Protein 4EAG (pdb70)

Sequence (445 aa):
AKWHLGIRSQSKPNDIMLEVYRAMKALSYEWKIINPYHVRVRRQNVKTGKFSKMSLQLYQVDAKSYLLDFKSLTLQPTGHHTMEFFEMCAALIIQLARMYHQEPAPPILPLQVILGISHVMLNHLYALSIKDGVMVLSATHRYKKKYVTTLLYKPISVYTTFMKSHRCYDLIPTSSKLVVFDTSLQVKKAFFALVTNGVRAAPLWDSKKQSFVGMLTITDFINILHRYYKSALVQIYELEEHKIETWREVYLQDSFKPLVCISPNASLFDAVSSLIRNKIHRLPVIDPESGNTLYILTHKRILKFLKLFITEFPKPEFMSKSLEELQIGTYANIAMVRTTTPVYVALGIFVQHRVSALPVVDEKGRVVDIYSKFDVINLAANLDVSVTKALQHRGVLKCYLHETLEAIINRLVEAEVHRLVVVDEHDVVKGIVSLSDILQALVLT

InterPro domains:
  IPR000719 Protein kinase domain [PF00069] (31-280)
  IPR000719 Protein kinase domain [PS50011] (28-280)
  IPR000719 Protein kinase domain [SM00220] (28-280)
  IPR008271 Serine/threonine-protein kinase, active site [PS00108] (147-159)
  IPR011009 Protein kinase-like domain superfamily [SSF56112] (25-392)
  IPR017441 Protein kinase, ATP binding site [PS00107] (34-57)
  IPR028375 KA1 domain/Ssp2, C-terminal [SSF103243] (336-581)
  IPR032270 AMPK, C-terminal adenylate sensor domain [PF16579] (459-537)
  IPR049020 PRKAA1/2, autoinhibitory domain [PF21147] (300-344)

Nearest PDB structures (foldseek):
  4eag-assembly1_B  TM=1.018E+00  e=5.748E-10  Rattus norvegicus
  2y8l-assembly1_B  TM=8.111E-01  e=2.179E-06  Homo sapiens
  5ezv-assembly1_B  TM=8.359E-01  e=7.007E-06  Homo sapiens
  2y8q-assembly1_B  TM=8.119E-01  e=1.257E-05  Homo sapiens
  2ya3-assembly1_B  TM=7.959E-01  e=9.084E-06  Homo sapiens

Solvent-accessible surface area: 21838 Å² total; per-residue (Å²): 92,123,42,48,4,6,41,125,36,141,52,145,15,109,70,6,23,61,68,5,16,142,4,0,126,59,44,78,4,59,2,59,63,94,60,93,42,41,7,85,0,46,63,91,6,137,116,28,32,112,98,12,58,0,13,6,38,0,49,31,30,87,83,181,12,24,3,9,9,0,78,14,57,148,207,45,17,76,5,1,69,10,3,10,4,0,19,2,0,2,36,0,28,70,68,46,84,256,2,151,46,69,109,106,113,8,61,119,17,129,74,62,79,35,156,73,73,82,136,32,36,43,32,31,1,9,10,45,34,80,140,112,43,19,3,12,0,8,1,4,27,141,26,94,172,30,63,18,43,8,10,0,29,22,35,136,86,70,2,20,85,26,0,131,76,52,92,0,21,47,18,7,58,86,66,18,115,10,8,0,0,4,2,34,2,42,6,53,52,0,43,104,6,11,86,112,28,50,40,135,12,0,3,0,0,5,40,163,107,19,21,13,11,5,26,6,36,16,45,23,4,0,43,9,0,39,112,20,68,141,59,76,76,23,133,75,25,87,123,19,109,97,83,2,29,47,22,16,122,66,75,122,37,33,98,182,88,74,38,31,24,19,31,0,75,23,18,0,43,65,0,0,18,10,1,38,162,43,134,34,117,65,0,2,0,6,7,64,138,16,0,23,6,8,19,16,0,19,15,67,82,0,1,90,47,0,28,110,40,1,56,148,101,104,79,29,130,46,0,71,81,15,0,110,107,38,147,20,26,66,76,74,153,36,29,74,7,118,41,106,18,38,0,76,54,0,1,30,27,2,44,130,98,155,52,28,11,0,2,1,5,31,149,150,17,101,17,78,24,17,2,26,18,78,22,0,7,58,40,21,87,149,2,110,36,36,0,58,128,7,24,121,98,168,91,48,57,76,0,57,42,123,28,47,2,54,42,0,1,41,57,3,26,126,37,110,24,91,47,0,2,0,0,41,140,134,42,41,14,97,0,26,0,28,12,39,25,0,0,80,24,2,0,55,115

Radius of gyration: 25.27 Å; Cα contacts (8 Å, |Δi|>4): 831; chains: 3; bounding box: 77×57×57 Å

B-factor: mean 44.46, std 25.62, range [0.86, 165.73]

Secondary structure (DSSP, 8-state):
--EEESB---S-HHHHHHHHHHHHHHTT-EEEEEETTEEEEEEE-TTT--EEEEEEEEEESSSS-EEEEEEE---PPS--HHHHHHHHHHHHHHHHH-/--B------B----EE--B--B-TTB-EEE--BTTEEEEEEEEEETTEEEEEEEEEE-/--HHHHHTT-BGGGGS-SEEEEEEEETTSBHHHHHHHHHHTT-S-EEEEETTTTEEEEEE-HHHHHHHHHHHHHTT-HHHHTT---BHHHHHHHTTHHHHS----B-TTSBHHHHHHHHHHTT-S-EEEEETTTTEEEEEE-HHHHHHHHHHHHHTS---SGGGSBHHHHT-SB-SS---EETT-BHHHHHHHHHHH--SEEEEE-TT-BEEEEEEHHHHHHH-----SBHHHHTS-----EE-TTSBHHHHHHHHHHH--SEEEEE-TT-BEEEEEEHHHHHHHHT--

Organism: Drosophila melanogaster (NCBI:txid7227)

GO terms:
  GO:0004679 AMP-activated protein kinase activity (F, IDA)
  GO:1904263 positive regulation of TORC1 signaling (P, IMP)
  GO:0008284 positive regulation of cell population proliferation (P, IMP)
  GO:1990794 basolateral part of cell (C, IDA)
  GO:0005634 nucleus (C, IDA)
  GO:0005768 endosome (C, IDA)
  GO:0031588 nucleotide-activated protein kinase complex (C, IC)
  GO:1902669 positive regulation of axon guidance (P, IGI)
  GO:0001558 regulation of cell growth (P, IMP)
  GO:0004679 AMP-activated protein kinase activity (F, IMP)
  GO:0042595 behavioral response to starvation (P, IMP)
  GO:0044058 regulation of digestive system process (P, IMP)
  GO:0045197 establishment or maintenance of epithelial cell apical/basal polarity (P, IMP)
  GO:0045792 negative regulation of cell size (P, IMP)
  GO:1904262 negative regulation of TORC1 signaling (P, IMP)
  GO:1904504 positive regulation of lipophagy (P, IMP)
  GO:0030730 triglyceride storage (P, IMP)
  GO:0048813 dendrite morphogenesis (P, IMP)
  GO:0006629 lipid metabolic process (P, IMP)
  GO:0000278 mitotic cell cycle (P, IMP)

Structure (mmCIF, N/CA/C/O backbone):
data_4EAG
#
_entry.id   4EAG
#
_cell.length_a   108.668
_cell.length_b   151.283
_cell.length_c   109.323
_cell.angle_alpha   90.000
_cell.angle_beta   90.000
_cell.angle_gamma   90.000
#
_symmetry.space_group_name_H-M   'C 2 2 21'
#
loop_
_entity.id
_entity.type
_entity.pdbx_description
1 polymer 'EG:132E8.2 protein'
2 polymer "5'-AMP-activated protein kinase subunit beta-1"
3 polymer "5'-AMP-activated protein kinase subunit gamma-1"
4 non-polymer "ADENOSINE-5'-TRIPHOSPHATE"
5 non-polymer TRIS(HYDROXYETHYL)AMINOMETHANE
6 water water
#
loop_
_atom_site.group_PDB
_atom_site.id
_atom_site.type_symbol
_atom_site.label_atom_id
_atom_site.label_alt_id
_atom_site.label_comp_id
_atom_site.label_asym_id
_atom_site.label_entity_id
_atom_site.label_seq_id
_atom_site.pdbx_PDB_ins_code
_atom_site.Cartn_x
_atom_site.Cartn_y
_atom_site.Cartn_z
_atom_site.occupancy
_atom_site.B_iso_or_equiv
_atom_site.auth_seq_id
_atom_site.auth_comp_id
_atom_site.auth_asym_id
_atom_site.auth_atom_id
_atom_site.pdbx_PDB_model_num
ATOM 1 N N . ALA A 1 6 ? -34.755 -10.795 10.565 1.00 68.72 458 ALA A N 1
ATOM 2 C CA . ALA A 1 6 ? -34.925 -9.811 11.627 1.00 79.70 458 ALA A CA 1
ATOM 3 C C . ALA A 1 6 ? -36.279 -9.084 11.577 1.00 90.85 458 ALA A C 1
ATOM 4 O O . ALA A 1 6 ? -36.881 -8.826 12.616 1.00 92.24 458 ALA A O 1
ATOM 6 N N . LYS A 1 7 ? -36.757 -8.773 10.373 1.00 101.03 459 LYS A N 1
ATOM 7 C CA . LYS A 1 7 ? -37.998 -8.007 10.194 1.00 101.35 459 LYS A CA 1
ATOM 8 C C . LYS A 1 7 ? -39.252 -8.905 10.201 1.00 95.05 459 LYS A C 1
ATOM 9 O O . LYS A 1 7 ? -39.843 -9.156 9.147 1.00 99.40 459 LYS A O 1
ATOM 15 N N . TRP A 1 8 ? -39.655 -9.376 11.388 1.00 73.83 460 TRP A N 1
ATOM 16 C CA . TRP A 1 8 ? -40.797 -10.301 11.537 1.00 59.60 460 TRP A CA 1
ATOM 17 C C . TRP A 1 8 ? -42.154 -9.606 11.737 1.00 73.29 460 TRP A C 1
ATOM 18 O O . TRP A 1 8 ? -42.477 -9.175 12.843 1.00 76.78 460 TRP A O 1
ATOM 29 N N . HIS A 1 9 ? -42.955 -9.526 10.678 1.00 84.84 461 HIS A N 1
ATOM 30 C CA . HIS A 1 9 ? -44.276 -8.899 10.752 1.00 82.57 461 HIS A CA 1
ATOM 31 C C . HIS A 1 9 ? -45.354 -9.867 11.238 1.00 79.05 461 HIS A C 1
ATOM 32 O O . HIS A 1 9 ? -45.405 -11.020 10.819 1.00 75.61 461 HIS A O 1
ATOM 39 N N . LEU A 1 10 ? -46.225 -9.381 12.113 1.00 76.50 462 LEU A N 1
ATOM 40 C CA . LEU A 1 10 ? -47.345 -10.170 12.607 1.00 61.21 462 LEU A CA 1
ATOM 41 C C . LEU A 1 10 ? -48.551 -10.032 11.689 1.00 59.28 462 LEU A C 1
ATOM 42 O O . LEU A 1 10 ? -48.816 -8.949 11.165 1.00 62.38 462 LEU A O 1
ATOM 47 N N . GLY A 1 11 ? -49.279 -11.133 11.502 1.00 55.26 463 GLY A N 1
ATOM 48 C CA . GLY A 1 11 ? -50.410 -11.169 10.591 1.00 55.63 463 GLY A CA 1
ATOM 49 C C . GLY A 1 11 ? -50.097 -10.532 9.243 1.00 56.81 463 GLY A C 1
ATOM 50 O O . GLY A 1 11 ? -48.978 -10.630 8.733 1.00 55.08 463 GLY A O 1
ATOM 51 N N . ILE A 1 12 ? -51.091 -9.876 8.657 1.00 43.96 464 ILE A N 1
ATOM 52 C CA . ILE A 1 12 ? -50.885 -9.151 7.413 1.00 50.07 464 ILE A CA 1
ATOM 53 C C . ILE A 1 12 ? -51.573 -7.797 7.472 1.00 68.32 464 ILE A C 1
ATOM 54 O O . ILE A 1 12 ? -52.593 -7.634 8.140 1.00 78.07 464 ILE A O 1
ATOM 59 N N . ARG A 1 13 ? -51.017 -6.828 6.759 1.00 68.95 465 ARG A N 1
ATOM 60 C CA . ARG A 1 13 ? -51.519 -5.471 6.839 1.00 66.81 465 ARG A CA 1
ATOM 61 C C . ARG A 1 13 ? -52.206 -5.046 5.551 1.00 70.10 465 ARG A C 1
ATOM 62 O O . ARG A 1 13 ? -51.589 -4.995 4.490 1.00 79.66 465 ARG A O 1
ATOM 70 N N . SER A 1 14 ? -53.495 -4.751 5.656 1.00 69.83 466 SER A N 1
ATOM 71 C CA . SER A 1 14 ? -54.269 -4.255 4.529 1.00 71.18 466 SER A CA 1
ATOM 72 C C . SER A 1 14 ? -54.740 -2.841 4.847 1.00 76.52 466 SER A C 1
ATOM 73 O O . SER A 1 14 ? -54.793 -2.443 6.012 1.00 70.19 466 SER A O 1
ATOM 76 N N . GLN A 1 15 ? -55.073 -2.074 3.815 1.00 89.98 467 GLN A N 1
ATOM 77 C CA . GLN A 1 15 ? -55.553 -0.713 4.032 1.00 89.53 467 GLN A CA 1
ATOM 78 C C . GLN A 1 15 ? -56.993 -0.502 3.577 1.00 85.21 467 GLN A C 1
ATOM 79 O O . GLN A 1 15 ? -57.582 0.545 3.849 1.00 83.54 467 GLN A O 1
ATOM 85 N N . SER A 1 16 ? -57.553 -1.496 2.891 1.00 72.96 468 SER A N 1
ATOM 86 C CA . SER A 1 16 ? -58.951 -1.449 2.471 1.00 77.06 468 SER A CA 1
ATOM 87 C C . SER A 1 16 ? -59.893 -1.347 3.672 1.00 83.13 468 SER A C 1
ATOM 88 O O . SER A 1 16 ? -59.482 -1.556 4.813 1.00 81.68 468 SER A O 1
ATOM 91 N N . LYS A 1 17 ? -61.156 -1.020 3.411 1.00 87.32 469 LYS A N 1
ATOM 92 C CA . LYS A 1 17 ? -62.133 -0.830 4.480 1.00 84.18 469 LYS A CA 1
ATOM 93 C C . LYS A 1 17 ? -62.562 -2.145 5.101 1.00 74.58 469 LYS A C 1
ATOM 94 O O . LYS A 1 17 ? -62.887 -3.083 4.385 1.00 70.52 469 LYS A O 1
ATOM 100 N N . PRO A 1 18 ? -62.581 -2.195 6.446 1.00 77.58 470 PRO A N 1
ATOM 101 C CA . PRO A 1 18 ? -62.825 -3.366 7.299 1.00 76.95 470 PRO A CA 1
ATOM 102 C C . PRO A 1 18 ? -63.948 -4.266 6.804 1.00 83.85 470 PRO A C 1
ATOM 103 O O . PRO A 1 18 ? -63.714 -5.465 6.644 1.00 85.13 470 PRO A O 1
ATOM 107 N N . ASN A 1 19 ? -65.138 -3.705 6.590 1.00 87.05 471 ASN A N 1
ATOM 108 C CA . ASN A 1 19 ? -66.261 -4.457 6.027 1.00 88.70 471 ASN A CA 1
ATOM 109 C C . ASN A 1 19 ? -65.879 -5.094 4.692 1.00 86.57 471 ASN A C 1
ATOM 110 O O . ASN A 1 19 ? -66.221 -6.243 4.411 1.00 88.04 471 ASN A O 1
ATOM 115 N N . ASP A 1 20 ? -65.158 -4.328 3.879 1.00 91.20 472 ASP A N 1
ATOM 116 C CA . ASP A 1 20 ? -64.623 -4.798 2.604 1.00 93.29 472 ASP A CA 1
ATOM 117 C C . ASP A 1 20 ? -63.667 -5.962 2.819 1.00 86.82 472 ASP A C 1
ATOM 118 O O . ASP A 1 20 ? -63.904 -7.085 2.362 1.00 83.50 472 ASP A O 1
ATOM 123 N N . ILE A 1 21 ? -62.568 -5.656 3.497 1.00 72.71 473 ILE A N 1
ATOM 124 C CA . ILE A 1 21 ? -61.657 -6.654 4.020 1.00 58.16 473 ILE A CA 1
ATOM 125 C C . ILE A 1 21 ? -62.410 -7.921 4.439 1.00 64.41 473 ILE A C 1
ATOM 126 O O . ILE A 1 21 ? -62.185 -8.997 3.879 1.00 67.99 473 ILE A O 1
ATOM 131 N N . MET A 1 22 ? -63.317 -7.785 5.404 1.00 54.43 474 MET A N 1
ATOM 132 C CA . MET A 1 22 ? -64.131 -8.910 5.858 1.00 55.67 474 MET A CA 1
ATOM 133 C C . MET A 1 22 ? -64.663 -9.738 4.712 1.00 57.47 474 MET A C 1
ATOM 134 O O . MET A 1 22 ? -64.465 -10.948 4.657 1.00 67.03 474 MET A O 1
ATOM 139 N N . LEU A 1 23 ? -65.347 -9.078 3.793 1.00 65.60 475 LEU A N 1
ATOM 140 C CA . LEU A 1 23 ? -65.967 -9.791 2.693 1.00 78.08 475 LEU A CA 1
ATOM 141 C C . LEU A 1 23 ? -64.885 -10.493 1.894 1.00 77.91 475 LEU A C 1
ATOM 142 O O . LEU A 1 23 ? -65.032 -11.655 1.493 1.00 71.73 475 LEU A O 1
ATOM 147 N N . GLU A 1 24 ? -63.786 -9.789 1.667 1.00 73.44 476 GLU A N 1
ATOM 148 C CA . GLU A 1 24 ? -62.719 -10.370 0.884 1.00 69.58 476 GLU A CA 1
ATOM 149 C C . GLU A 1 24 ? -62.325 -11.731 1.472 1.00 63.41 476 GLU A C 1
ATOM 150 O O . GLU A 1 24 ? -62.112 -12.702 0.738 1.00 56.45 476 GLU A O 1
ATOM 156 N N . VAL A 1 25 ? -62.285 -11.805 2.799 1.00 50.03 477 VAL A N 1
ATOM 157 C CA . VAL A 1 25 ? -61.892 -13.032 3.478 1.00 49.23 477 VAL A CA 1
ATOM 158 C C . VAL A 1 25 ? -62.964 -14.117 3.376 1.00 52.89 477 VAL A C 1
ATOM 159 O O . VAL A 1 25 ? -62.653 -15.274 3.083 1.00 56.37 477 VAL A O 1
ATOM 163 N N . TYR A 1 26 ? -64.219 -13.744 3.612 1.00 45.27 478 TYR A N 1
ATOM 164 C CA . TYR A 1 26 ? -65.330 -14.681 3.462 1.00 50.48 478 TYR A CA 1
ATOM 165 C C . TYR A 1 26 ? -65.284 -15.252 2.062 1.00 60.25 478 TYR A C 1
ATOM 166 O O . TYR A 1 26 ? -65.486 -16.442 1.845 1.00 65.24 478 TYR A O 1
ATOM 175 N N . ARG A 1 27 ? -65.013 -14.383 1.103 1.00 74.81 479 ARG A N 1
ATOM 176 C CA . ARG A 1 27 ? -64.934 -14.802 -0.281 1.00 74.86 479 ARG A CA 1
ATOM 177 C C . ARG A 1 27 ? -63.795 -15.782 -0.500 1.00 60.20 479 ARG A C 1
ATOM 178 O O . ARG A 1 27 ? -64.000 -16.870 -1.022 1.00 49.69 479 ARG A O 1
ATOM 186 N N . ALA A 1 28 ? -62.598 -15.382 -0.094 1.00 56.40 480 ALA A N 1
ATOM 187 C CA . ALA A 1 28 ? -61.443 -16.260 -0.140 1.00 50.14 480 ALA A CA 1
ATOM 188 C C . ALA A 1 28 ? -61.813 -17.600 0.457 1.00 59.26 480 ALA A C 1
ATOM 189 O O . ALA A 1 28 ? -61.639 -18.642 -0.180 1.00 63.28 480 ALA A O 1
ATOM 191 N N . MET A 1 29 ? -62.319 -17.567 1.688 1.00 48.94 481 MET A N 1
ATOM 192 C CA . MET A 1 29 ? -62.588 -18.794 2.431 1.00 50.33 481 MET A CA 1
ATOM 193 C C . MET A 1 29 ? -63.545 -19.713 1.693 1.00 52.46 481 MET A C 1
ATOM 194 O O . MET A 1 29 ? -63.331 -20.910 1.636 1.00 56.12 481 MET A O 1
ATOM 199 N N . LYS A 1 30 ? -64.604 -19.136 1.136 1.00 63.20 482 LYS A N 1
ATOM 200 C CA . LYS A 1 30 ? -65.575 -19.864 0.317 1.00 61.81 482 LYS A CA 1
ATOM 201 C C . LYS A 1 30 ? -64.912 -20.430 -0.941 1.00 51.96 482 LYS A C 1
ATOM 202 O O . LYS A 1 30 ? -65.293 -21.485 -1.443 1.00 57.46 482 LYS A O 1
ATOM 208 N N . ALA A 1 31 ? -63.914 -19.715 -1.447 1.00 33.15 483 ALA A N 1
ATOM 209 C CA . ALA A 1 31 ? -63.143 -20.175 -2.592 1.00 37.74 483 ALA A CA 1
ATOM 210 C C . ALA A 1 31 ? -62.228 -21.297 -2.136 1.00 57.54 483 ALA A C 1
ATOM 211 O O . ALA A 1 31 ? -62.179 -22.377 -2.741 1.00 60.73 483 ALA A O 1
ATOM 213 N N . LEU A 1 32 ? -61.492 -21.016 -1.065 1.00 57.30 484 LEU A N 1
ATOM 214 C CA . LEU A 1 32 ? -60.618 -21.995 -0.438 1.00 48.83 484 LEU A CA 1
ATOM 215 C C . LEU A 1 32 ? -61.449 -23.131 0.158 1.00 49.09 484 LEU A C 1
ATOM 216 O O . LEU A 1 32 ? -60.918 -24.149 0.604 1.00 44.01 484 LEU A O 1
ATOM 221 N N . SER A 1 33 ? -62.763 -22.928 0.160 1.00 49.24 485 SER A N 1
ATOM 222 C CA . SER A 1 33 ? -63.734 -23.917 0.613 1.00 43.60 485 SER A CA 1
ATOM 223 C C . SER A 1 33 ? -63.652 -24.199 2.118 1.00 40.21 485 SER A C 1
ATOM 224 O O . SER A 1 33 ? -63.742 -25.334 2.565 1.00 43.00 485 SER A O 1
ATOM 227 N N . TYR A 1 34 ? -63.500 -23.130 2.888 1.00 48.64 486 TYR A N 1
ATOM 228 C CA . TYR A 1 34 ? -63.579 -23.195 4.333 1.00 40.98 486 TYR A CA 1
ATOM 229 C C . TYR A 1 34 ? -64.979 -22.838 4.771 1.00 48.53 486 TYR A C 1
ATOM 230 O O . TYR A 1 34 ? -65.700 -22.125 4.074 1.00 67.13 486 TYR A O 1
ATOM 239 N N . GLU A 1 35 ? -65.347 -23.319 5.949 1.00 32.51 487 GLU A N 1
ATOM 240 C CA . GLU A 1 35 ? -66.589 -22.943 6.581 1.00 43.60 487 GLU A CA 1
ATOM 241 C C . GLU A 1 35 ? -66.224 -22.155 7.816 1.00 42.30 487 GLU A C 1
ATOM 242 O O . GLU A 1 35 ? -65.207 -22.423 8.449 1.00 40.71 487 GLU A O 1
ATOM 248 N N . TRP A 1 36 ? -67.036 -21.170 8.161 1.00 37.69 488 TRP A N 1
ATOM 249 C CA . TRP A 1 36 ? -66.739 -20.386 9.346 1.00 58.42 488 TRP A CA 1
ATOM 250 C C . TRP A 1 36 ? -67.958 -20.182 10.219 1.00 61.01 488 TRP A C 1
ATOM 251 O O . TRP A 1 36 ? -69.072 -20.561 9.859 1.00 71.49 488 TRP A O 1
ATOM 262 N N . LYS A 1 37 ? -67.714 -19.599 11.385 1.00 38.28 489 LYS A N 1
ATOM 263 C CA . LYS A 1 37 ? -68.758 -19.164 12.293 1.00 39.83 489 LYS A CA 1
ATOM 264 C C . LYS A 1 37 ? -68.365 -17.743 12.625 1.00 52.39 489 LYS A C 1
ATOM 265 O O . LYS A 1 37 ? -67.266 -17.511 13.121 1.00 57.44 489 LYS A O 1
ATOM 271 N N . ILE A 1 38 ? -69.228 -16.779 12.336 1.00 57.97 490 ILE A N 1
ATOM 272 C CA . ILE A 1 38 ? -68.910 -15.417 12.729 1.00 51.39 490 ILE A CA 1
ATOM 273 C C . ILE A 1 38 ? -69.127 -15.291 14.220 1.00 50.45 490 ILE A C 1
ATOM 274 O O . ILE A 1 38 ? -70.091 -15.821 14.770 1.00 46.97 490 ILE A O 1
ATOM 279 N N . ILE A 1 39 ? -68.204 -14.608 14.873 1.00 56.27 491 ILE A N 1
ATOM 280 C CA . ILE A 1 39 ? -68.301 -14.359 16.294 1.00 54.12 491 ILE A CA 1
ATOM 281 C C . ILE A 1 39 ? -68.616 -12.877 16.408 1.00 56.59 491 ILE A C 1
ATOM 282 O O . ILE A 1 39 ? -69.153 -12.408 17.412 1.00 43.73 491 ILE A O 1
ATOM 287 N N . ASN A 1 40 ? -68.280 -12.154 15.345 1.00 50.67 492 ASN A N 1
ATOM 288 C CA . ASN A 1 40 ? -68.564 -10.731 15.226 1.00 54.44 492 ASN A CA 1
ATOM 289 C C . ASN A 1 40 ? -67.799 -10.135 14.048 1.00 69.37 492 ASN A C 1
ATOM 290 O O . ASN A 1 40 ? -66.915 -10.783 13.495 1.00 69.40 492 ASN A O 1
ATOM 295 N N . PRO A 1 41 ? -68.158 -8.909 13.641 1.00 80.22 493 PRO A N 1
ATOM 296 C CA . PRO A 1 41 ? -67.570 -8.284 12.450 1.00 86.24 493 PRO A CA 1
ATOM 297 C C . PRO A 1 41 ? -66.078 -7.966 12.545 1.00 80.59 493 PRO A C 1
ATOM 298 O O . PRO A 1 41 ? -65.563 -7.238 11.699 1.00 85.98 493 PRO A O 1
ATOM 302 N N . TYR A 1 42 ? -65.392 -8.494 13.550 1.00 63.52 494 TYR A N 1
ATOM 303 C CA . TYR A 1 42 ? -63.946 -8.330 13.616 1.00 70.18 494 TYR A CA 1
ATOM 304 C C . TYR A 1 42 ? -63.285 -9.588 14.146 1.00 67.54 494 TYR A C 1
ATOM 305 O O . TYR A 1 42 ? -62.143 -9.554 14.594 1.00 65.03 494 TYR A O 1
ATOM 314 N N . HIS A 1 43 ? -64.074 -10.656 14.194 1.00 69.58 495 HIS A N 1
ATOM 315 C CA . HIS A 1 43 ? -63.613 -11.957 14.631 1.00 51.68 495 HIS A CA 1
ATOM 316 C C . HIS A 1 43 ? -64.402 -13.071 13.950 1.00 51.74 495 HIS A C 1
ATOM 317 O O . HIS A 1 43 ? -65.622 -13.097 14.042 1.00 56.01 495 HIS A O 1
ATOM 324 N N . VAL A 1 44 ? -63.722 -14.021 13.320 1.00 57.34 496 VAL A N 1
ATOM 325 C CA . VAL A 1 44 ? -64.385 -15.247 12.873 1.00 52.33 496 VAL A CA 1
ATOM 326 C C . VAL A 1 44 ? -63.555 -16.497 13.191 1.00 52.59 496 VAL A C 1
ATOM 327 O O . VAL A 1 44 ? -62.326 -16.464 13.206 1.00 52.03 496 VAL A O 1
ATOM 331 N N . ARG A 1 45 ? -64.262 -17.584 13.472 1.00 48.29 497 ARG A N 1
ATOM 332 C CA . ARG A 1 45 ? -63.690 -18.889 13.765 1.00 41.40 497 ARG A CA 1
ATOM 333 C C . ARG A 1 45 ? -63.815 -19.599 12.439 1.00 33.25 497 ARG A C 1
ATOM 334 O O . ARG A 1 45 ? -64.929 -19.834 11.971 1.00 49.69 497 ARG A O 1
ATOM 342 N N . VAL A 1 46 ? -62.690 -19.901 11.801 1.00 21.38 498 VAL A N 1
ATOM 343 C CA . VAL A 1 46 ? -62.717 -20.619 10.518 1.00 40.38 498 VAL A CA 1
ATOM 344 C C . VAL A 1 46 ? -62.187 -22.075 10.593 1.00 23.62 498 VAL A C 1
ATOM 345 O O . VAL A 1 46 ? -61.334 -22.397 11.408 1.00 18.03 498 VAL A O 1
ATOM 349 N N . ARG A 1 47 ? -62.708 -22.944 9.738 1.00 26.93 499 ARG A N 1
ATOM 350 C CA . ARG A 1 47 ? -62.403 -24.361 9.804 1.00 35.76 499 ARG A CA 1
ATOM 351 C C . ARG A 1 47 ? -62.220 -24.953 8.420 1.00 45.28 499 ARG A C 1
ATOM 352 O O . ARG A 1 47 ? -62.844 -24.507 7.464 1.00 74.55 499 ARG A O 1
ATOM 360 N N . ARG A 1 48 ? -61.374 -25.971 8.319 1.00 38.81 500 ARG A N 1
ATOM 361 C CA . ARG A 1 48 ? -61.077 -26.601 7.040 1.00 41.59 500 ARG A CA 1
ATOM 362 C C . ARG A 1 48 ? -61.012 -28.108 7.174 1.00 48.03 500 ARG A C 1
ATOM 363 O O . ARG A 1 48 ? -60.193 -28.634 7.926 1.00 43.93 500 ARG A O 1
ATOM 371 N N . GLN A 1 49 ? -61.879 -28.802 6.446 1.00 44.63 501 GLN A N 1
ATOM 372 C CA . GLN A 1 49 ? -61.809 -30.254 6.375 1.00 36.13 501 GLN A CA 1
ATOM 373 C C . GLN A 1 49 ? -60.505 -30.618 5.701 1.00 46.20 501 GLN A C 1
ATOM 374 O O . GLN A 1 49 ? -59.882 -29.788 5.037 1.00 61.98 501 GLN A O 1
ATOM 380 N N . ASN A 1 50 ? -59.989 -31.805 5.987 1.00 45.20 502 ASN A N 1
ATOM 381 C CA . ASN A 1 50 ? -58.721 -32.229 5.419 1.00 38.73 502 ASN A CA 1
ATOM 382 C C . ASN A 1 50 ? -59.090 -33.486 4.732 1.00 55.54 502 ASN A C 1
ATOM 383 O O . ASN A 1 50 ? -59.394 -34.473 5.375 1.00 67.07 502 ASN A O 1
ATOM 388 N N . VAL A 1 51 ? -59.069 -33.470 3.415 1.00 62.37 503 VAL A N 1
ATOM 389 C CA . VAL A 1 51 ? -59.485 -34.648 2.695 1.00 67.07 503 VAL A CA 1
ATOM 390 C C . VAL A 1 51 ? -58.661 -35.890 2.866 1.00 64.61 503 VAL A C 1
ATOM 391 O O . VAL A 1 51 ? -59.243 -36.961 2.980 1.00 70.87 503 VAL A O 1
ATOM 395 N N . LYS A 1 52 ? -57.332 -35.797 2.868 1.00 51.57 504 LYS A N 1
ATOM 396 C CA . LYS A 1 52 ? -56.590 -37.042 3.039 1.00 45.81 504 LYS A CA 1
ATOM 397 C C . LYS A 1 52 ? -56.867 -37.600 4.411 1.00 41.83 504 LYS A C 1
ATOM 398 O O . LYS A 1 52 ? -57.134 -38.774 4.578 1.00 40.76 504 LYS A O 1
ATOM 404 N N . THR A 1 53 ? -56.771 -36.714 5.389 1.00 41.14 505 THR A N 1
ATOM 405 C CA . THR A 1 53 ? -57.007 -37.005 6.789 1.00 29.61 505 THR A CA 1
ATOM 406 C C . THR A 1 53 ? -58.417 -37.216 7.327 1.00 42.18 505 THR A C 1
ATOM 407 O O . THR A 1 53 ? -58.644 -38.122 8.112 1.00 60.01 505 THR A O 1
ATOM 411 N N . GLY A 1 54 ? -59.359 -36.378 6.914 1.00 32.88 506 GLY A N 1
ATOM 412 C CA . GLY A 1 54 ? -60.701 -36.429 7.461 1.00 35.21 506 GLY A CA 1
ATOM 413 C C . GLY A 1 54 ? -60.836 -35.371 8.545 1.00 50.24 506 GLY A C 1
ATOM 414 O O . GLY A 1 54 ? -61.773 -34.578 8.563 1.00 62.56 506 GLY A O 1
ATOM 415 N N . LYS A 1 55 ? -59.868 -35.344 9.447 1.00 48.05 507 LYS A N 1
ATOM 416 C CA . LYS A 1 55 ? -59.873 -34.389 10.541 1.00 36.66 507 LYS A CA 1
ATOM 417 C C . LYS A 1 55 ? -59.970 -32.965 10.028 1.00 29.65 507 LYS A C 1
ATOM 418 O O . LYS A 1 55 ? -59.720 -32.703 8.854 1.00 36.05 507 LYS A O 1
ATOM 424 N N . PHE A 1 56 ? -60.319 -32.052 10.929 1.00 29.06 508 PHE A N 1
ATOM 425 C CA . PHE A 1 56 ? -60.424 -30.632 10.616 1.00 24.59 508 PHE A CA 1
ATOM 426 C C . PHE A 1 56 ? -59.258 -29.857 11.164 1.00 23.25 508 PHE A C 1
ATOM 427 O O . PHE A 1 56 ? -58.630 -30.276 12.120 1.00 38.60 508 PHE A O 1
ATOM 435 N N . SER A 1 57 ? -58.983 -28.708 10.558 1.00 30.74 509 SER A N 1
ATOM 436 C CA . SER A 1 57 ? -58.087 -27.714 11.147 1.00 32.91 509 SER A CA 1
ATOM 437 C C . SER A 1 57 ? -58.866 -26.424 11.389 1.00 27.28 509 SER A C 1
ATOM 438 O O . SER A 1 57 ? -59.714 -26.057 10.579 1.00 44.42 509 SER A O 1
ATOM 441 N N . LYS A 1 58 ? -58.554 -25.724 12.454 1.00 15.65 510 LYS A N 1
ATOM 442 C CA . LYS A 1 58 ? -59.294 -24.548 12.809 1.00 30.72 510 LYS A CA 1
ATOM 443 C C . LYS A 1 58 ? -58.423 -23.382 13.171 1.00 39.16 510 LYS A C 1
ATOM 444 O O . LYS A 1 58 ? -57.362 -23.556 13.630 1.00 47.59 510 LYS A O 1
ATOM 450 N N . MET A 1 59 ? -58.889 -22.172 12.997 1.00 36.81 511 MET A N 1
ATOM 451 C CA . MET A 1 59 ? -58.121 -21.009 13.428 1.00 39.20 511 MET A CA 1
ATOM 452 C C . MET A 1 59 ? -58.986 -19.766 13.613 1.00 43.87 511 MET A C 1
ATOM 453 O O . MET A 1 59 ? -60.143 -19.730 13.203 1.00 41.49 511 MET A O 1
ATOM 458 N N . SER A 1 60 ? -58.406 -18.735 14.211 1.00 49.85 512 SER A N 1
ATOM 459 C CA . SER A 1 60 ? -59.145 -17.510 14.496 1.00 57.21 512 SER A CA 1
ATOM 460 C C . SER A 1 60 ? -58.679 -16.317 13.680 1.00 46.78 512 SER A C 1
ATOM 461 O O . SER A 1 60 ? -57.495 -15.993 13.627 1.00 49.38 512 SER A O 1
ATOM 464 N N . LEU A 1 61 ? -59.639 -15.647 13.069 1.00 42.77 513 LEU A N 1
ATOM 465 C CA . LEU A 1 61 ? -59.381 -14.384 12.410 1.00 43.37 513 LEU A CA 1
ATOM 466 C C . LEU A 1 61 ? -59.830 -13.212 13.278 1.00 54.31 513 LEU A C 1
ATOM 467 O O . LEU A 1 61 ? -60.984 -13.149 13.702 1.00 56.92 513 LEU A O 1
ATOM 472 N N . GLN A 1 62 ? -58.907 -12.318 13.558 1.00 39.55 514 GLN A N 1
ATOM 473 C CA . GLN A 1 62 ? -59.279 -11.128 14.288 1.00 44.57 514 GLN A CA 1
ATOM 474 C C . GLN A 1 62 ? -58.782 -9.888 13.571 1.00 56.57 514 GLN A C 1
ATOM 475 O O . GLN A 1 62 ? -57.580 -9.707 13.400 1.00 50.27 514 GLN A O 1
ATOM 481 N N . LEU A 1 63 ? -59.710 -8.998 13.206 1.00 55.74 515 LEU A N 1
ATOM 482 C CA . LEU A 1 63 ? -59.317 -7.722 12.643 1.00 46.44 515 LEU A CA 1
ATOM 483 C C . LEU A 1 63 ? -58.984 -6.699 13.716 1.00 51.99 515 LEU A C 1
ATOM 484 O O . LEU A 1 63 ? -59.646 -6.610 14.749 1.00 60.60 515 LEU A O 1
ATOM 489 N N . TYR A 1 64 ? -57.933 -5.941 13.445 1.00 55.83 516 TYR A N 1
ATOM 490 C CA . TYR A 1 64 ? -57.454 -4.898 14.323 1.00 58.34 516 TYR A CA 1
ATOM 491 C C . TYR A 1 64 ? -57.366 -3.618 13.537 1.00 72.13 516 TYR A C 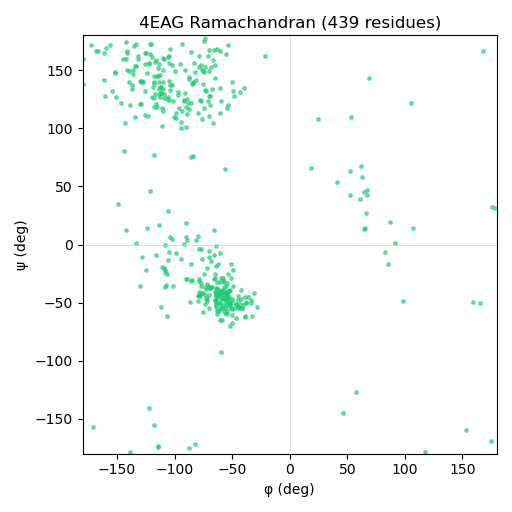1
ATOM 492 O O . TYR A 1 64 ? -57.382 -3.622 12.308 1.00 77.65 516 TYR A O 1
ATOM 501 N N . GLN A 1 65 ? -57.252 -2.515 14.255 1.00 80.61 517 GLN A N 1
ATOM 502 C CA . GLN A 1 65 ? -56.849 -1.275 13.639 1.00 81.47 517 GLN A CA 1
ATOM 503 C C . GLN A 1 65 ? -55.487 -0.963 14.229 1.00 71.93 517 GLN A C 1
ATOM 504 O O . GLN A 1 65 ? -55.292 -1.087 15.435 1.00 75.10 517 GLN A O 1
ATOM 510 N N . VAL A 1 66 ? -54.536 -0.595 13.381 1.00 53.67 518 VAL A N 1
ATOM 511 C CA . VAL A 1 66 ? -53.194 -0.273 13.847 1.00 60.42 518 VAL A CA 1
ATOM 512 C C . VAL A 1 66 ? -52.915 1.233 13.777 1.00 81.00 518 VAL A C 1
ATOM 513 O O . VAL A 1 66 ? -52.207 1.787 14.624 1.00 84.18 518 VAL A O 1
ATOM 517 N N . ASP A 1 67 ? -53.479 1.882 12.762 1.00 90.52 519 ASP A N 1
ATOM 518 C CA . ASP A 1 67 ? -53.439 3.333 12.639 1.00 87.27 519 ASP A CA 1
ATOM 519 C C . ASP A 1 67 ? -54.863 3.842 12.576 1.00 90.13 519 ASP A C 1
ATOM 520 O O . ASP A 1 67 ? -55.747 3.346 13.277 1.00 84.17 519 ASP A O 1
ATOM 525 N N . ALA A 1 68 ? -55.078 4.836 11.722 1.00 101.49 520 ALA A N 1
ATOM 526 C CA . ALA A 1 68 ? -56.426 5.259 11.384 1.00 105.90 520 ALA A CA 1
ATOM 527 C C . ALA A 1 68 ? -56.729 4.828 9.957 1.00 109.08 520 ALA A C 1
ATOM 528 O O . ALA A 1 68 ? -57.852 4.437 9.645 1.00 111.86 520 ALA A O 1
ATOM 530 N N . LYS A 1 69 ? -55.719 4.887 9.094 1.00 100.00 521 LYS A N 1
ATOM 531 C CA . LYS A 1 69 ? -55.892 4.469 7.707 1.00 109.42 521 LYS A CA 1
ATOM 532 C C . LYS A 1 69 ? -55.301 3.087 7.443 1.00 111.76 521 LYS A C 1
ATOM 533 O O . LYS A 1 69 ? -55.294 2.606 6.309 1.00 115.22 521 LYS A O 1
ATOM 539 N N . SER A 1 70 ? -54.820 2.441 8.497 1.00 110.92 522 SER A N 1
ATOM 540 C CA . SER A 1 70 ? -54.164 1.154 8.340 1.00 103.77 522 SER A CA 1
ATOM 541 C C . SER A 1 70 ? -54.736 0.086 9.274 1.00 97.54 522 SER A C 1
ATOM 542 O O . SER A 1 70 ? -55.054 0.362 10.434 1.00 90.99 522 SER A O 1
ATOM 545 N N . TYR A 1 71 ? -54.856 -1.136 8.760 1.00 102.73 523 TYR A N 1
ATOM 546 C CA . TYR A 1 71 ? -55.375 -2.251 9.550 1.00 101.26 523 TYR A CA 1
ATOM 547 C C . TYR A 1 71 ? -54.410 -3.418 9.668 1.00 98.64 523 TYR A C 1
ATOM 548 O O . TYR A 1 71 ? -53.364 -3.452 9.021 1.00 107.12 523 TYR A O 1
ATOM 557 N N . LEU A 1 72 ? -54.784 -4.383 10.496 1.00 77.65 524 LEU A N 1
ATOM 558 C CA . LEU A 1 72 ? -53.975 -5.574 10.679 1.00 71.14 524 LEU A CA 1
ATOM 559 C C . LEU A 1 72 ? -54.858 -6.781 10.931 1.00 66.65 524 LEU A C 1
ATOM 560 O O . LEU A 1 72 ? -55.632 -6.807 11.882 1.00 72.36 524 LEU A O 1
ATOM 565 N N . LEU A 1 73 ? -54.724 -7.788 10.081 1.00 59.13 525 LEU A N 1
ATOM 566 C CA . LEU A 1 73 ? -55.501 -9.005 10.220 1.00 49.28 525 LEU A CA 1
ATOM 567 C C . LEU A 1 73 ? -54.674 -10.048 10.933 1.00 52.31 525 LEU A C 1
ATOM 568 O O . LEU A 1 73 ? -53.532 -10.287 10.563 1.00 60.32 525 LEU A O 1
ATOM 573 N N . ASP A 1 74 ? -55.245 -10.685 11.947 1.00 52.92 526 ASP A N 1
ATOM 574 C CA . ASP A 1 74 ? -54.464 -11.631 12.729 1.00 51.32 526 ASP A CA 1
ATOM 575 C C . ASP A 1 74 ? -54.950 -13.067 12.697 1.00 54.30 526 ASP A C 1
ATOM 576 O O . ASP A 1 74 ? -56.146 -13.343 12.772 1.00 54.48 526 ASP A O 1
ATOM 581 N N . PHE A 1 75 ? -53.983 -13.975 12.620 1.00 51.08 527 PHE A N 1
ATOM 582 C CA . PHE A 1 75 ? -54.234 -15.405 12.558 1.00 40.10 527 PHE A CA 1
ATOM 583 C C . PHE A 1 75 ? -53.754 -16.058 13.840 1.00 44.94 527 PHE A C 1
ATOM 584 O O . PHE A 1 75 ? -52.655 -15.768 14.317 1.00 42.22 527 PHE A O 1
ATOM 592 N N . LYS A 1 76 ? -54.578 -16.947 14.387 1.00 37.95 528 LYS A N 1
ATOM 593 C CA . LYS A 1 76 ? -54.259 -17.638 15.627 1.00 28.01 528 LYS A CA 1
ATOM 594 C C . LYS A 1 76 ? -54.695 -19.094 15.496 1.00 36.27 528 LYS A C 1
ATOM 595 O O . LYS A 1 76 ? -55.748 -19.383 14.936 1.00 46.80 528 LYS A O 1
ATOM 601 N N . SER A 1 77 ? -53.878 -20.006 16.012 1.00 35.17 529 SER A N 1
ATOM 602 C CA . SER A 1 77 ? -54.144 -21.434 15.917 1.00 34.98 529 SER A CA 1
ATOM 603 C C . SER A 1 77 ? -55.110 -21.953 16.993 1.00 30.96 529 SER A C 1
ATOM 604 O O . SER A 1 77 ? -55.231 -21.365 18.064 1.00 24.25 529 SER A O 1
ATOM 607 N N . LEU A 1 78 ? -55.773 -23.075 16.702 1.00 40.40 530 LEU A N 1
ATOM 608 C CA . LEU A 1 78 ? -56.680 -23.728 17.651 1.00 38.59 530 LEU A CA 1
ATOM 609 C C . LEU A 1 78 ? -56.550 -25.254 17.651 1.00 58.11 530 LEU A C 1
ATOM 610 O O . LEU A 1 78 ? -55.744 -25.821 16.912 1.00 76.72 530 LEU A O 1
ATOM 615 N N . THR A 1 79 ? -57.373 -25.909 18.470 1.00 65.67 531 THR A N 1
ATOM 616 C CA . THR A 1 79 ? -57.367 -27.367 18.601 1.00 84.22 531 THR A CA 1
ATOM 617 C C . THR A 1 79 ? -58.793 -27.900 18.756 1.00 88.74 531 THR A C 1
ATOM 618 O O . THR A 1 79 ? -59.376 -28.452 17.821 1.00 88.64 531 THR A O 1
ATOM 622 N N . LEU A 1 107 ? -43.254 -44.079 14.182 1.00 43.47 559 LEU A N 1
ATOM 623 C CA . LEU A 1 107 ? -44.597 -44.004 13.604 1.00 58.25 559 LEU A CA 1
ATOM 624 C C . LEU A 1 107 ? -45.182 -42.582 13.599 1.00 64.04 559 LEU A C 1
ATOM 625 O O . LEU A 1 107 ? -45.580 -42.040 14.647 1.00 53.13 559 LEU A O 1
ATOM 630 N N . GLN A 1 108 ? -45.252 -41.993 12.406 1.00 60.74 560 GLN A N 1
ATOM 631 C CA . GLN A 1 108 ? -45.667 -40.595 12.263 1.00 59.14 560 GLN A CA 1
ATOM 632 C C . GLN A 1 108 ? -47.169 -40.440 12.419 1.00 60.46 560 GLN A C 1
ATOM 633 O O . GLN A 1 108 ? -47.920 -41.358 12.097 1.00 53.45 560 GLN A O 1
ATOM 639 N N . PRO A 1 109 ? -47.617 -39.272 12.909 1.00 59.36 561 PRO A N 1
ATOM 640 C CA . PRO A 1 109 ? -49.064 -39.054 12.954 1.00 58.12 561 PRO A CA 1
ATOM 641 C C . PRO A 1 109 ? -49.564 -38.578 11.596 1.00 62.30 561 PRO A C 1
ATOM 642 O O . PRO A 1 109 ? -48.830 -37.918 10.856 1.00 62.68 561 PRO A O 1
ATOM 646 N N . THR A 1 110 ? -50.794 -38.940 11.255 1.00 68.26 562 THR A N 1
ATOM 647 C CA . THR A 1 110 ? -51.460 -38.309 10.134 1.00 58.11 562 THR A CA 1
ATOM 648 C C . THR A 1 110 ? -52.133 -37.139 10.806 1.00 67.09 562 THR A C 1
ATOM 649 O O . THR A 1 110 ? -52.833 -37.313 11.803 1.00 82.29 562 THR A O 1
ATOM 653 N N . GLY A 1 111 ? -51.882 -35.936 10.315 1.00 48.45 563 GLY A N 1
ATOM 654 C CA . GLY A 1 111 ? -52.348 -34.768 11.032 1.00 33.16 563 GLY A CA 1
ATOM 655 C C . GLY A 1 111 ? -51.190 -34.093 11.720 1.00 32.36 563 GLY A C 1
ATOM 656 O O . GLY A 1 111 ? -50.509 -34.712 12.530 1.00 24.87 563 GLY A O 1
ATOM 657 N N . HIS A 1 112 ? -50.976 -32.824 11.386 1.00 39.32 564 HIS A N 1
ATOM 658 C CA . HIS A 1 112 ? -49.824 -32.083 11.837 1.00 25.26 564 HIS A CA 1
ATOM 659 C C . HIS A 1 112 ? -50.251 -30.671 12.079 1.00 15.49 564 HIS A C 1
ATOM 660 O O . HIS A 1 112 ? -50.017 -29.812 11.243 1.00 37.31 564 HIS A O 1
ATOM 667 N N . HIS A 1 113 ? -50.863 -30.434 13.229 1.00 10.27 565 HIS A N 1
ATOM 668 C CA . HIS A 1 113 ? -51.435 -29.128 13.560 1.00 29.20 565 HIS A CA 1
ATOM 669 C C . HIS A 1 113 ? -50.649 -27.900 13.126 1.00 22.55 565 HIS A C 1
ATOM 670 O O . HIS A 1 113 ? -51.126 -27.099 12.325 1.00 16.70 565 HIS A O 1
ATOM 677 N N . THR A 1 114 ? -49.441 -27.751 13.636 1.00 21.10 566 THR A N 1
ATOM 678 C CA . THR A 1 114 ? -48.640 -26.600 13.241 1.00 17.09 566 THR A CA 1
ATOM 679 C C . THR A 1 114 ? -48.474 -26.449 11.716 1.00 28.09 566 THR A C 1
ATOM 680 O O . THR A 1 114 ? -48.517 -25.339 11.198 1.00 29.83 566 THR A O 1
ATOM 684 N N . MET A 1 115 ? -48.283 -27.548 10.993 1.00 34.95 567 MET A N 1
ATOM 685 C CA . MET A 1 115 ? -48.132 -27.448 9.538 1.00 27.37 567 MET A CA 1
ATOM 686 C C . MET A 1 115 ? -49.460 -27.128 8.858 1.00 32.27 567 MET A C 1
ATOM 687 O O . MET A 1 115 ? -49.517 -26.370 7.890 1.00 34.05 567 MET A O 1
ATOM 692 N N . GLU A 1 116 ? -50.534 -27.710 9.371 1.00 34.20 568 GLU A N 1
ATOM 693 C CA . GLU A 1 116 ? -51.843 -27.509 8.781 1.00 28.65 568 GLU A CA 1
ATOM 694 C C . GLU A 1 116 ? -52.258 -26.064 9.030 1.00 33.22 568 GLU A C 1
ATOM 695 O O . GLU A 1 116 ? -52.842 -25.417 8.165 1.00 51.37 568 GLU A O 1
ATOM 701 N N . PHE A 1 117 ? -51.918 -25.547 10.204 1.00 24.95 569 PHE A N 1
ATOM 702 C CA . PHE A 1 117 ? -52.062 -24.113 10.475 1.00 17.64 569 PHE A CA 1
ATOM 703 C C . PHE A 1 117 ? -51.386 -23.321 9.363 1.00 23.44 569 PHE A C 1
ATOM 704 O O . PHE A 1 117 ? -52.053 -22.708 8.539 1.00 29.13 569 PHE A O 1
ATOM 712 N N . PHE A 1 118 ? -50.056 -23.370 9.333 1.00 20.38 570 PHE A N 1
ATOM 713 C CA . PHE A 1 118 ? -49.272 -22.632 8.360 1.00 28.64 570 PHE A CA 1
ATOM 714 C C . PHE A 1 118 ? -49.887 -22.708 6.982 1.00 30.65 570 PHE A C 1
ATOM 715 O O . PHE A 1 118 ? -49.999 -21.699 6.288 1.00 26.80 570 PHE A O 1
ATOM 723 N N . GLU A 1 119 ? -50.266 -23.907 6.568 1.00 18.75 571 GLU A N 1
ATOM 724 C CA . GLU A 1 119 ? -50.862 -24.088 5.256 1.00 28.45 571 GLU A CA 1
ATOM 725 C C . GLU A 1 119 ? -52.190 -23.360 5.109 1.00 20.50 571 GLU A C 1
ATOM 726 O O . GLU A 1 119 ? -52.459 -22.755 4.081 1.00 24.98 571 GLU A O 1
ATOM 732 N N . MET A 1 120 ? -53.026 -23.419 6.137 1.00 27.48 572 MET A N 1
ATOM 733 C CA . MET A 1 120 ? -54.304 -22.723 6.095 1.00 40.26 572 MET A CA 1
ATOM 734 C C . MET A 1 120 ? -54.118 -21.222 5.998 1.00 38.21 572 MET A C 1
ATOM 735 O O . MET A 1 120 ? -54.800 -20.556 5.233 1.00 39.12 572 MET A O 1
ATOM 740 N N . CYS A 1 121 ? -53.201 -20.691 6.793 1.00 34.36 573 CYS A N 1
ATOM 741 C CA . CYS A 1 121 ? -52.889 -19.275 6.744 1.00 31.65 573 CYS A CA 1
ATOM 742 C C . CYS A 1 121 ? -52.306 -18.888 5.399 1.00 36.33 573 CYS A C 1
ATOM 743 O O . CYS A 1 121 ? -52.681 -17.873 4.831 1.00 45.43 573 CYS A O 1
ATOM 746 N N . ALA A 1 122 ? -51.398 -19.708 4.884 1.00 33.60 574 ALA A N 1
ATOM 747 C CA . ALA A 1 122 ? -50.788 -19.428 3.584 1.00 27.53 574 ALA A CA 1
ATOM 748 C C . ALA A 1 122 ? -51.814 -19.346 2.460 1.00 41.76 574 ALA A C 1
ATOM 749 O O . ALA A 1 122 ? -51.856 -18.372 1.717 1.00 52.21 574 ALA A O 1
ATOM 751 N N . ALA A 1 123 ? -52.628 -20.383 2.327 1.00 36.65 575 ALA A N 1
ATOM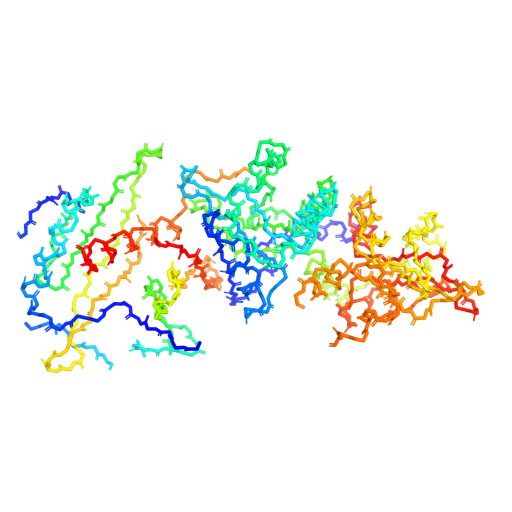 752 C CA . ALA A 1 123 ? -53.606 -20.450 1.248 1.00 30.47 575 ALA A CA 1
ATOM 753 C C . ALA A 1 123 ? -54.476 -19.207 1.207 1.00 36.56 575 ALA A C 1
ATOM 754 O O . ALA A 1 123 ? -54.745 -18.666 0.138 1.00 51.68 575 ALA A O 1
ATOM 756 N N . LEU A 1 124 ? -54.948 -18.779 2.374 1.00 35.27 576 LEU A N 1
ATOM 757 C CA . LEU A 1 124 ? -55.750 -17.558 2.478 1.00 36.58 576 LEU A CA 1
ATOM 758 C C . LEU A 1 124 ? -54.987 -16.351 1.955 1.00 36.48 576 LEU A C 1
ATOM 759 O O . LEU A 1 124 ? -55.384 -15.745 0.967 1.00 46.45 576 LEU A O 1
ATOM 764 N N . ILE A 1 125 ? -53.902 -16.005 2.640 1.00 28.76 577 ILE A N 1
ATOM 765 C CA . ILE A 1 125 ? -53.029 -14.910 2.228 1.00 34.97 577 ILE A CA 1
ATOM 766 C C . ILE A 1 125 ? -52.737 -14.868 0.728 1.00 48.78 577 ILE A C 1
ATOM 767 O O . ILE A 1 125 ? -52.627 -13.788 0.143 1.00 60.22 577 ILE A O 1
ATOM 772 N N . ILE A 1 126 ? -52.555 -16.038 0.121 1.00 39.05 578 ILE A N 1
ATOM 773 C CA . ILE A 1 126 ? -52.295 -16.109 -1.306 1.00 38.81 578 ILE A CA 1
ATOM 774 C C . ILE A 1 126 ? -53.584 -15.727 -2.025 1.00 47.57 578 ILE A C 1
ATOM 775 O O . ILE A 1 126 ? -53.609 -14.815 -2.851 1.00 58.08 578 ILE A O 1
ATOM 780 N N . GLN A 1 127 ? -54.659 -16.429 -1.697 1.00 40.88 579 GLN A N 1
ATOM 781 C CA . GLN A 1 127 ? -55.978 -16.092 -2.210 1.00 39.18 579 GLN A CA 1
ATOM 782 C C . GLN A 1 127 ? -56.260 -14.590 -2.088 1.00 43.25 579 GLN A C 1
ATOM 783 O O . GLN A 1 127 ? -56.654 -13.932 -3.048 1.00 48.69 579 GLN A O 1
ATOM 789 N N . LEU A 1 128 ? -56.054 -14.040 -0.905 1.00 42.23 580 LEU A N 1
ATOM 790 C CA . LEU A 1 128 ? -56.236 -12.612 -0.731 1.00 42.19 580 LEU A CA 1
ATOM 791 C C . LEU A 1 128 ? -55.259 -11.863 -1.607 1.00 52.79 580 LEU A C 1
ATOM 792 O O . LEU A 1 128 ? -55.654 -11.039 -2.425 1.00 61.14 580 LEU A O 1
ATOM 797 N N . ALA A 1 129 ? -53.978 -12.155 -1.424 1.00 75.57 581 ALA A N 1
ATOM 798 C CA . ALA A 1 129 ? -52.924 -11.449 -2.133 1.00 89.28 581 ALA A CA 1
ATOM 799 C C . ALA A 1 129 ? -53.403 -11.061 -3.527 1.00 98.56 581 ALA A C 1
ATOM 800 O O . ALA A 1 129 ? -53.264 -9.908 -3.941 1.00 104.01 581 ALA A O 1
ATOM 802 N N . ARG A 1 130 ? -53.995 -12.016 -4.231 1.00 82.42 582 ARG A N 1
ATOM 803 C CA . ARG A 1 130 ? -54.513 -11.766 -5.565 1.00 87.95 582 ARG A CA 1
ATOM 804 C C . ARG A 1 130 ? -55.535 -12.822 -5.953 1.00 92.12 582 ARG A C 1
ATOM 805 O O . ARG A 1 130 ? -56.337 -12.614 -6.860 1.00 89.99 582 ARG A O 1
ATOM 814 N N . MET B 2 1 ? -67.135 -23.515 13.688 1.00 42.47 186 MET B N 1
ATOM 815 C CA . MET B 2 1 ? -67.257 -23.119 12.295 1.00 52.01 186 MET B CA 1
ATOM 816 C C . MET B 2 1 ? -68.114 -24.117 11.545 1.00 71.91 186 MET B C 1
ATOM 817 O O . MET B 2 1 ? -67.678 -25.213 11.205 1.00 65.80 186 MET B O 1
ATOM 822 N N . TYR B 2 2 ? -69.352 -23.717 11.300 1.00 101.29 187 TYR B N 1
ATOM 823 C CA . TYR B 2 2 ? -70.328 -24.567 10.627 1.00 101.64 187 TYR B CA 1
ATOM 824 C C . TYR B 2 2 ? -71.027 -23.932 9.426 1.00 88.19 187 TYR B C 1
ATOM 825 O O . TYR B 2 2 ? -71.713 -24.633 8.683 1.00 86.26 187 TYR B O 1
ATOM 834 N N . HIS B 2 3 ? -70.873 -22.623 9.229 1.00 74.20 188 HIS B N 1
ATOM 835 C CA . HIS B 2 3 ? -71.564 -21.976 8.107 1.00 64.24 188 HIS B CA 1
ATOM 836 C C . HIS B 2 3 ? -70.657 -21.301 7.075 1.00 65.23 188 HIS B C 1
ATOM 837 O O . HIS B 2 3 ? -69.491 -21.013 7.344 1.00 71.73 188 HIS B O 1
ATOM 844 N N . GLN B 2 4 ? -71.202 -21.059 5.886 1.00 65.97 189 GLN B N 1
ATOM 845 C CA . GLN B 2 4 ? -70.414 -20.484 4.798 1.00 76.32 189 GLN B CA 1
ATOM 846 C C . GLN B 2 4 ? -70.993 -19.154 4.286 1.00 82.92 189 GLN B C 1
ATOM 847 O O . GLN B 2 4 ? -71.096 -18.929 3.079 1.00 79.64 189 GLN B O 1
ATOM 853 N N . GLU B 2 5 ? -71.352 -18.268 5.212 1.00 89.16 190 GLU B N 1
ATOM 854 C CA . GLU B 2 5 ? -72.045 -17.029 4.866 1.00 94.12 190 GLU B CA 1
ATOM 855 C C . GLU B 2 5 ? -71.438 -15.823 5.591 1.00 99.62 190 GLU B C 1
ATOM 856 O O . GLU B 2 5 ? -70.843 -15.978 6.658 1.00 110.95 190 GLU B O 1
ATOM 862 N N . PRO B 2 6 ? -71.576 -14.618 5.006 1.00 76.42 191 PRO B N 1
ATOM 863 C CA . PRO B 2 6 ? -70.924 -13.414 5.531 1.00 67.51 191 PRO B CA 1
ATOM 864 C C . PRO B 2 6 ? -71.817 -12.622 6.474 1.00 64.64 191 PRO B C 1
ATOM 865 O O . PRO B 2 6 ? -72.897 -13.115 6.806 1.00 61.50 191 PRO B O 1
ATOM 869 N N . ALA B 2 17 ? -65.672 -0.551 14.227 1.00 44.44 202 ALA B N 1
ATOM 870 C CA . ALA B 2 17 ? -64.703 -0.235 15.268 1.00 65.64 202 ALA B CA 1
ATOM 871 C C . ALA B 2 17 ? -63.715 -1.382 15.506 1.00 72.65 202 ALA B C 1
ATOM 872 O O . ALA B 2 17 ? -63.701 -1.980 16.581 1.00 65.97 202 ALA B O 1
ATOM 874 N N . PRO B 2 18 ? -62.878 -1.690 14.501 1.00 88.86 203 PRO B N 1
ATOM 875 C CA . PRO B 2 18 ? -61.922 -2.797 14.637 1.00 89.41 203 PRO B CA 1
ATOM 876 C C . PRO B 2 18 ? -61.063 -2.608 15.881 1.00 82.41 203 PRO B C 1
ATOM 877 O O . PRO B 2 18 ? -60.346 -1.609 15.983 1.00 90.04 203 PRO B O 1
ATOM 881 N N . PRO B 2 19 ? -61.162 -3.532 16.828 1.00 54.82 204 PRO B N 1
ATOM 882 C CA . PRO B 2 19 ? -60.412 -3.420 18.077 1.00 43.09 204 PRO B CA 1
ATOM 883 C C . PRO B 2 19 ? -58.986 -2.977 17.822 1.00 52.47 204 PRO B C 1
ATOM 884 O O . PRO B 2 19 ? -58.315 -3.515 16.953 1.00 60.16 204 PRO B O 1
ATOM 888 N N . ILE B 2 20 ? -58.541 -1.980 18.573 1.00 73.68 205 ILE B N 1
ATOM 889 C CA . ILE B 2 20 ? -57.206 -1.424 18.406 1.00 87.42 205 ILE B CA 1
ATOM 890 C C . ILE B 2 20 ? -56.113 -2.381 18.864 1.00 88.29 205 ILE B C 1
ATOM 891 O O . ILE B 2 20 ? -56.309 -3.176 19.777 1.00 84.54 205 ILE B O 1
ATOM 896 N N . LEU B 2 21 ? -54.958 -2.290 18.218 1.00 78.93 206 LEU B N 1
ATOM 897 C CA . LEU B 2 21 ? -53.828 -3.142 18.544 1.00 79.52 206 LEU B CA 1
ATOM 898 C C . LEU B 2 21 ? -52.703 -2.323 19.155 1.00 87.94 206 LEU B C 1
ATOM 899 O O . LEU B 2 21 ? -52.315 -1.288 18.621 1.00 85.40 206 LEU B O 1
ATOM 904 N N . PRO B 2 22 ? -52.186 -2.794 20.282 1.00 92.21 207 PRO B N 1
ATOM 905 C CA . PRO B 2 22 ? -51.085 -2.117 20.970 1.00 88.77 207 PRO B CA 1
ATOM 906 C C . PRO B 2 22 ? -49.845 -2.005 20.089 1.00 82.32 207 PRO B C 1
ATOM 907 O O . PRO B 2 22 ? -49.488 -0.899 19.686 1.00 93.03 207 PRO B O 1
ATOM 911 N N . LEU B 2 26 ? -45.262 -6.028 19.951 1.00 92.78 211 LEU B N 1
ATOM 912 C CA . LEU B 2 26 ? -46.125 -6.914 19.181 1.00 96.13 211 LEU B CA 1
ATOM 913 C C . LEU B 2 26 ? -46.686 -6.182 17.969 1.00 106.43 211 LEU B C 1
ATOM 914 O O . LEU B 2 26 ? -47.516 -5.284 18.097 1.00 115.34 211 LEU B O 1
ATOM 919 N N . GLN B 2 27 ? -46.211 -6.576 16.794 1.00 107.00 212 GLN B N 1
ATOM 920 C CA . GLN B 2 27 ? -46.577 -5.946 15.535 1.00 107.91 212 GLN B CA 1
ATOM 921 C C . GLN B 2 27 ? -45.459 -6.327 14.581 1.00 94.80 212 GLN B C 1
ATOM 922 O O . GLN B 2 27 ? -45.686 -6.800 13.470 1.00 87.69 212 GLN B O 1
ATOM 928 N N . VAL B 2 28 ? -44.242 -6.113 15.061 1.00 78.48 213 VAL B N 1
ATOM 929 C CA . VAL B 2 28 ? -43.010 -6.574 14.428 1.00 77.58 213 VAL B CA 1
ATOM 930 C C . VAL B 2 28 ? -42.048 -7.039 15.523 1.00 78.79 213 VAL B C 1
ATOM 931 O O . VAL B 2 28 ? -42.090 -6.534 16.654 1.00 73.65 213 VAL B O 1
ATOM 935 N N . ILE B 2 29 ? -41.197 -8.006 15.187 1.00 84.89 214 ILE B N 1
ATOM 936 C CA . ILE B 2 29 ? -40.258 -8.577 16.147 1.00 85.20 214 ILE B CA 1
ATOM 937 C C . ILE B 2 29 ? -38.866 -8.716 15.530 1.00 98.03 214 ILE B C 1
ATOM 938 O O . ILE B 2 29 ? -38.690 -8.515 14.325 1.00 99.58 214 ILE B O 1
ATOM 943 N N . LEU B 2 30 ? -37.882 -9.054 16.364 1.00 103.41 215 LEU B N 1
ATOM 944 C CA . LEU B 2 30 ? -36.502 -9.259 15.922 1.00 93.28 215 LEU B CA 1
ATOM 945 C C . LEU B 2 30 ? -35.941 -10.589 16.434 1.00 79.63 215 LEU B C 1
ATOM 946 O O . LEU B 2 30 ? -34.728 -10.759 16.562 1.00 70.61 215 LEU B O 1
ATOM 951 N N . GLY B 2 35 ? -38.808 -12.795 24.696 1.00 113.77 220 GLY B N 1
ATOM 952 C CA . GLY B 2 35 ? -39.676 -13.460 25.653 1.00 117.14 220 GLY B CA 1
ATOM 953 C C . GLY B 2 35 ? -41.025 -13.836 25.064 1.00 111.59 220 GLY B C 1
ATOM 954 O O . GLY B 2 35 ? -41.425 -13.306 24.024 1.00 109.40 220 GLY B O 1
ATOM 955 N N . ILE B 2 36 ? -41.730 -14.748 25.730 1.00 99.04 221 ILE B N 1
ATOM 956 C CA . ILE B 2 36 ? -43.020 -15.221 25.236 1.00 86.94 221 ILE B CA 1
ATOM 957 C C . ILE B 2 36 ? -44.164 -14.772 26.147 1.00 70.92 221 ILE B C 1
ATOM 958 O O . ILE B 2 36 ? -44.067 -14.853 27.373 1.00 78.13 221 ILE B O 1
ATOM 963 N N . SER B 2 37 ? -45.243 -14.294 25.534 1.00 41.44 222 SER B N 1
ATOM 964 C CA . SER B 2 37 ? -46.446 -13.919 26.260 1.00 52.13 222 SER B CA 1
ATOM 965 C C . SER B 2 37 ? -47.553 -14.949 26.041 1.00 56.82 222 SER B C 1
ATOM 966 O O . SER B 2 37 ? -48.352 -14.839 25.099 1.00 50.79 222 SER B O 1
ATOM 969 N N . HIS B 2 48 ? -42.019 -8.923 22.466 1.00 99.62 233 HIS B N 1
ATOM 970 C CA . HIS B 2 48 ? -42.559 -10.119 23.088 1.00 101.66 233 HIS B CA 1
ATOM 971 C C . HIS B 2 48 ? -43.397 -10.809 22.038 1.00 102.60 233 HIS B C 1
ATOM 972 O O . HIS B 2 48 ? -44.046 -10.147 21.236 1.00 98.96 233 HIS B O 1
ATOM 979 N N . VAL B 2 49 ? -43.384 -12.136 22.030 1.00 85.86 234 VAL B N 1
ATOM 980 C CA . VAL B 2 49 ? -44.169 -12.866 21.044 1.00 79.23 234 VAL B CA 1
ATOM 981 C C . VAL B 2 49 ? -45.469 -13.340 21.671 1.00 77.73 234 VAL B C 1
ATOM 982 O O . VAL B 2 49 ? -45.516 -13.608 22.871 1.00 90.18 234 VAL B O 1
ATOM 986 N N . MET B 2 50 ? -46.526 -13.439 20.871 1.00 52.69 235 MET B N 1
ATOM 987 C CA . MET B 2 50 ? -47.796 -13.950 21.374 1.00 51.80 235 MET B CA 1
ATOM 988 C C . MET B 2 50 ? -47.979 -15.400 20.982 1.00 42.85 235 MET B C 1
ATOM 989 O O . MET B 2 50 ? -48.193 -15.720 19.817 1.00 47.31 235 MET B O 1
ATOM 994 N N . LEU B 2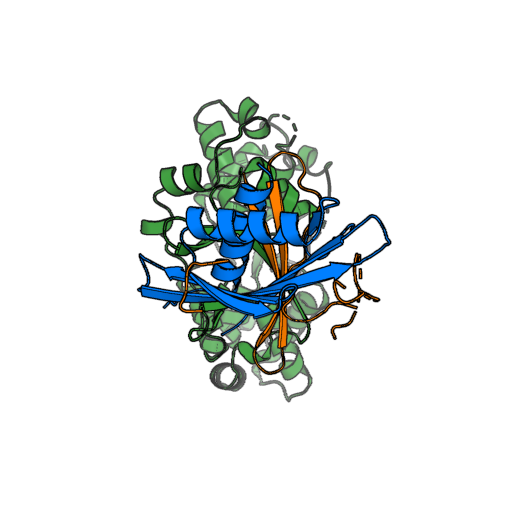 51 ? -47.892 -16.277 21.967 1.00 41.83 236 LEU B N 1
ATOM 995 C CA . LEU B 2 51 ? -47.991 -17.698 21.715 1.00 34.84 236 LEU B CA 1
ATOM 996 C C . LEU B 2 51 ? -49.201 -17.990 20.844 1.00 37.38 236 LEU B C 1
ATOM 997 O O . LEU B 2 51 ? -50.306 -17.545 21.138 1.00 39.05 236 LEU B O 1
ATOM 1002 N N . ASN B 2 52 ? -48.967 -18.720 19.759 1.00 34.35 237 ASN B N 1
ATOM 1003 C CA . ASN B 2 52 ? -50.025 -19.247 18.897 1.00 22.68 237 ASN B CA 1
ATOM 1004 C C . ASN B 2 52 ? -50.429 -18.350 17.731 1.00 32.78 237 ASN B C 1
ATOM 1005 O O . ASN B 2 52 ? -51.299 -18.715 16.940 1.00 24.22 237 ASN B O 1
ATOM 1010 N N . HIS B 2 53 ? -49.768 -17.200 17.610 1.00 46.56 238 HIS B N 1
ATOM 1011 C CA . HIS B 2 53 ? -50.100 -16.217 16.579 1.00 43.16 238 HIS B CA 1
ATOM 1012 C C . HIS B 2 53 ? -49.152 -16.229 15.394 1.00 34.93 238 HIS B C 1
ATOM 1013 O O . HIS B 2 53 ? -47.939 -16.291 15.570 1.00 48.64 238 HIS B O 1
ATOM 1020 N N . LEU B 2 54 ? -49.716 -16.135 14.190 1.00 31.45 239 LEU B N 1
ATOM 1021 C CA . LEU B 2 54 ? -48.931 -16.187 12.962 1.00 30.20 239 LEU B CA 1
ATOM 1022 C C . LEU B 2 54 ? -48.062 -14.971 12.767 1.00 36.78 239 LEU B C 1
ATOM 1023 O O . LEU B 2 54 ? -48.529 -13.840 12.816 1.00 46.66 239 LEU B O 1
ATOM 1028 N N . TYR B 2 55 ? -46.785 -15.232 12.530 1.00 39.34 240 TYR B N 1
ATOM 1029 C CA . TYR B 2 55 ? -45.834 -14.208 12.171 1.00 31.04 240 TYR B CA 1
ATOM 1030 C C . TYR B 2 55 ? -45.247 -14.597 10.825 1.00 33.11 240 TYR B C 1
ATOM 1031 O O . TYR B 2 55 ? -45.377 -15.735 10.390 1.00 38.50 240 TYR B O 1
ATOM 1040 N N . ALA B 2 56 ? -44.607 -13.649 10.158 1.00 33.65 241 ALA B N 1
ATOM 1041 C CA . ALA B 2 56 ? -44.116 -13.893 8.814 1.00 37.78 241 ALA B CA 1
ATOM 1042 C C . ALA B 2 56 ? -43.143 -12.819 8.381 1.00 46.60 241 ALA B C 1
ATOM 1043 O O . ALA B 2 56 ? -43.049 -11.769 9.003 1.00 47.26 241 ALA B O 1
ATOM 1045 N N . LEU B 2 57 ? -42.429 -13.097 7.296 1.00 53.74 242 LEU B N 1
ATOM 1046 C CA . LEU B 2 57 ? -41.450 -12.173 6.764 1.00 50.85 242 LEU B CA 1
ATOM 1047 C C . LEU B 2 57 ? -41.967 -11.597 5.476 1.00 57.11 242 LEU B C 1
ATOM 1048 O O . LEU B 2 57 ? -42.860 -12.175 4.858 1.00 40.94 242 LEU B O 1
ATOM 1053 N N . SER B 2 58 ? -41.403 -10.456 5.086 1.00 84.98 243 SER B N 1
ATOM 1054 C CA . SER B 2 58 ? -41.672 -9.863 3.787 1.00 80.21 243 SER B CA 1
ATOM 1055 C C . SER B 2 58 ? -41.383 -10.931 2.742 1.00 70.80 243 SER B C 1
ATOM 1056 O O . SER B 2 58 ? -40.265 -11.447 2.673 1.00 77.06 243 SER B O 1
ATOM 1059 N N . ILE B 2 59 ? -42.390 -11.287 1.947 1.00 37.35 244 ILE B N 1
ATOM 1060 C CA . ILE B 2 59 ? -42.214 -12.312 0.917 1.00 35.22 244 ILE B CA 1
ATOM 1061 C C . ILE B 2 59 ? -41.257 -11.846 -0.183 1.00 48.30 244 ILE B C 1
ATOM 1062 O O . ILE B 2 59 ? -41.611 -11.022 -1.024 1.00 51.50 244 ILE B O 1
ATOM 1067 N N . LYS B 2 60 ? -40.035 -12.366 -0.161 1.00 69.60 245 LYS B N 1
ATOM 1068 C CA . LYS B 2 60 ? -39.034 -11.976 -1.146 1.00 68.39 245 LYS B CA 1
ATOM 1069 C C . LYS B 2 60 ? -38.571 -13.166 -1.974 1.00 65.37 245 LYS B C 1
ATOM 1070 O O . LYS B 2 60 ? -38.331 -14.245 -1.447 1.00 62.47 245 LYS B O 1
ATOM 1076 N N . ASP B 2 61 ? -38.470 -12.960 -3.280 1.00 76.94 246 ASP B N 1
ATOM 1077 C CA . ASP B 2 61 ? -37.926 -13.968 -4.176 1.00 84.94 246 ASP B CA 1
ATOM 1078 C C . ASP B 2 61 ? -38.793 -15.219 -4.210 1.00 71.01 246 ASP B C 1
ATOM 1079 O O . ASP B 2 61 ? -38.289 -16.339 -4.150 1.00 79.88 246 ASP B O 1
ATOM 1084 N N . GLY B 2 62 ? -40.101 -15.023 -4.310 1.00 50.16 247 GLY B N 1
ATOM 1085 C CA . GLY B 2 62 ? -41.024 -16.129 -4.506 1.00 62.32 247 GLY B CA 1
ATOM 1086 C C . GLY B 2 62 ? -41.093 -17.125 -3.364 1.00 66.08 247 GLY B C 1
ATOM 1087 O O . GLY B 2 62 ? -41.650 -18.218 -3.507 1.00 59.99 247 GLY B O 1
ATOM 1088 N N . VAL B 2 63 ? -40.531 -16.754 -2.220 1.00 67.04 248 VAL B N 1
ATOM 1089 C CA . VAL B 2 63 ? -40.600 -17.622 -1.050 1.00 60.11 248 VAL B CA 1
ATOM 1090 C C . VAL B 2 63 ? -41.169 -16.919 0.180 1.00 55.10 248 VAL B C 1
ATOM 1091 O O . VAL B 2 63 ? -40.762 -15.807 0.557 1.00 35.59 248 VAL B O 1
ATOM 1095 N N . MET B 2 64 ? -42.106 -17.615 0.806 1.00 57.67 249 MET B N 1
ATOM 1096 C CA . MET B 2 64 ? -42.831 -17.117 1.953 1.00 48.24 249 MET B CA 1
ATOM 1097 C C . MET B 2 64 ? -42.298 -17.790 3.219 1.00 46.80 249 MET B C 1
ATOM 1098 O O . MET B 2 64 ? -42.094 -19.001 3.244 1.00 44.80 249 MET B O 1
ATOM 1103 N N . VAL B 2 65 ? -42.028 -17.009 4.258 1.00 38.00 250 VAL B N 1
ATOM 1104 C CA . VAL B 2 65 ? -41.607 -17.611 5.520 1.00 29.55 250 VAL B CA 1
ATOM 1105 C C . VAL B 2 65 ? -42.634 -17.361 6.609 1.00 37.24 250 VAL B C 1
ATOM 1106 O O . VAL B 2 65 ? -42.879 -16.222 6.986 1.00 37.48 250 VAL B O 1
ATOM 1110 N N . LEU B 2 66 ? -43.212 -18.430 7.137 1.00 40.10 251 LEU B N 1
ATOM 1111 C CA . LEU B 2 66 ? -44.109 -18.288 8.260 1.00 34.89 251 LEU B CA 1
ATOM 1112 C C . LEU B 2 66 ? -43.417 -18.688 9.541 1.00 37.00 251 LEU B C 1
ATOM 1113 O O . LEU B 2 66 ? -42.472 -19.479 9.529 1.00 52.68 251 LEU B O 1
ATOM 1118 N N . SER B 2 67 ? -43.889 -18.143 10.652 1.00 26.42 252 SER B N 1
ATOM 1119 C CA . SER B 2 67 ? -43.356 -18.521 11.951 1.00 28.28 252 SER B CA 1
ATOM 1120 C C . SER B 2 67 ? -44.471 -18.510 12.971 1.00 31.79 252 SER B C 1
ATOM 1121 O O . SER B 2 67 ? -45.497 -17.870 12.767 1.00 27.76 252 SER B O 1
ATOM 1124 N N . ALA B 2 68 ? -44.260 -19.211 14.078 1.00 37.98 253 ALA B N 1
ATOM 1125 C CA . ALA B 2 68 ? -45.286 -19.365 15.102 1.00 39.81 253 ALA B CA 1
ATOM 1126 C C . ALA B 2 68 ? -44.777 -20.196 16.269 1.00 49.32 253 ALA B C 1
ATOM 1127 O O . ALA B 2 68 ? -44.124 -21.230 16.078 1.00 43.23 253 ALA B O 1
ATOM 1129 N N . THR B 2 69 ? -45.105 -19.760 17.478 1.00 51.41 254 THR B N 1
ATOM 1130 C CA . THR B 2 69 ? -44.577 -20.423 18.648 1.00 40.49 254 THR B CA 1
ATOM 1131 C C . THR B 2 69 ? -45.695 -21.163 19.342 1.00 40.60 254 THR B C 1
ATOM 1132 O O . THR B 2 69 ? -46.782 -20.617 19.517 1.00 48.97 254 THR B O 1
ATOM 1136 N N . HIS B 2 70 ? -45.433 -22.408 19.726 1.00 44.49 255 HIS B N 1
ATOM 1137 C CA . HIS B 2 70 ? -46.436 -23.238 20.377 1.00 39.32 255 HIS B CA 1
ATOM 1138 C C . HIS B 2 70 ? -45.855 -23.896 21.632 1.00 33.34 255 HIS B C 1
ATOM 1139 O O . HIS B 2 70 ? -44.629 -23.968 21.786 1.00 38.93 255 HIS B O 1
ATOM 1146 N N . ARG B 2 71 ? -46.736 -24.376 22.515 1.00 3.83 256 ARG B N 1
ATOM 1147 C CA . ARG B 2 71 ? -46.328 -25.054 23.743 1.00 8.05 256 ARG B CA 1
ATOM 1148 C C . ARG B 2 71 ? -46.612 -26.562 23.703 1.00 36.81 256 ARG B C 1
ATOM 1149 O O . ARG B 2 71 ? -47.717 -26.998 23.371 1.00 45.98 256 ARG B O 1
ATOM 1157 N N . TYR B 2 72 ? -45.604 -27.362 24.028 1.00 38.48 257 TYR B N 1
ATOM 1158 C CA . TYR B 2 72 ? -45.836 -28.752 24.373 1.00 22.00 257 TYR B CA 1
ATOM 1159 C C . TYR B 2 72 ? -45.527 -28.872 25.857 1.00 23.11 257 TYR B C 1
ATOM 1160 O O . TYR B 2 72 ? -44.361 -28.801 26.259 1.00 15.75 257 TYR B O 1
ATOM 1169 N N . LYS B 2 73 ? -46.557 -28.917 26.692 1.00 17.91 258 LYS B N 1
ATOM 1170 C CA . LYS B 2 73 ? -46.345 -29.108 28.126 1.00 17.15 258 LYS B CA 1
ATOM 1171 C C . LYS B 2 73 ? -45.445 -27.946 28.523 1.00 25.58 258 LYS B C 1
ATOM 1172 O O . LYS B 2 73 ? -45.754 -26.796 28.227 1.00 35.64 258 LYS B O 1
ATOM 1178 N N . LYS B 2 74 ? -44.325 -28.232 29.176 1.00 26.72 259 LYS B N 1
ATOM 1179 C CA . LYS B 2 74 ? -43.487 -27.152 29.698 1.00 49.66 259 LYS B CA 1
ATOM 1180 C C . LYS B 2 74 ? -42.552 -26.492 28.671 1.00 46.74 259 LYS B C 1
ATOM 1181 O O . LYS B 2 74 ? -41.780 -25.597 29.006 1.00 58.82 259 LYS B O 1
ATOM 1187 N N . LYS B 2 75 ? -42.647 -26.899 27.412 1.00 38.65 260 LYS B N 1
ATOM 1188 C CA . LYS B 2 75 ? -41.678 -26.442 26.415 1.00 26.68 260 LYS B CA 1
ATOM 1189 C C . LYS B 2 75 ? -42.273 -25.552 25.332 1.00 18.57 260 LYS B C 1
ATOM 1190 O O . LYS B 2 75 ? -43.467 -25.623 25.019 1.00 24.89 260 LYS B O 1
ATOM 1196 N N . TYR B 2 76 ? -41.417 -24.726 24.744 1.00 6.80 261 TYR B N 1
ATOM 1197 C CA . TYR B 2 76 ? -41.846 -23.795 23.715 1.00 15.72 261 TYR B CA 1
ATOM 1198 C C . TYR B 2 76 ? -41.029 -23.935 22.440 1.00 34.85 261 TYR B C 1
ATOM 1199 O O . TYR B 2 76 ? -39.839 -23.604 22.430 1.00 61.25 261 TYR B O 1
ATOM 1208 N N . VAL B 2 77 ? -41.652 -24.421 21.364 1.00 19.97 262 VAL B N 1
ATOM 1209 C CA . VAL B 2 77 ? -40.959 -24.420 20.072 1.00 22.95 262 VAL B CA 1
ATOM 1210 C C . VAL B 2 77 ? -41.502 -23.361 19.122 1.00 34.49 262 VAL B C 1
ATOM 1211 O O . VAL B 2 77 ? -42.704 -23.301 18.843 1.00 48.28 262 VAL B O 1
ATOM 1215 N N . THR B 2 78 ? -40.596 -22.517 18.640 1.00 29.40 263 THR B N 1
ATOM 1216 C CA . THR B 2 78 ? -40.904 -21.528 17.618 1.00 32.33 263 THR B CA 1
ATOM 1217 C C . THR B 2 78 ? -40.576 -22.051 16.223 1.00 27.51 263 THR B C 1
ATOM 1218 O O . THR B 2 78 ? -39.418 -22.030 15.821 1.00 34.50 263 THR B O 1
ATOM 1222 N N . THR B 2 79 ? -41.603 -22.500 15.495 1.00 26.75 264 THR B N 1
ATOM 1223 C CA . THR B 2 79 ? -41.424 -23.170 14.209 1.00 32.43 264 THR B CA 1
ATOM 1224 C C . THR B 2 79 ? -41.447 -22.197 13.025 1.00 27.79 264 THR B C 1
ATOM 1225 O O . THR B 2 79 ? -42.356 -21.376 12.897 1.00 24.89 264 THR B O 1
ATOM 1229 N N . LEU B 2 80 ? -40.442 -22.308 12.157 1.00 21.60 265 LEU B N 1
ATOM 1230 C CA . LEU B 2 80 ? -40.467 -21.641 10.855 1.00 22.96 265 LEU B CA 1
ATOM 1231 C C . LEU B 2 80 ? -40.767 -22.621 9.736 1.00 19.08 265 LEU B C 1
ATOM 1232 O O . LEU B 2 80 ? -40.220 -23.722 9.707 1.00 28.57 265 LEU B O 1
ATOM 1237 N N . LEU B 2 81 ? -41.624 -22.208 8.809 1.00 16.32 266 LEU B N 1
ATOM 1238 C CA . LEU B 2 81 ? -41.845 -22.968 7.591 1.00 21.76 266 LEU B CA 1
ATOM 1239 C C . LEU B 2 81 ? -41.393 -22.145 6.413 1.00 29.48 266 LEU B C 1
ATOM 1240 O O . LEU B 2 81 ? -41.902 -21.041 6.206 1.00 35.34 266 LEU B O 1
ATOM 1245 N N . TYR B 2 82 ? -40.436 -22.679 5.654 1.00 26.73 267 TYR B N 1
ATOM 1246 C CA . TYR B 2 82 ? -40.040 -22.089 4.381 1.00 25.39 267 TYR B CA 1
ATOM 1247 C C . TYR B 2 82 ? -40.880 -22.633 3.223 1.00 24.61 267 TYR B C 1
ATOM 1248 O O . TYR B 2 82 ? -40.797 -23.809 2.862 1.00 26.21 267 TYR B O 1
ATOM 1257 N N . LYS B 2 83 ? -41.699 -21.761 2.649 1.00 34.46 268 LYS B N 1
ATOM 1258 C CA . LYS B 2 83 ? -42.618 -22.152 1.590 1.00 36.47 268 LYS B CA 1
ATOM 1259 C C . LYS B 2 83 ? -42.490 -21.279 0.343 1.00 44.96 268 LYS B C 1
ATOM 1260 O O . LYS B 2 83 ? -42.323 -20.064 0.440 1.00 52.87 268 LYS B O 1
ATOM 1266 N N . PRO B 2 84 ? -42.568 -21.908 -0.841 1.00 35.70 269 PRO B N 1
ATOM 1267 C CA . PRO B 2 84 ? -42.580 -21.272 -2.167 1.00 40.00 269 PRO B CA 1
ATOM 1268 C C . PRO B 2 84 ? -43.986 -20.846 -2.597 1.00 49.60 269 PRO B C 1
ATOM 1269 O O . PRO B 2 84 ? -44.960 -21.279 -1.987 1.00 34.57 269 PRO B O 1
ATOM 1273 N N . ILE B 2 85 ? -44.074 -20.020 -3.626 1.00 83.24 270 ILE B N 1
ATOM 1274 C CA . ILE B 2 85 ? -45.371 -19.616 -4.159 1.00 87.49 270 ILE B CA 1
ATOM 1275 C C . ILE B 2 85 ? -45.444 -19.918 -5.649 1.00 105.50 270 ILE B C 1
ATOM 1276 O O . ILE B 2 85 ? -44.814 -19.235 -6.460 1.00 111.16 270 ILE B O 1
ATOM 1282 N N . SER C 3 26 ? -25.559 -51.652 32.999 1.00 27.38 26 SER C N 1
ATOM 1283 C CA . SER C 3 26 ? -24.905 -50.744 33.942 1.00 36.96 26 SER C CA 1
ATOM 1284 C C . SER C 3 26 ? -25.811 -49.626 34.456 1.00 48.38 26 SER C C 1
ATOM 1285 O O . SER C 3 26 ? -27.018 -49.801 34.639 1.00 55.49 26 SER C O 1
ATOM 1288 N N . VAL C 3 27 ? -25.194 -48.471 34.678 1.00 40.56 27 VAL C N 1
ATOM 1289 C CA . VAL C 3 27 ? -25.823 -47.327 35.326 1.00 32.63 27 VAL C CA 1
ATOM 1290 C C . VAL C 3 27 ? -26.235 -46.304 34.287 1.00 35.79 27 VAL C C 1
ATOM 1291 O O . VAL C 3 27 ? -27.255 -45.630 34.419 1.00 43.24 27 VAL C O 1
ATOM 1295 N N . TYR C 3 28 ? -25.418 -46.180 33.252 1.00 48.69 28 TYR C N 1
ATOM 1296 C CA . TYR C 3 28 ? -25.663 -45.205 32.204 1.00 41.86 28 TYR C CA 1
ATOM 1297 C C . TYR C 3 28 ? -26.764 -45.708 31.296 1.00 38.83 28 TYR C C 1
ATOM 1298 O O . TYR C 3 28 ? -27.661 -44.957 30.909 1.00 36.17 28 TYR C O 1
ATOM 1307 N N . THR C 3 29 ? -26.694 -46.998 30.990 1.00 25.97 29 THR C N 1
ATOM 1308 C CA . THR C 3 29 ? -27.749 -47.681 30.271 1.00 19.80 29 THR C CA 1
ATOM 1309 C C . THR C 3 29 ? -29.069 -47.502 30.997 1.00 24.02 29 THR C C 1
ATOM 1310 O O . THR C 3 29 ? -30.094 -47.202 30.390 1.00 30.75 29 THR C O 1
ATOM 1314 N N . THR C 3 30 ? -29.054 -47.688 32.307 1.00 33.93 30 THR C N 1
ATOM 1315 C CA . THR C 3 30 ? -30.296 -47.630 33.055 1.00 29.20 30 THR C CA 1
ATOM 1316 C C . THR C 3 30 ? -30.865 -46.226 33.118 1.00 25.39 30 THR C C 1
ATOM 1317 O O . THR C 3 30 ? -32.075 -46.054 33.044 1.00 26.51 30 THR C O 1
ATOM 1321 N N . PHE C 3 31 ? -29.986 -45.236 33.248 1.00 10.40 31 PHE C N 1
ATOM 1322 C CA . PHE C 3 31 ? -30.352 -43.821 33.160 1.00 7.39 31 PHE C CA 1
ATOM 1323 C C . PHE C 3 31 ? -31.138 -43.524 31.878 1.00 24.08 31 PHE C C 1
ATOM 1324 O O . PHE C 3 31 ? -32.230 -42.944 31.900 1.00 18.00 31 PHE C O 1
ATOM 1332 N N . MET C 3 32 ? -30.560 -43.936 30.757 1.00 9.95 32 MET C N 1
ATOM 1333 C CA . MET C 3 32 ? -31.141 -43.743 29.429 1.00 14.85 32 MET C CA 1
ATOM 1334 C C . MET C 3 32 ? -32.455 -44.497 29.182 1.00 25.94 32 MET C C 1
ATOM 1335 O O . MET C 3 32 ? -33.284 -44.067 28.381 1.00 36.96 32 MET C O 1
ATOM 1340 N N . LYS C 3 33 ? -32.648 -45.627 29.847 1.00 31.55 33 LYS C N 1
ATOM 1341 C CA . LYS C 3 33 ? -33.910 -46.334 29.703 1.00 31.44 33 LYS C CA 1
ATOM 1342 C C . LYS C 3 33 ? -34.985 -45.673 30.559 1.00 29.67 33 LYS C C 1
ATOM 1343 O O . LYS C 3 33 ? -36.142 -46.076 30.537 1.00 51.72 33 LYS C O 1
ATOM 1349 N N . SER C 3 34 ? -34.597 -44.662 31.322 1.00 26.23 34 SER C N 1
ATOM 1350 C CA . SER C 3 34 ? -35.493 -44.092 32.316 1.00 26.81 34 SER C CA 1
ATOM 1351 C C . SER C 3 34 ? -35.682 -42.602 32.113 1.00 28.48 34 SER C C 1
ATOM 1352 O O . SER C 3 34 ? -36.171 -41.913 32.997 1.00 27.01 34 SER C O 1
ATOM 1355 N N . HIS C 3 35 ? -35.279 -42.093 30.960 1.00 28.17 35 HIS C N 1
ATOM 1356 C CA . HIS C 3 35 ? -35.489 -40.685 30.672 1.00 18.81 35 HIS C CA 1
ATOM 1357 C C . HIS C 3 35 ? -36.119 -40.522 29.323 1.00 24.25 35 HIS C C 1
ATOM 1358 O O . HIS C 3 35 ? -35.800 -41.244 28.382 1.00 29.43 35 HIS C O 1
ATOM 1365 N N . ARG C 3 36 ? -37.039 -39.573 29.244 1.00 38.22 36 ARG C N 1
ATOM 1366 C CA . ARG C 3 36 ? -37.793 -39.347 28.029 1.00 31.56 36 ARG C CA 1
ATOM 1367 C C . ARG C 3 36 ? -37.069 -38.328 27.162 1.00 18.46 36 ARG C C 1
ATOM 1368 O O . ARG C 3 36 ? -36.340 -37.474 27.661 1.00 12.42 36 ARG C O 1
ATOM 1376 N N . CYS C 3 37 ? -37.238 -38.448 25.856 1.00 12.59 37 CYS C N 1
ATOM 1377 C CA . CYS C 3 37 ? -36.620 -37.500 24.953 1.00 27.31 37 CYS C CA 1
ATOM 1378 C C . CYS C 3 37 ? -37.072 -36.092 25.308 1.00 25.38 37 CYS C C 1
ATOM 1379 O O . CYS C 3 37 ? -36.292 -35.132 25.234 1.00 17.04 37 CYS C O 1
ATOM 1382 N N . TYR C 3 38 ? -38.334 -35.987 25.707 1.00 19.17 38 TYR C N 1
ATOM 1383 C CA . TYR C 3 38 ? -38.873 -34.746 26.224 1.00 14.13 38 TYR C CA 1
ATOM 1384 C C . TYR C 3 38 ? -37.818 -34.063 27.085 1.00 25.20 38 TYR C C 1
ATOM 1385 O O . TYR C 3 38 ? -37.573 -32.859 26.957 1.00 37.51 38 TYR C O 1
ATOM 1394 N N . ASP C 3 39 ? -37.176 -34.864 27.933 1.00 14.91 39 ASP C N 1
ATOM 1395 C CA . ASP C 3 39 ? -36.309 -34.372 29.005 1.00 28.52 39 ASP C CA 1
ATOM 1396 C C . ASP C 3 39 ? -35.166 -33.474 28.537 1.00 27.79 39 ASP C C 1
ATOM 1397 O O . ASP C 3 39 ? -34.733 -32.581 29.261 1.00 29.22 39 ASP C O 1
ATOM 1402 N N . LEU C 3 40 ? -34.650 -33.705 27.345 1.00 13.99 40 LEU C N 1
ATOM 1403 C CA . LEU C 3 40 ? -33.562 -32.843 26.909 1.00 18.26 40 LEU C CA 1
ATOM 1404 C C . LEU C 3 40 ? -33.992 -31.811 25.885 1.00 22.22 40 LEU C C 1
ATOM 1405 O O . LEU C 3 40 ? -33.170 -31.094 25.336 1.00 28.69 40 LEU C O 1
ATOM 1410 N N . ILE C 3 41 ? -35.284 -31.739 25.620 1.00 25.04 41 ILE C N 1
ATOM 1411 C CA . ILE C 3 41 ? -35.774 -30.627 24.848 1.00 24.55 41 ILE C 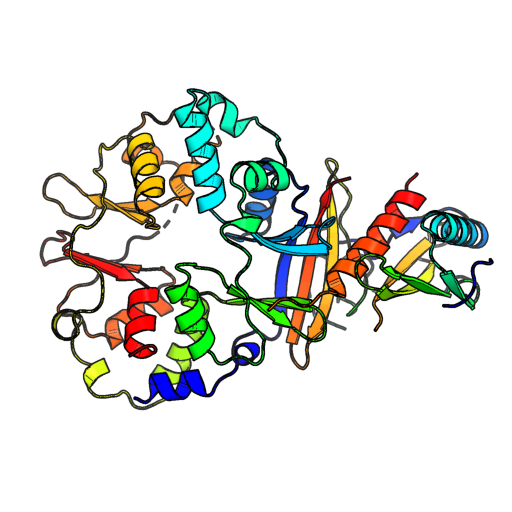CA 1
ATOM 1412 C C . ILE C 3 41 ? -35.571 -29.452 25.773 1.00 37.63 41 ILE C C 1
ATOM 1413 O O . ILE C 3 41 ? -35.895 -29.548 26.948 1.00 42.48 41 ILE C O 1
ATOM 1418 N N . PRO C 3 42 ? -35.014 -28.349 25.264 1.00 33.68 42 PRO C N 1
ATOM 1419 C CA . PRO C 3 42 ? -34.853 -27.159 26.091 1.00 29.00 42 PRO C CA 1
ATOM 1420 C C . PRO C 3 42 ? -36.205 -26.480 26.266 1.00 35.73 42 PRO C C 1
ATOM 1421 O O . PRO C 3 42 ? -37.182 -26.901 25.643 1.00 35.05 42 PRO C O 1
ATOM 1425 N N . THR C 3 43 ? -36.253 -25.429 27.083 1.00 42.40 43 THR C N 1
ATOM 1426 C CA . THR C 3 43 ? -37.514 -24.736 27.357 1.00 37.79 43 THR C CA 1
ATOM 1427 C C . THR C 3 43 ? -37.940 -23.862 26.183 1.00 23.04 43 THR C C 1
ATOM 1428 O O . THR C 3 43 ? -39.116 -23.811 25.820 1.00 31.40 43 THR C O 1
ATOM 1432 N N . SER C 3 44 ? -36.982 -23.164 25.598 1.00 16.68 44 SER C N 1
ATOM 1433 C CA . SER C 3 44 ? -37.237 -22.559 24.310 1.00 35.31 44 SER C CA 1
ATOM 1434 C C . SER C 3 44 ? -36.361 -23.185 23.242 1.00 43.71 44 SER C C 1
ATOM 1435 O O . SER C 3 44 ? -35.269 -23.694 23.521 1.00 39.11 44 SER C O 1
ATOM 1438 N N . SER C 3 45 ? -36.877 -23.160 22.021 1.00 38.68 45 SER C N 1
ATOM 1439 C CA . SER C 3 45 ? -36.270 -23.857 20.900 1.00 17.23 45 SER C CA 1
ATOM 1440 C C . SER C 3 45 ? -36.799 -23.278 19.579 1.00 31.82 45 SER C C 1
ATOM 1441 O O . SER C 3 45 ? -37.974 -22.892 19.471 1.00 35.39 45 SER C O 1
ATOM 1444 N N . LYS C 3 46 ? -35.912 -23.172 18.593 1.00 32.35 46 LYS C N 1
ATOM 1445 C CA . LYS C 3 46 ? -36.305 -22.875 17.209 1.00 24.97 46 LYS C CA 1
ATOM 1446 C C . LYS C 3 46 ? -36.216 -24.146 16.312 1.00 26.56 46 LYS C C 1
ATOM 1447 O O . LYS C 3 46 ? -35.303 -24.974 16.454 1.00 14.63 46 LYS C O 1
ATOM 1453 N N . LEU C 3 47 ? -37.184 -24.312 15.417 1.00 11.30 47 LEU C N 1
ATOM 1454 C CA . LEU C 3 47 ? -37.183 -25.414 14.463 1.00 8.16 47 LEU C CA 1
ATOM 1455 C C . LEU C 3 47 ? -37.534 -24.849 13.093 1.00 19.39 47 LEU C C 1
ATOM 1456 O O . LEU C 3 47 ? -38.673 -24.426 12.857 1.00 29.07 47 LEU C O 1
ATOM 1461 N N . VAL C 3 48 ? -36.548 -24.829 12.203 1.00 21.75 48 VAL C N 1
ATOM 1462 C CA . VAL C 3 48 ? -36.757 -24.452 10.806 1.00 30.94 48 VAL C CA 1
ATOM 1463 C C . VAL C 3 48 ? -37.155 -25.651 9.917 1.00 17.30 48 VAL C C 1
ATOM 1464 O O . VAL C 3 48 ? -36.409 -26.632 9.795 1.00 15.74 48 VAL C O 1
ATOM 1468 N N . VAL C 3 49 ? -38.315 -25.541 9.280 1.00 8.26 49 VAL C N 1
ATOM 1469 C CA . VAL C 3 49 ? -38.821 -26.562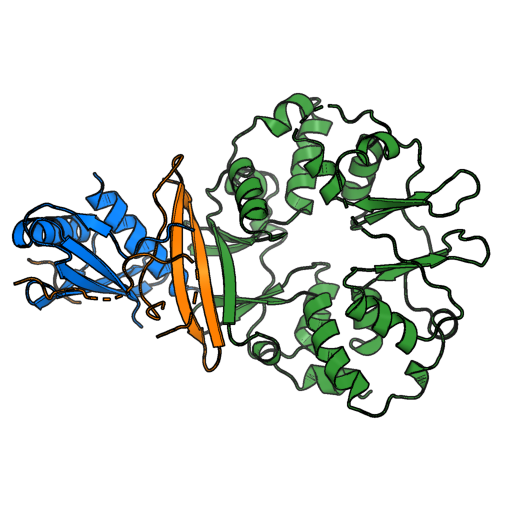 8.368 1.00 21.63 49 VAL C CA 1
ATOM 1470 C C . VAL C 3 49 ? -38.879 -26.049 6.931 1.00 26.84 49 VAL C C 1
ATOM 1471 O O . VAL C 3 49 ? -39.268 -24.903 6.698 1.00 33.07 49 VAL C O 1
ATOM 1475 N N . PHE C 3 50 ? -38.516 -26.892 5.966 1.00 25.30 50 PHE C N 1
ATOM 1476 C CA . PHE C 3 50 ? -38.660 -26.526 4.558 1.00 19.09 50 PHE C CA 1
ATOM 1477 C C . PHE C 3 50 ? -39.761 -27.346 3.936 1.00 16.06 50 PHE C C 1
ATOM 1478 O O . PHE C 3 50 ? -39.873 -28.545 4.212 1.00 20.28 50 PHE C O 1
ATOM 1486 N N . ASP C 3 51 ? -40.564 -26.709 3.088 1.00 9.27 51 ASP C N 1
ATOM 1487 C CA . ASP C 3 51 ? -41.465 -27.429 2.204 1.00 12.56 51 ASP C CA 1
ATOM 1488 C C . ASP C 3 51 ? -40.595 -28.068 1.128 1.00 23.63 51 ASP C C 1
ATOM 1489 O O . ASP C 3 51 ? -39.734 -27.391 0.544 1.00 30.30 51 ASP C O 1
ATOM 1494 N N . THR C 3 52 ? -40.808 -29.356 0.859 1.00 16.32 52 THR C N 1
ATOM 1495 C CA . THR C 3 52 ? -40.002 -30.062 -0.144 1.00 22.39 52 THR C CA 1
ATOM 1496 C C . THR C 3 52 ? -40.179 -29.530 -1.552 1.00 19.43 52 THR C C 1
ATOM 1497 O O . THR C 3 52 ? -39.562 -30.025 -2.492 1.00 17.72 52 THR C O 1
ATOM 1501 N N . SER C 3 53 ? -41.035 -28.535 -1.699 1.00 23.37 53 SER C N 1
ATOM 1502 C CA . SER C 3 53 ? -41.190 -27.883 -2.986 1.00 36.71 53 SER C CA 1
ATOM 1503 C C . SER C 3 53 ? -40.207 -26.727 -3.070 1.00 22.21 53 SER C C 1
ATOM 1504 O O . SER C 3 53 ? -40.237 -25.950 -4.017 1.00 30.59 53 SER C O 1
ATOM 1507 N N . LEU C 3 54 ? -39.341 -26.612 -2.066 1.00 7.95 54 LEU C N 1
ATOM 1508 C CA . LEU C 3 54 ? -38.328 -25.568 -2.063 1.00 17.85 54 LEU C CA 1
ATOM 1509 C C . LEU C 3 54 ? -37.150 -25.897 -3.012 1.00 24.11 54 LEU C C 1
ATOM 1510 O O . LEU C 3 54 ? -36.871 -27.054 -3.314 1.00 26.81 54 LEU C O 1
ATOM 1515 N N . GLN C 3 55 ? -36.473 -24.861 -3.491 1.00 30.11 55 GLN C N 1
ATOM 1516 C CA . GLN C 3 55 ? -35.325 -25.030 -4.364 1.00 27.75 55 GLN C CA 1
ATOM 1517 C C . GLN C 3 55 ? -34.113 -25.372 -3.541 1.00 28.86 55 GLN C C 1
ATOM 1518 O O . GLN C 3 55 ? -33.629 -24.553 -2.766 1.00 33.74 55 GLN C O 1
ATOM 1524 N N . VAL C 3 56 ? -33.624 -26.587 -3.719 1.00 30.56 56 VAL C N 1
ATOM 1525 C CA . VAL C 3 56 ? -32.378 -27.003 -3.115 1.00 16.97 56 VAL C CA 1
ATOM 1526 C C . VAL C 3 56 ? -31.453 -25.806 -2.911 1.00 18.68 56 VAL C C 1
ATOM 1527 O O . VAL C 3 56 ? -30.981 -25.552 -1.805 1.00 23.40 56 VAL C O 1
ATOM 1531 N N . LYS C 3 57 ? -31.200 -25.062 -3.977 1.00 29.23 57 LYS C N 1
ATOM 1532 C CA . LYS C 3 57 ? -30.282 -23.943 -3.896 1.00 29.63 57 LYS C CA 1
ATOM 1533 C C . LYS C 3 57 ? -30.764 -23.018 -2.802 1.00 29.82 57 LYS C C 1
ATOM 1534 O O . LYS C 3 57 ? -30.060 -22.778 -1.833 1.00 37.07 57 LYS C O 1
ATOM 1540 N N . LYS C 3 58 ? -31.988 -22.529 -2.948 1.00 24.08 58 LYS C N 1
ATOM 1541 C CA . LYS C 3 58 ? -32.571 -21.609 -1.982 1.00 25.23 58 LYS C CA 1
ATOM 1542 C C . LYS C 3 58 ? -32.553 -22.171 -0.566 1.00 38.96 58 LYS C C 1
ATOM 1543 O O . LYS C 3 58 ? -32.392 -21.430 0.411 1.00 47.68 58 LYS C O 1
ATOM 1549 N N . ALA C 3 59 ? -32.740 -23.478 -0.449 1.00 28.79 59 ALA C N 1
ATOM 1550 C CA . ALA C 3 59 ? -32.737 -24.103 0.862 1.00 25.43 59 ALA C CA 1
ATOM 1551 C C . ALA C 3 59 ? -31.352 -23.945 1.478 1.00 31.77 59 ALA C C 1
ATOM 1552 O O . ALA C 3 59 ? -31.196 -23.482 2.614 1.00 25.79 59 ALA C O 1
ATOM 1554 N N . PHE C 3 60 ? -30.339 -24.307 0.704 1.00 29.76 60 PHE C N 1
ATOM 1555 C CA . PHE C 3 60 ? -28.966 -24.184 1.160 1.00 21.19 60 PHE C CA 1
ATOM 1556 C C . PHE C 3 60 ? -28.675 -22.845 1.849 1.00 29.64 60 PHE C C 1
ATOM 1557 O O . PHE C 3 60 ? -28.081 -22.806 2.926 1.00 40.70 60 PHE C O 1
ATOM 1565 N N . PHE C 3 61 ? -29.091 -21.750 1.225 1.00 35.20 61 PHE C N 1
ATOM 1566 C CA . PHE C 3 61 ? -28.951 -20.433 1.827 1.00 48.94 61 PHE C CA 1
ATOM 1567 C C . PHE C 3 61 ? -29.703 -20.337 3.161 1.00 50.76 61 PHE C C 1
ATOM 1568 O O . PHE C 3 61 ? -29.166 -19.840 4.151 1.00 55.33 61 PHE C O 1
ATOM 1576 N N . ALA C 3 62 ? -30.948 -20.806 3.181 1.00 42.15 62 ALA C N 1
ATOM 1577 C CA . ALA C 3 62 ? -31.760 -20.790 4.402 1.00 30.13 62 ALA C CA 1
ATOM 1578 C C . ALA C 3 62 ? -31.105 -21.574 5.531 1.00 28.49 62 ALA C C 1
ATOM 1579 O O . ALA C 3 62 ? -31.152 -21.167 6.681 1.00 27.57 62 ALA C O 1
ATOM 1581 N N . LEU C 3 63 ? -30.492 -22.705 5.209 1.00 34.56 63 LEU C N 1
ATOM 1582 C CA . LEU C 3 63 ? -29.730 -23.415 6.219 1.00 27.87 63 LEU C CA 1
ATOM 1583 C C . LEU C 3 63 ? -28.711 -22.446 6.771 1.00 32.17 63 LEU C C 1
ATOM 1584 O O . LEU C 3 63 ? -28.663 -22.208 7.971 1.00 43.71 63 LEU C O 1
ATOM 1589 N N . VAL C 3 64 ? -27.925 -21.860 5.874 1.00 16.78 64 VAL C N 1
ATOM 1590 C CA . VAL C 3 64 ? -26.862 -20.941 6.253 1.00 25.04 64 VAL C CA 1
ATOM 1591 C C . VAL C 3 64 ? -27.339 -19.702 7.012 1.00 36.19 64 VAL C C 1
ATOM 1592 O O . VAL C 3 64 ? -26.842 -19.414 8.099 1.00 38.72 64 VAL C O 1
ATOM 1596 N N . THR C 3 65 ? -28.278 -18.953 6.442 1.00 35.24 65 THR C N 1
ATOM 1597 C CA . THR C 3 65 ? -28.724 -17.722 7.089 1.00 32.91 65 THR C CA 1
ATOM 1598 C C . THR C 3 65 ? -29.208 -18.010 8.498 1.00 34.27 65 THR C C 1
ATOM 1599 O O . THR C 3 65 ? -28.897 -17.276 9.427 1.00 32.83 65 THR C O 1
ATOM 1603 N N . ASN C 3 66 ? -29.947 -19.103 8.647 1.00 41.92 66 ASN C N 1
ATOM 1604 C CA . ASN C 3 66 ? -30.459 -19.541 9.944 1.00 30.61 66 ASN C CA 1
ATOM 1605 C C . ASN C 3 66 ? -29.416 -20.216 10.832 1.00 40.95 66 ASN C C 1
ATOM 1606 O O . ASN C 3 66 ? -29.700 -20.569 11.980 1.00 37.43 66 ASN C O 1
ATOM 1611 N N . GLY C 3 67 ? -28.213 -20.395 10.293 1.00 43.21 67 GLY C N 1
ATOM 1612 C CA . GLY C 3 67 ? -27.106 -20.969 11.040 1.00 28.23 67 GLY C CA 1
ATOM 1613 C C . GLY C 3 67 ? -27.372 -22.379 11.528 1.00 33.13 67 GLY C C 1
ATOM 1614 O O . GLY C 3 67 ? -27.003 -22.738 12.642 1.00 37.15 67 GLY C O 1
ATOM 1615 N N . VAL C 3 68 ? -28.026 -23.180 10.696 1.00 36.65 68 VAL C N 1
ATOM 1616 C CA . VAL C 3 68 ? -28.267 -24.580 11.019 1.00 22.67 68 VAL C CA 1
ATOM 1617 C C . VAL C 3 68 ? -27.675 -25.448 9.932 1.00 31.87 68 VAL C C 1
ATOM 1618 O O . VAL C 3 68 ? -27.497 -24.995 8.792 1.00 27.76 68 VAL C O 1
ATOM 1622 N N . ARG C 3 69 ? -27.371 -26.694 10.291 1.00 37.89 69 ARG C N 1
ATOM 1623 C CA . ARG C 3 69 ? -26.723 -27.632 9.375 1.00 34.30 69 ARG C CA 1
ATOM 1624 C C . ARG C 3 69 ? -27.717 -28.603 8.710 1.00 27.53 69 ARG C C 1
ATOM 1625 O O . ARG C 3 69 ? -27.351 -29.334 7.803 1.00 19.99 69 ARG C O 1
ATOM 1633 N N . ALA C 3 70 ? -28.977 -28.585 9.142 1.00 20.35 70 ALA C N 1
ATOM 1634 C CA . ALA C 3 70 ? -30.013 -29.408 8.517 1.00 18.94 70 ALA C CA 1
ATOM 1635 C C . ALA C 3 70 ? -31.437 -28.872 8.725 1.00 28.04 70 ALA C C 1
ATOM 1636 O O . ALA C 3 70 ? -31.655 -27.923 9.478 1.00 38.85 70 ALA C O 1
ATOM 1638 N N . ALA C 3 71 ? -32.404 -29.472 8.037 1.00 18.46 71 ALA C N 1
ATOM 1639 C CA . ALA C 3 71 ? -33.804 -29.139 8.258 1.00 13.47 71 ALA C CA 1
ATOM 1640 C C . ALA C 3 71 ? -34.722 -30.304 7.941 1.00 22.69 71 ALA C C 1
ATOM 1641 O O . ALA C 3 71 ? -34.428 -31.130 7.074 1.00 14.11 71 ALA C O 1
ATOM 1643 N N . PRO C 3 72 ? -35.832 -30.380 8.686 1.00 22.62 72 PRO C N 1
ATOM 1644 C CA . PRO C 3 72 ? -36.975 -31.259 8.483 1.00 15.36 72 PRO C CA 1
ATOM 1645 C C . PRO C 3 72 ? -37.661 -30.913 7.189 1.00 24.71 72 PRO C C 1
ATOM 1646 O O . PRO C 3 72 ? -37.754 -29.731 6.845 1.00 34.28 72 PRO C O 1
ATOM 1650 N N . LEU C 3 73 ? -38.152 -31.929 6.489 1.00 20.27 73 LEU C N 1
ATOM 1651 C CA . LEU C 3 73 ? -38.827 -31.701 5.221 1.00 22.10 73 LEU C CA 1
ATOM 1652 C C . LEU C 3 73 ? -40.313 -31.965 5.289 1.00 19.38 73 LEU C C 1
ATOM 1653 O O . LEU C 3 73 ? -40.749 -33.104 5.498 1.00 10.88 73 LEU C O 1
ATOM 1658 N N . TRP C 3 74 ? -41.088 -30.899 5.111 1.00 18.97 74 TRP C N 1
ATOM 1659 C CA . TRP C 3 74 ? -42.539 -31.017 5.015 1.00 17.36 74 TRP C CA 1
ATOM 1660 C C . TRP C 3 74 ? -42.956 -31.206 3.574 1.00 27.20 74 TRP C C 1
ATOM 1661 O O . TRP C 3 74 ? -42.714 -30.332 2.726 1.00 22.27 74 TRP C O 1
ATOM 1672 N N . ASP C 3 75 ? -43.578 -32.346 3.295 1.00 22.24 75 ASP C N 1
ATOM 1673 C CA . ASP C 3 75 ? -44.146 -32.576 1.974 1.00 25.32 75 ASP C CA 1
ATOM 1674 C C . ASP C 3 75 ? -45.658 -32.311 1.953 1.00 35.58 75 ASP C C 1
ATOM 1675 O O . ASP C 3 75 ? -46.459 -33.062 2.499 1.00 27.11 75 ASP C O 1
ATOM 1680 N N . SER C 3 76 ? -46.032 -31.220 1.306 1.00 36.87 76 SER C N 1
ATOM 1681 C CA . SER C 3 76 ? -47.398 -30.737 1.333 1.00 19.29 76 SER C CA 1
ATOM 1682 C C . SER C 3 76 ? -48.406 -31.729 0.727 1.00 21.88 76 SER C C 1
ATOM 1683 O O . SER C 3 76 ? -49.515 -31.883 1.224 1.00 23.95 76 SER C O 1
ATOM 1686 N N . LYS C 3 77 ? -48.017 -32.404 -0.344 1.00 34.05 77 LYS C N 1
ATOM 1687 C CA . LYS C 3 77 ? -48.925 -33.308 -1.047 1.00 29.16 77 LYS C CA 1
ATOM 1688 C C . LYS C 3 77 ? -49.165 -34.582 -0.257 1.00 24.04 77 LYS C C 1
ATOM 1689 O O . LYS C 3 77 ? -50.295 -35.017 -0.103 1.00 30.05 77 LYS C O 1
ATOM 1695 N N . LYS C 3 78 ? -48.094 -35.187 0.237 1.00 23.35 78 LYS C N 1
ATOM 1696 C CA . LYS C 3 78 ? -48.213 -36.367 1.080 1.00 15.43 78 LYS C CA 1
ATOM 1697 C C . LYS C 3 78 ? -48.795 -35.995 2.437 1.00 23.20 78 LYS C C 1
ATOM 1698 O O . LYS C 3 78 ? -49.163 -36.870 3.218 1.00 29.53 78 LYS C O 1
ATOM 1704 N N . GLN C 3 79 ? -48.886 -34.690 2.700 1.00 32.45 79 GLN C N 1
ATOM 1705 C CA . GLN C 3 79 ? -49.325 -34.178 3.994 1.00 21.61 79 GLN C CA 1
ATOM 1706 C C . GLN C 3 79 ? -48.507 -34.826 5.099 1.00 26.08 79 GLN C C 1
ATOM 1707 O O . GLN C 3 79 ? -49.055 -35.553 5.917 1.00 40.79 79 GLN C O 1
ATOM 1713 N N . SER C 3 80 ? -47.199 -34.597 5.114 1.00 13.28 80 SER C N 1
ATOM 1714 C CA . SER C 3 80 ? -46.366 -35.223 6.130 1.00 25.81 80 SER C CA 1
ATOM 1715 C C . SER C 3 80 ? -44.933 -34.736 6.137 1.00 31.77 80 SER C C 1
ATOM 1716 O O . SER C 3 80 ? -44.517 -33.988 5.245 1.00 33.71 80 SER C O 1
ATOM 1719 N N . PHE C 3 81 ? -44.195 -35.164 7.165 1.00 15.12 81 PHE C N 1
ATOM 1720 C CA . PHE C 3 81 ? -42.750 -34.980 7.228 1.00 14.80 81 PHE C CA 1
ATOM 1721 C C . PHE C 3 81 ? -42.139 -36.208 6.620 1.00 21.62 81 PHE C C 1
ATOM 1722 O O . PHE C 3 81 ? -42.407 -37.308 7.076 1.00 17.33 81 PHE C O 1
ATOM 1730 N N . VAL C 3 82 ? -41.297 -36.011 5.612 1.00 16.43 82 VAL C N 1
ATOM 1731 C CA . VAL C 3 82 ? -40.810 -37.103 4.782 1.00 20.30 82 VAL C CA 1
ATOM 1732 C C . VAL C 3 82 ? -39.358 -37.466 5.074 1.00 31.53 82 VAL C C 1
ATOM 1733 O O . VAL C 3 82 ? -38.874 -38.516 4.644 1.00 33.47 82 VAL C O 1
ATOM 1737 N N . GLY C 3 83 ? -38.674 -36.593 5.806 1.00 24.32 83 GLY C N 1
ATOM 1738 C CA . GLY C 3 83 ? -37.276 -36.803 6.135 1.00 21.78 83 GLY C CA 1
ATOM 1739 C C . GLY C 3 83 ? -36.501 -35.520 6.372 1.00 25.47 83 GLY C C 1
ATOM 1740 O O . GLY C 3 83 ? -37.089 -34.466 6.633 1.00 28.65 83 GLY C O 1
ATOM 1741 N N . MET C 3 84 ? -35.177 -35.616 6.257 1.00 27.03 84 MET C N 1
ATOM 1742 C CA . MET C 3 84 ? -34.265 -34.513 6.546 1.00 22.30 84 MET C CA 1
ATOM 1743 C C . MET C 3 84 ? -33.537 -34.042 5.293 1.00 22.36 84 MET C C 1
ATOM 1744 O O . MET C 3 84 ? -33.183 -34.857 4.445 1.00 23.54 84 MET C O 1
ATOM 1749 N N . LEU C 3 85 ? -33.291 -32.734 5.203 1.00 16.66 85 LEU C N 1
ATOM 1750 C CA . LEU C 3 85 ? -32.290 -32.192 4.280 1.00 25.76 85 LEU C CA 1
ATOM 1751 C C . LEU C 3 85 ? -30.928 -31.992 4.970 1.00 31.71 85 LEU C C 1
ATOM 1752 O O . LEU C 3 85 ? -30.752 -31.068 5.766 1.00 26.35 85 LEU C O 1
ATOM 1757 N N . THR C 3 86 ? -29.965 -32.858 4.677 1.00 37.01 86 THR C N 1
ATOM 1758 C CA . THR C 3 86 ? -28.671 -32.788 5.354 1.00 29.35 86 THR C CA 1
ATOM 1759 C C . THR C 3 86 ? -27.565 -32.569 4.348 1.00 19.81 86 THR C C 1
ATOM 1760 O O . THR C 3 86 ? -27.783 -32.632 3.146 1.00 20.15 86 THR C O 1
ATOM 1764 N N . ILE C 3 87 ? -26.365 -32.330 4.851 1.00 3.74 87 ILE C N 1
ATOM 1765 C CA . ILE C 3 87 ? -25.217 -32.093 3.998 1.00 13.36 87 ILE C CA 1
ATOM 1766 C C . ILE C 3 87 ? -24.893 -33.262 3.043 1.00 17.64 87 ILE C C 1
ATOM 1767 O O . ILE C 3 87 ? -24.359 -33.039 1.969 1.00 15.46 87 ILE C O 1
ATOM 1772 N N . THR C 3 88 ? -25.224 -34.498 3.417 1.00 16.05 88 THR C N 1
ATOM 1773 C CA . THR C 3 88 ? -25.000 -35.634 2.510 1.00 11.85 88 THR C CA 1
ATOM 1774 C C . THR C 3 88 ? -25.870 -35.523 1.253 1.00 18.74 88 THR C C 1
ATOM 1775 O O . THR C 3 88 ? -25.437 -35.808 0.139 1.00 25.52 88 THR C O 1
ATOM 1779 N N . ASP C 3 89 ? -27.109 -35.104 1.435 1.00 23.06 89 ASP C N 1
ATOM 1780 C CA . ASP C 3 89 ? -27.993 -34.921 0.300 1.00 32.00 89 ASP C CA 1
ATOM 1781 C C . ASP C 3 89 ? -27.433 -33.923 -0.732 1.00 31.09 89 ASP C C 1
ATOM 1782 O O . ASP C 3 89 ? -27.456 -34.207 -1.910 1.00 18.80 89 ASP C O 1
ATOM 1787 N N . PHE C 3 90 ? -26.920 -32.772 -0.294 1.00 24.63 90 PHE C N 1
ATOM 1788 C CA . PHE C 3 90 ? -26.228 -31.862 -1.205 1.00 20.67 90 PHE C CA 1
ATOM 1789 C C . PHE C 3 90 ? -25.027 -32.563 -1.857 1.00 33.11 90 PHE C C 1
ATOM 1790 O O . PHE C 3 90 ? -24.768 -32.399 -3.048 1.00 17.38 90 PHE C O 1
ATOM 1798 N N . ILE C 3 91 ? -24.285 -33.334 -1.065 1.00 35.93 91 ILE C N 1
ATOM 1799 C CA . ILE C 3 91 ? -23.200 -34.165 -1.591 1.00 19.16 91 ILE C CA 1
ATOM 1800 C C . ILE C 3 91 ? -23.716 -35.134 -2.650 1.00 27.10 91 ILE C C 1
ATOM 1801 O O . ILE C 3 91 ? -23.171 -35.182 -3.748 1.00 23.31 91 ILE C O 1
ATOM 1806 N N . ASN C 3 92 ? -24.755 -35.908 -2.352 1.00 0.86 92 ASN C N 1
ATOM 1807 C CA . ASN C 3 92 ? -25.236 -36.841 -3.365 1.00 19.72 92 ASN C CA 1
ATOM 1808 C C . ASN C 3 92 ? -25.565 -36.164 -4.710 1.00 30.81 92 ASN C C 1
ATOM 1809 O O . ASN C 3 92 ? -25.365 -36.742 -5.778 1.00 33.26 92 ASN C O 1
ATOM 1814 N N . ILE C 3 93 ? -26.038 -34.924 -4.640 1.00 28.70 93 ILE C N 1
ATOM 1815 C CA . ILE C 3 93 ? -26.453 -34.168 -5.823 1.00 29.68 93 ILE C CA 1
ATOM 1816 C C . ILE C 3 93 ? -25.266 -33.575 -6.583 1.00 25.05 93 ILE C C 1
ATOM 1817 O O . ILE C 3 93 ? -25.223 -33.604 -7.807 1.00 31.65 93 ILE C O 1
ATOM 1822 N N . LEU C 3 94 ? -24.320 -33.021 -5.838 1.00 30.92 94 LEU C N 1
ATOM 1823 C CA . LEU C 3 94 ? -23.069 -32.519 -6.392 1.00 27.31 94 LEU C CA 1
ATOM 1824 C C . LEU C 3 94 ? -22.361 -33.614 -7.180 1.00 26.15 94 LEU C C 1
ATOM 1825 O O . LEU C 3 94 ? -21.903 -33.388 -8.292 1.00 21.01 94 LEU C O 1
ATOM 1830 N N . HIS C 3 95 ? -22.288 -34.801 -6.589 1.00 19.25 95 HIS C N 1
ATOM 1831 C CA . HIS C 3 95 ? -21.765 -35.997 -7.234 1.00 11.90 95 HIS C CA 1
ATOM 1832 C C . HIS C 3 95 ? -22.452 -36.301 -8.570 1.00 30.85 95 HIS C C 1
ATOM 1833 O O . HIS C 3 95 ? -21.789 -36.526 -9.581 1.00 27.45 95 HIS C O 1
ATOM 1840 N N . ARG C 3 96 ? -23.782 -36.338 -8.582 1.00 37.48 96 ARG C N 1
ATOM 1841 C CA . ARG C 3 96 ? -24.503 -36.585 -9.838 1.00 30.06 96 ARG C CA 1
ATOM 1842 C C . ARG C 3 96 ? -24.080 -35.655 -10.960 1.00 29.13 96 ARG C C 1
ATOM 1843 O O . ARG C 3 96 ? -23.784 -36.112 -12.053 1.00 30.31 96 ARG C O 1
ATOM 1851 N N . TYR C 3 97 ? -24.082 -34.353 -10.697 1.00 23.33 97 TYR C N 1
ATOM 1852 C CA . TYR C 3 97 ? -23.536 -33.384 -11.642 1.00 35.98 97 TYR C CA 1
ATOM 1853 C C . TYR C 3 97 ? -22.132 -33.784 -12.099 1.00 38.30 97 TYR C C 1
ATOM 1854 O O . TYR C 3 97 ? -21.832 -33.804 -13.286 1.00 35.83 97 TYR C O 1
ATOM 1863 N N . TYR C 3 98 ? -21.282 -34.117 -11.143 1.00 34.14 98 TYR C N 1
ATOM 1864 C CA . TYR C 3 98 ? -19.925 -34.528 -11.437 1.00 32.57 98 TYR C CA 1
ATOM 1865 C C . TYR C 3 98 ? -19.860 -35.738 -12.365 1.00 22.04 98 TYR C C 1
ATOM 1866 O O . TYR C 3 98 ? -19.185 -35.692 -13.387 1.00 20.09 98 TYR C O 1
ATOM 1875 N N . LYS C 3 99 ? -20.538 -36.818 -11.982 1.00 6.60 99 LYS C N 1
ATOM 1876 C CA . LYS C 3 99 ? -20.641 -38.025 -12.800 1.00 26.95 99 LYS C CA 1
ATOM 1877 C C . LYS C 3 99 ? -21.100 -37.714 -14.228 1.00 47.89 99 LYS C C 1
ATOM 1878 O O . LYS C 3 99 ? -20.949 -38.542 -15.133 1.00 45.98 99 LYS C O 1
ATOM 1884 N N . SER C 3 100 ? -21.660 -36.518 -14.419 1.00 55.34 100 SER C N 1
ATOM 1885 C CA . SER C 3 100 ? -22.258 -36.127 -15.692 1.00 39.91 100 SER C CA 1
ATOM 1886 C C . SER C 3 100 ? -21.430 -35.099 -16.403 1.00 35.46 100 SER C C 1
ATOM 1887 O O . SER C 3 100 ? -21.777 -34.676 -17.495 1.00 37.77 100 SER C O 1
ATOM 1890 N N . ALA C 3 101 ? -20.326 -34.713 -15.778 1.00 23.29 101 ALA C N 1
ATOM 1891 C CA . ALA C 3 101 ? -19.451 -33.690 -16.332 1.00 32.60 101 ALA C CA 1
ATOM 1892 C C . ALA C 3 101 ? -20.174 -32.361 -16.360 1.00 32.46 101 ALA C C 1
ATOM 1893 O O . ALA C 3 101 ? -19.879 -31.498 -17.178 1.00 39.59 101 ALA C O 1
ATOM 1895 N N . LEU C 3 102 ? -21.119 -32.204 -15.445 1.00 28.52 102 LEU C N 1
ATOM 1896 C CA . LEU C 3 102 ? -21.918 -30.997 -15.364 1.00 23.01 102 LEU C CA 1
ATOM 1897 C C . LEU C 3 102 ? -21.638 -30.240 -14.101 1.00 25.49 102 LEU C C 1
ATOM 1898 O O . LEU C 3 102 ? -22.423 -29.385 -13.727 1.00 37.85 102 LEU C O 1
ATOM 1903 N N . VAL C 3 103 ? -20.532 -30.549 -13.438 1.00 36.99 103 VAL C N 1
ATOM 1904 C CA . VAL C 3 103 ? -20.175 -29.840 -12.212 1.00 38.23 103 VAL C CA 1
ATOM 1905 C C . VAL C 3 103 ? -20.245 -28.311 -12.336 1.00 37.98 103 VAL C C 1
ATOM 1906 O O . VAL C 3 103 ? -20.648 -27.620 -11.401 1.00 48.30 103 VAL C O 1
ATOM 1910 N N . GLN C 3 104 ? -19.886 -27.788 -13.498 1.00 29.86 104 GLN C N 1
ATOM 1911 C CA . GLN C 3 104 ? -19.995 -26.361 -13.760 1.00 37.32 104 GLN C CA 1
ATOM 1912 C C . GLN C 3 104 ? -21.417 -25.827 -13.489 1.00 49.05 104 GLN C C 1
ATOM 1913 O O . GLN C 3 104 ? -21.602 -24.647 -13.184 1.00 54.24 104 GLN C O 1
ATOM 1919 N N . ILE C 3 105 ? -22.412 -26.705 -13.585 1.00 49.88 105 ILE C N 1
ATOM 1920 C CA . ILE C 3 105 ? -23.822 -26.322 -13.435 1.00 53.16 105 ILE C CA 1
ATOM 1921 C C . ILE C 3 105 ? -24.364 -26.393 -12.010 1.00 58.55 105 ILE C C 1
ATOM 1922 O O . ILE C 3 105 ? -25.279 -25.651 -11.653 1.00 73.34 105 ILE C O 1
ATOM 1927 N N . TYR C 3 106 ? -23.823 -27.303 -11.207 1.00 54.71 106 TYR C N 1
ATOM 1928 C CA . TYR C 3 106 ? -24.272 -27.476 -9.828 1.00 51.99 106 TYR C CA 1
ATOM 1929 C C . TYR C 3 106 ? -24.609 -26.141 -9.146 1.00 58.20 106 TYR C C 1
ATOM 1930 O O . TYR C 3 106 ? -25.683 -25.985 -8.558 1.00 56.95 106 TYR C O 1
ATOM 1939 N N . GLU C 3 107 ? -23.702 -25.174 -9.238 1.00 78.29 107 GLU C N 1
ATOM 1940 C CA . GLU C 3 107 ? -23.943 -23.874 -8.625 1.00 88.06 107 GLU C CA 1
ATOM 1941 C C . GLU C 3 107 ? -25.261 -23.270 -9.096 1.00 83.13 107 GLU C C 1
ATOM 1942 O O . GLU C 3 107 ? -26.037 -22.766 -8.296 1.00 88.37 107 GLU C O 1
ATOM 1948 N N . LEU C 3 108 ? -25.499 -23.349 -10.401 1.00 71.98 108 LEU C N 1
ATOM 1949 C CA . LEU C 3 108 ? -26.559 -22.603 -11.070 1.00 67.41 108 LEU C CA 1
ATOM 1950 C C . LEU C 3 108 ? -27.965 -23.207 -11.098 1.00 56.27 108 LEU C C 1
ATOM 1951 O O . LEU C 3 108 ? -28.947 -22.486 -11.359 1.00 60.68 108 LEU C O 1
ATOM 1956 N N . GLU C 3 109 ? -28.088 -24.499 -10.826 1.00 52.11 109 GLU C N 1
ATOM 1957 C CA . GLU C 3 109 ? -29.377 -25.174 -10.994 1.00 57.45 109 GLU C CA 1
ATOM 1958 C C . GLU C 3 109 ? -30.508 -24.699 -10.044 1.00 55.04 109 GLU C C 1
ATOM 1959 O O . GLU C 3 109 ? -30.283 -23.925 -9.101 1.00 66.56 109 GLU C O 1
ATOM 1965 N N . GLU C 3 110 ? -31.737 -25.109 -10.339 1.00 57.11 110 GLU C N 1
ATOM 1966 C CA . GLU C 3 110 ? -32.876 -24.713 -9.519 1.00 55.40 110 GLU C CA 1
ATOM 1967 C C . GLU C 3 110 ? -33.995 -25.761 -9.474 1.00 43.35 110 GLU C C 1
ATOM 1968 O O . GLU C 3 110 ? -35.169 -25.405 -9.405 1.00 43.34 110 GLU C O 1
ATOM 1974 N N . HIS C 3 111 ? -33.639 -27.044 -9.507 1.00 29.16 111 HIS C N 1
ATOM 1975 C CA . HIS C 3 111 ? -34.605 -28.113 -9.268 1.00 34.08 111 HIS C CA 1
ATOM 1976 C C . HIS C 3 111 ? -35.040 -28.068 -7.814 1.00 45.68 111 HIS C C 1
ATOM 1977 O O . HIS C 3 111 ? -34.295 -27.620 -6.943 1.00 44.88 111 HIS C O 1
ATOM 1984 N N . LYS C 3 112 ? -36.251 -28.545 -7.563 1.00 38.98 112 LYS C N 1
ATOM 1985 C CA . LYS C 3 112 ? -36.804 -28.581 -6.226 1.00 31.53 112 LYS C CA 1
ATOM 1986 C C . LYS C 3 112 ? -36.239 -29.739 -5.433 1.00 35.10 112 LYS C C 1
ATOM 1987 O O . LYS C 3 112 ? -35.837 -30.754 -6.008 1.00 46.57 112 LYS C O 1
ATOM 1993 N N . ILE C 3 113 ? -36.215 -29.571 -4.112 1.00 18.84 113 ILE C N 1
ATOM 1994 C CA . ILE C 3 113 ? -35.815 -30.617 -3.185 1.00 24.63 113 ILE C CA 1
ATOM 1995 C C . ILE C 3 113 ? -36.617 -31.875 -3.470 1.00 21.14 113 ILE C C 1
ATOM 1996 O O . ILE C 3 113 ? -36.084 -32.977 -3.610 1.00 13.27 113 ILE C O 1
ATOM 2001 N N . GLU C 3 114 ? -37.918 -31.686 -3.568 1.00 19.10 114 GLU C N 1
ATOM 2002 C CA . GLU C 3 114 ? -38.823 -32.739 -3.991 1.00 37.16 114 GLU C CA 1
ATOM 2003 C C . GLU C 3 114 ? -38.273 -33.554 -5.145 1.00 38.67 114 GLU C C 1
ATOM 2004 O O . GLU C 3 114 ? -38.210 -34.785 -5.074 1.00 26.31 114 GLU C O 1
ATOM 2010 N N . THR C 3 115 ? -37.904 -32.847 -6.214 1.00 41.95 115 THR C N 1
ATOM 2011 C CA . THR C 3 115 ? -37.448 -33.475 -7.445 1.00 38.98 115 THR C CA 1
ATOM 2012 C C . THR C 3 115 ? -36.306 -34.411 -7.165 1.00 26.58 115 THR C C 1
ATOM 2013 O O . THR C 3 115 ? -36.370 -35.602 -7.473 1.00 29.02 115 THR C O 1
ATOM 2017 N N . TRP C 3 116 ? -35.254 -33.872 -6.570 1.00 19.70 116 TRP C N 1
ATOM 2018 C CA . TRP C 3 116 ? -34.087 -34.686 -6.325 1.00 29.97 116 TRP C CA 1
ATOM 2019 C C . TRP C 3 116 ? -34.305 -35.883 -5.379 1.00 27.74 116 TRP C C 1
ATOM 2020 O O . TRP C 3 116 ? -33.829 -36.978 -5.651 1.00 14.35 116 TRP C O 1
ATOM 2031 N N . ARG C 3 117 ? -35.052 -35.689 -4.299 1.00 24.61 117 ARG C N 1
ATOM 2032 C CA . ARG C 3 117 ? -35.402 -36.807 -3.433 1.00 24.53 117 ARG C CA 1
ATOM 2033 C C . ARG C 3 117 ? -36.147 -37.872 -4.224 1.00 28.65 117 ARG C C 1
ATOM 2034 O O . ARG C 3 117 ? -36.094 -39.051 -3.903 1.00 19.60 117 ARG C O 1
ATOM 2042 N N . GLU C 3 118 ? -36.883 -37.444 -5.241 1.00 41.61 118 GLU C N 1
ATOM 2043 C CA . GLU C 3 118 ? -37.689 -38.365 -6.033 1.00 39.74 118 GLU C CA 1
ATOM 2044 C C . GLU C 3 118 ? -36.803 -39.108 -7.008 1.00 44.31 118 GLU C C 1
ATOM 2045 O O . GLU C 3 118 ? -36.930 -40.317 -7.175 1.00 52.19 118 GLU C O 1
ATOM 2051 N N . VAL C 3 119 ? -35.904 -38.377 -7.656 1.00 28.50 119 VAL C N 1
ATOM 2052 C CA . VAL C 3 119 ? -34.831 -39.010 -8.400 1.00 29.56 119 VAL C CA 1
ATOM 2053 C C . VAL C 3 119 ? -34.330 -40.249 -7.647 1.00 36.13 119 VAL C C 1
ATOM 2054 O O . VAL C 3 119 ? -34.238 -41.336 -8.211 1.00 45.32 119 VAL C O 1
ATOM 2058 N N . TYR C 3 120 ? -34.024 -40.092 -6.366 1.00 27.67 120 TYR C N 1
ATOM 2059 C CA . TYR C 3 120 ? -33.465 -41.201 -5.617 1.00 35.85 120 TYR C CA 1
ATOM 2060 C C . TYR C 3 120 ? -34.515 -42.086 -4.952 1.00 41.24 120 TYR C C 1
ATOM 2061 O O . TYR C 3 120 ? -34.163 -42.958 -4.160 1.00 41.00 120 TYR C O 1
ATOM 2070 N N . LEU C 3 121 ? -35.789 -41.808 -5.185 1.00 47.02 121 LEU C N 1
ATOM 2071 C CA . LEU C 3 121 ? -36.826 -42.600 -4.554 1.00 54.94 121 LEU C CA 1
ATOM 2072 C C . LEU C 3 121 ? -36.516 -42.596 -3.075 1.00 58.96 121 LEU C C 1
ATOM 2073 O O . LEU C 3 121 ? -36.599 -43.629 -2.420 1.00 61.88 121 LEU C O 1
ATOM 2078 N N . GLN C 3 122 ? -36.133 -41.438 -2.550 1.00 46.70 122 GLN C N 1
ATOM 2079 C CA . GLN C 3 122 ? -35.664 -41.369 -1.181 1.00 25.47 122 GLN C CA 1
ATOM 2080 C C . GLN C 3 122 ? -36.767 -41.618 -0.175 1.00 30.34 122 GLN C C 1
ATOM 2081 O O . GLN C 3 122 ? -36.518 -42.227 0.842 1.00 33.16 122 GLN C O 1
ATOM 2087 N N . ASP C 3 123 ? -37.978 -41.137 -0.438 1.00 44.29 123 ASP C N 1
ATOM 2088 C CA . ASP C 3 123 ? -39.041 -41.248 0.555 1.00 35.90 123 ASP C CA 1
ATOM 2089 C C . ASP C 3 123 ? -39.484 -42.689 0.691 1.00 40.21 123 ASP C C 1
ATOM 2090 O O . ASP C 3 123 ? -39.825 -43.149 1.772 1.00 46.61 123 ASP C O 1
ATOM 2095 N N . SER C 3 124 ? -39.477 -43.406 -0.417 1.00 39.97 124 SER C N 1
ATOM 2096 C CA . SER C 3 124 ? -39.873 -44.795 -0.375 1.00 53.90 124 SER C CA 1
ATOM 2097 C C . SER C 3 124 ? -38.745 -45.689 0.153 1.00 55.17 124 SER C C 1
ATOM 2098 O O . SER C 3 124 ? -38.994 -46.597 0.947 1.00 43.98 124 SER C O 1
ATOM 2101 N N . PHE C 3 125 ? -37.509 -45.416 -0.264 1.00 45.54 125 PHE C N 1
ATOM 2102 C CA . PHE C 3 125 ? -36.372 -46.248 0.143 1.00 51.18 125 PHE C CA 1
ATOM 2103 C C . PHE C 3 125 ? -35.795 -45.989 1.558 1.00 49.35 125 PHE C C 1
ATOM 2104 O O . PHE C 3 125 ? -35.566 -46.929 2.318 1.00 55.69 125 PHE C O 1
ATOM 2112 N N . LYS C 3 126 ? -35.542 -44.730 1.899 1.00 51.34 126 LYS C N 1
ATOM 2113 C CA . LYS C 3 126 ? -35.137 -44.361 3.258 1.00 49.79 126 LYS C CA 1
ATOM 2114 C C . LYS C 3 126 ? -36.181 -43.421 3.890 1.00 37.49 126 LYS C C 1
ATOM 2115 O O . LYS C 3 126 ? -35.971 -42.207 3.963 1.00 30.81 126 LYS C O 1
ATOM 2121 N N . PRO C 3 127 ? -37.316 -43.981 4.345 1.00 22.46 127 PRO C N 1
ATOM 2122 C CA . PRO C 3 127 ? -38.402 -43.162 4.888 1.00 30.84 127 PRO C CA 1
ATOM 2123 C C . PRO C 3 127 ? -37.971 -42.492 6.182 1.00 31.31 127 PRO C C 1
ATOM 2124 O O . PRO C 3 127 ? -37.032 -42.976 6.807 1.00 21.75 127 PRO C O 1
ATOM 2128 N N . LEU C 3 128 ? -38.644 -41.408 6.563 1.00 26.91 128 LEU C N 1
ATOM 2129 C CA . LEU C 3 128 ? -38.347 -40.698 7.807 1.00 26.95 128 LEU C CA 1
ATOM 2130 C C . LEU C 3 128 ? -38.264 -41.619 9.034 1.00 29.14 128 LEU C C 1
ATOM 2131 O O . LEU C 3 128 ? -39.132 -42.459 9.258 1.00 31.50 128 LEU C O 1
ATOM 2136 N N . VAL C 3 129 ? -37.211 -41.442 9.824 1.00 23.03 129 VAL C N 1
ATOM 2137 C CA . VAL C 3 129 ? -37.105 -42.046 11.148 1.00 23.26 129 VAL C CA 1
ATOM 2138 C C . VAL C 3 129 ? -37.351 -40.971 12.212 1.00 16.23 129 VAL C C 1
ATOM 2139 O O . VAL C 3 129 ? -36.702 -39.931 12.224 1.00 8.02 129 VAL C O 1
ATOM 2143 N N . CYS C 3 130 ? -38.304 -41.202 13.098 1.00 17.15 130 CYS C N 1
ATOM 2144 C CA . CYS C 3 130 ? -38.607 -40.197 14.096 1.00 12.18 130 CYS C CA 1
ATOM 2145 C C . CYS C 3 130 ? -38.932 -40.855 15.429 1.00 27.26 130 CYS C C 1
ATOM 2146 O O . CYS C 3 130 ? -39.006 -42.085 15.517 1.00 32.37 130 CYS C O 1
ATOM 2149 N N . ILE C 3 131 ? -39.121 -40.051 16.468 1.00 0.00 131 ILE C N 1
ATOM 2150 C CA . ILE C 3 131 ? -39.367 -40.621 17.778 1.00 19.77 131 ILE C CA 1
ATOM 2151 C C . ILE C 3 131 ? -40.395 -39.811 18.574 1.00 17.91 131 ILE C C 1
ATOM 2152 O O . ILE C 3 131 ? -40.635 -38.647 18.273 1.00 23.12 131 ILE C O 1
ATOM 2157 N N . SER C 3 132 ? -41.002 -40.432 19.581 1.00 22.79 132 SER C N 1
ATOM 2158 C CA . SER C 3 132 ? -41.946 -39.739 20.445 1.00 17.53 132 SER C CA 1
ATOM 2159 C C . SER C 3 132 ? -41.236 -39.069 21.597 1.00 23.00 132 SER C C 1
ATOM 2160 O O . SER C 3 132 ? -40.280 -39.617 22.125 1.00 29.16 132 SER C O 1
ATOM 2163 N N . PRO C 3 133 ? -41.729 -37.892 22.012 1.00 34.67 133 PRO C N 1
ATOM 2164 C CA . PRO C 3 133 ? -41.267 -37.172 23.200 1.00 26.57 133 PRO C CA 1
ATOM 2165 C C . PRO C 3 133 ? -41.217 -38.103 24.398 1.00 23.33 133 PRO C C 1
ATOM 2166 O O . PRO C 3 133 ? -40.502 -37.836 25.363 1.00 26.18 133 PRO C O 1
ATOM 2170 N N . ASN C 3 134 ? -41.980 -39.188 24.325 1.00 8.80 134 ASN C N 1
ATOM 2171 C CA . ASN C 3 134 ? -42.132 -40.086 25.455 1.00 17.85 134 ASN C CA 1
ATOM 2172 C C . ASN C 3 134 ? -41.169 -41.254 25.432 1.00 21.94 134 ASN C C 1
ATOM 2173 O O . ASN C 3 134 ? -41.029 -41.954 26.425 1.00 29.78 134 ASN C O 1
ATOM 2178 N N . ALA C 3 135 ? -40.504 -41.470 24.304 1.00 12.06 135 ALA C N 1
ATOM 2179 C CA . ALA C 3 135 ? -39.595 -42.603 24.181 1.00 13.48 135 ALA C CA 1
ATOM 2180 C C . ALA C 3 135 ? -38.354 -42.375 25.025 1.00 15.95 135 ALA C C 1
ATOM 2181 O O . ALA C 3 135 ? -38.077 -41.246 25.423 1.00 16.35 135 ALA C O 1
ATOM 2183 N N . SER C 3 136 ? -37.619 -43.451 25.303 1.00 15.78 136 SER C N 1
ATOM 2184 C CA . SER C 3 136 ? -36.458 -43.383 26.183 1.00 14.41 136 SER C CA 1
ATOM 2185 C C . SER C 3 136 ? -35.270 -42.811 25.429 1.00 13.64 136 SER C C 1
ATOM 2186 O O . SER C 3 136 ? -35.274 -42.756 24.206 1.00 13.17 136 SER C O 1
ATOM 2189 N N . LEU C 3 137 ? -34.265 -42.347 26.152 1.00 7.50 137 LEU C N 1
ATOM 2190 C CA . LEU C 3 137 ? -33.148 -41.707 25.494 1.00 8.42 137 LEU C CA 1
ATOM 2191 C C . LEU C 3 137 ? -32.326 -42.810 24.911 1.00 14.68 137 LEU C C 1
ATOM 2192 O O . LEU C 3 137 ? -31.738 -42.676 23.834 1.00 17.64 137 LEU C O 1
ATOM 2197 N N . PHE C 3 138 ? -32.342 -43.923 25.634 1.00 13.87 138 PHE C N 1
ATOM 2198 C CA . PHE C 3 138 ? -31.822 -45.185 25.166 1.00 8.48 138 PHE C CA 1
ATOM 2199 C C . PHE C 3 138 ? -32.400 -45.486 23.812 1.00 15.40 138 PHE C C 1
ATOM 2200 O O . PHE C 3 138 ? -31.672 -45.615 22.841 1.00 21.91 138 PHE C O 1
ATOM 2208 N N . ASP C 3 139 ? -33.720 -45.605 23.743 1.00 18.40 139 ASP C N 1
ATOM 2209 C CA . ASP C 3 139 ? -34.375 -45.807 22.457 1.00 25.75 139 ASP C CA 1
ATOM 2210 C C . ASP C 3 139 ? -33.836 -44.881 21.374 1.00 21.33 139 ASP C C 1
ATOM 2211 O O . ASP C 3 139 ? -33.589 -45.322 20.265 1.00 18.52 139 ASP C O 1
ATOM 2216 N N . ALA C 3 140 ? -33.641 -43.603 21.695 1.00 27.21 140 ALA C N 1
ATOM 2217 C CA . ALA C 3 140 ? -33.149 -42.658 20.694 1.00 20.35 140 ALA C CA 1
ATOM 2218 C C . ALA C 3 140 ? -31.719 -42.973 20.300 1.00 29.05 140 ALA C C 1
ATOM 2219 O O . ALA C 3 140 ? -31.331 -42.809 19.142 1.00 35.86 140 ALA C O 1
ATOM 2221 N N . VAL C 3 141 ? -30.919 -43.418 21.256 1.00 28.20 141 VAL C N 1
ATOM 2222 C CA . VAL C 3 141 ? -29.563 -43.787 20.901 1.00 18.97 141 VAL C CA 1
ATOM 2223 C C . VAL C 3 141 ? -29.510 -44.983 19.957 1.00 23.68 141 VAL C C 1
ATOM 2224 O O . VAL C 3 141 ? -28.818 -44.933 18.950 1.00 35.95 141 VAL C O 1
ATOM 2228 N N . SER C 3 142 ? -30.240 -46.047 20.266 1.00 27.31 142 SER C N 1
ATOM 2229 C CA . SER C 3 142 ? -30.298 -47.182 19.359 1.00 26.19 142 SER C CA 1
ATOM 2230 C C . SER C 3 142 ? -30.774 -46.677 18.021 1.00 34.15 142 SER C C 1
ATOM 2231 O O . SER C 3 142 ? -30.184 -46.969 16.987 1.00 38.70 142 SER C O 1
ATOM 2234 N N . SER C 3 143 ? -31.845 -45.901 18.053 1.00 32.28 143 SER C N 1
ATOM 2235 C CA . SER C 3 143 ? -32.487 -45.451 16.828 1.00 29.86 143 SER C CA 1
ATOM 2236 C C . SER C 3 143 ? -31.461 -44.923 15.833 1.00 28.04 143 SER C C 1
ATOM 2237 O O . SER C 3 143 ? -31.300 -45.496 14.754 1.00 21.60 143 SER C O 1
ATOM 2240 N N . LEU C 3 144 ? -30.772 -43.842 16.221 1.00 23.08 144 LEU C N 1
ATOM 2241 C CA . LEU C 3 144 ? -29.764 -43.155 15.401 1.00 16.44 144 LEU C CA 1
ATOM 2242 C C . LEU C 3 144 ? -28.677 -44.072 14.862 1.00 19.11 144 LEU C C 1
ATOM 2243 O O . LEU C 3 144 ? -28.214 -43.918 13.730 1.00 15.20 144 LEU C O 1
ATOM 2248 N N . ILE C 3 145 ? -28.251 -45.004 15.704 1.00 17.87 145 ILE C N 1
ATOM 2249 C CA . ILE C 3 145 ? -27.209 -45.950 15.344 1.00 23.41 145 ILE C CA 1
ATOM 2250 C C . ILE C 3 145 ? -27.736 -47.042 14.401 1.00 18.60 145 ILE C C 1
ATOM 2251 O O . ILE C 3 145 ? -27.234 -47.240 13.300 1.00 28.68 145 ILE C O 1
ATOM 2256 N N . ARG C 3 146 ? -28.742 -47.767 14.838 1.00 13.01 146 ARG C N 1
ATOM 2257 C CA . ARG C 3 146 ? -29.337 -48.760 13.974 1.00 17.50 146 ARG C CA 1
ATOM 2258 C C . ARG C 3 146 ? -29.560 -48.178 12.576 1.00 20.64 146 ARG C C 1
ATOM 2259 O O . ARG C 3 146 ? -29.113 -48.740 11.582 1.00 24.24 146 ARG C O 1
ATOM 2267 N N . ASN C 3 147 ? -30.241 -47.043 12.488 1.00 23.18 147 ASN C N 1
ATOM 2268 C CA . ASN C 3 147 ? -30.526 -46.447 11.181 1.00 13.30 147 ASN C CA 1
ATOM 2269 C C . ASN C 3 147 ? -29.367 -45.667 10.568 1.00 19.94 147 ASN C C 1
ATOM 2270 O O . ASN C 3 147 ? -29.530 -45.002 9.563 1.00 32.40 147 ASN C O 1
ATOM 2275 N N . LYS C 3 148 ? -28.203 -45.742 11.187 1.00 25.69 148 LYS C N 1
ATOM 2276 C CA . LYS C 3 148 ? -27.053 -44.989 10.729 1.00 28.49 148 LYS C CA 1
ATOM 2277 C C . LYS C 3 148 ? -27.391 -43.568 10.289 1.00 28.07 148 LYS C C 1
ATOM 2278 O O . LYS C 3 148 ? -27.043 -43.163 9.187 1.00 40.03 148 LYS C O 1
ATOM 2284 N N . ILE C 3 149 ? -28.046 -42.802 11.154 1.00 21.21 149 ILE C N 1
ATOM 2285 C CA . ILE C 3 149 ? -28.378 -41.403 10.843 1.00 20.60 149 ILE C CA 1
ATOM 2286 C C . ILE C 3 149 ? -27.831 -40.471 11.923 1.00 22.16 149 ILE C C 1
ATOM 2287 O O . ILE C 3 149 ? -27.448 -40.925 12.993 1.00 31.52 149 ILE C O 1
ATOM 2292 N N . HIS C 3 150 ? -27.768 -39.174 11.654 1.00 32.00 150 HIS C N 1
ATOM 2293 C CA . HIS C 3 150 ? -27.221 -38.253 12.657 1.00 39.28 150 HIS C CA 1
ATOM 2294 C C . HIS C 3 150 ? -28.286 -37.354 13.285 1.00 39.81 150 HIS C C 1
ATOM 2295 O O . HIS C 3 150 ? -28.077 -36.810 14.371 1.00 42.02 150 HIS C O 1
A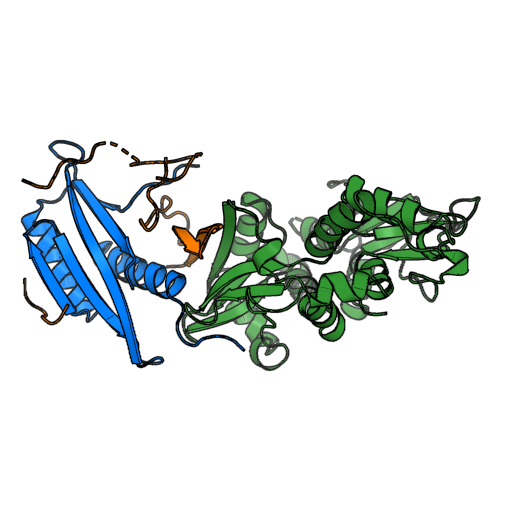TOM 2302 N N . ARG C 3 151 ? -29.424 -37.210 12.608 1.00 29.78 151 ARG C N 1
ATOM 2303 C CA . ARG C 3 151 ? -30.534 -36.426 13.143 1.00 20.05 151 ARG C CA 1
ATOM 2304 C C . ARG C 3 151 ? -31.779 -37.280 13.435 1.00 27.31 151 ARG C C 1
ATOM 2305 O O . ARG C 3 151 ? -32.092 -38.242 12.720 1.00 29.53 151 ARG C O 1
ATOM 2313 N N . LEU C 3 152 ? -32.494 -36.922 14.492 1.00 19.75 152 LEU C N 1
ATOM 2314 C CA . LEU C 3 152 ? -33.683 -37.671 14.859 1.00 15.47 152 LEU C CA 1
ATOM 2315 C C . LEU C 3 152 ? -34.780 -36.755 15.396 1.00 12.42 152 LEU C C 1
ATOM 2316 O O . LEU C 3 152 ? -34.699 -36.265 16.516 1.00 7.94 152 LEU C O 1
ATOM 2321 N N . PRO C 3 153 ? -35.801 -36.512 14.567 1.00 5.90 153 PRO C N 1
ATOM 2322 C CA . PRO C 3 153 ? -36.979 -35.698 14.841 1.00 5.70 153 PRO C CA 1
ATOM 2323 C C . PRO C 3 153 ? -37.780 -36.204 16.014 1.00 0.00 153 PRO C C 1
ATOM 2324 O O . PRO C 3 153 ? -38.224 -37.336 16.018 1.00 29.31 153 PRO C O 1
ATOM 2328 N N . VAL C 3 154 ? -37.996 -35.366 17.006 1.00 29.76 154 VAL C N 1
ATOM 2329 C CA . VAL C 3 154 ? -38.956 -35.725 18.028 1.00 20.61 154 VAL C CA 1
ATOM 2330 C C . VAL C 3 154 ? -40.305 -35.159 17.680 1.00 17.36 154 VAL C C 1
ATOM 2331 O O . VAL C 3 154 ? -40.492 -33.940 17.652 1.00 20.32 154 VAL C O 1
ATOM 2335 N N . ILE C 3 155 ? -41.239 -36.064 17.420 1.00 2.70 155 ILE C N 1
ATOM 2336 C CA . ILE C 3 155 ? -42.570 -35.720 16.964 1.00 3.39 155 ILE C CA 1
ATOM 2337 C C . ILE C 3 155 ? -43.676 -36.140 17.916 1.00 5.41 155 ILE C C 1
ATOM 2338 O O . ILE C 3 155 ? -43.878 -37.331 18.162 1.00 18.62 155 ILE C O 1
ATOM 2343 N N . ASP C 3 156 ? -44.416 -35.160 18.421 1.00 17.24 156 ASP C N 1
ATOM 2344 C CA . ASP C 3 156 ? -45.592 -35.406 19.249 1.00 15.70 156 ASP C CA 1
ATOM 2345 C C . ASP C 3 156 ? -46.675 -36.212 18.518 1.00 22.89 156 ASP C C 1
ATOM 2346 O O . ASP C 3 156 ? -47.298 -35.699 17.595 1.00 38.28 156 ASP C O 1
ATOM 2351 N N . PRO C 3 157 ? -46.938 -37.459 18.957 1.00 26.35 157 PRO C N 1
ATOM 2352 C CA . PRO C 3 157 ? -47.849 -38.356 18.233 1.00 23.35 157 PRO C CA 1
ATOM 2353 C C . PRO C 3 157 ? -49.286 -37.851 18.244 1.00 28.73 157 PRO C C 1
ATOM 2354 O O . PRO C 3 157 ? -50.035 -38.129 17.311 1.00 33.27 157 PRO C O 1
ATOM 2358 N N . GLU C 3 158 ? -49.655 -37.136 19.305 1.00 19.99 158 GLU C N 1
ATOM 2359 C CA . GLU C 3 158 ? -50.952 -36.471 19.416 1.00 23.15 158 GLU C CA 1
ATOM 2360 C C . GLU C 3 158 ? -51.148 -35.389 18.342 1.00 40.65 158 GLU C C 1
ATOM 2361 O O . GLU C 3 158 ? -52.105 -35.436 17.563 1.00 46.98 158 GLU C O 1
ATOM 2367 N N . SER C 3 159 ? -50.236 -34.420 18.297 1.00 35.47 159 SER C N 1
ATOM 2368 C CA . SER C 3 159 ? -50.372 -33.307 17.363 1.00 26.77 159 SER C CA 1
ATOM 2369 C C . SER C 3 159 ? -49.736 -33.535 15.988 1.00 23.84 159 SER C C 1
ATOM 2370 O O . SER C 3 159 ? -50.198 -32.978 14.992 1.00 23.12 159 SER C O 1
ATOM 2373 N N . GLY C 3 160 ? -48.672 -34.333 15.944 1.00 18.55 160 GLY C N 1
ATOM 2374 C CA . GLY C 3 160 ? -47.924 -34.568 14.717 1.00 9.37 160 GLY C CA 1
ATOM 2375 C C . GLY C 3 160 ? -46.842 -33.528 14.495 1.00 26.33 160 GLY C C 1
ATOM 2376 O O . GLY C 3 160 ? -46.343 -33.346 13.379 1.00 28.75 160 GLY C O 1
ATOM 2377 N N . ASN C 3 161 ? -46.477 -32.845 15.573 1.00 32.15 161 ASN C N 1
ATOM 2378 C CA . ASN C 3 161 ? -45.535 -31.748 15.498 1.00 31.90 161 ASN C CA 1
ATOM 2379 C C . ASN C 3 161 ? -44.143 -32.211 15.852 1.00 20.41 161 ASN C C 1
ATOM 2380 O O . ASN C 3 161 ? -43.942 -32.819 16.890 1.00 21.20 161 ASN C O 1
ATOM 2385 N N . THR C 3 162 ? -43.177 -31.913 14.996 1.00 15.38 162 THR C N 1
ATOM 2386 C CA . THR C 3 162 ? -41.801 -32.147 15.352 1.00 8.96 162 THR C CA 1
ATOM 2387 C C . THR C 3 162 ? -41.433 -31.143 16.415 1.00 20.06 162 THR C C 1
ATOM 2388 O O . THR C 3 162 ? -41.326 -29.952 16.145 1.00 33.12 162 THR C O 1
ATOM 2392 N N . LEU C 3 163 ? -41.235 -31.616 17.631 1.00 12.40 163 LEU C N 1
ATOM 2393 C CA . LEU C 3 163 ? -40.920 -30.717 18.723 1.00 21.99 163 LEU C CA 1
ATOM 2394 C C . LEU C 3 163 ? -39.482 -30.208 18.606 1.00 26.09 163 LEU C C 1
ATOM 2395 O O . LEU C 3 163 ? -39.179 -29.049 18.891 1.00 18.89 163 LEU C O 1
ATOM 2400 N N . TYR C 3 164 ? -38.593 -31.076 18.152 1.00 32.63 164 TYR C N 1
ATOM 2401 C CA . TYR C 3 164 ? -37.182 -30.812 18.306 1.00 25.59 164 TYR C CA 1
ATOM 2402 C C . TYR C 3 164 ? -36.444 -31.982 17.674 1.00 22.09 164 TYR C C 1
ATOM 2403 O O . TYR C 3 164 ? -37.024 -33.045 17.494 1.00 14.52 164 TYR C O 1
ATOM 2412 N N . ILE C 3 165 ? -35.176 -31.779 17.321 1.00 29.58 165 ILE C N 1
ATOM 2413 C CA . ILE C 3 165 ? -34.374 -32.821 16.682 1.00 18.83 165 ILE C CA 1
ATOM 2414 C C . ILE C 3 165 ? -33.221 -33.296 17.555 1.00 15.81 165 ILE C C 1
ATOM 2415 O O . ILE C 3 165 ? -32.438 -32.505 18.054 1.00 32.97 165 ILE C O 1
ATOM 2420 N N . LEU C 3 166 ? -33.109 -34.603 17.710 1.00 17.20 166 LEU C N 1
ATOM 2421 C CA . LEU C 3 166 ? -32.152 -35.195 18.633 1.00 18.62 166 LEU C CA 1
ATOM 2422 C C . LEU C 3 166 ? -30.819 -35.621 17.968 1.00 28.70 166 LEU C C 1
ATOM 2423 O O . LEU C 3 166 ? -30.808 -36.490 17.111 1.00 31.67 166 LEU C O 1
ATOM 2428 N N . THR C 3 167 ? -29.698 -35.022 18.366 1.00 34.22 167 THR C N 1
ATOM 2429 C CA . THR C 3 167 ? -28.375 -35.459 17.879 1.00 32.41 167 THR C CA 1
ATOM 2430 C C . THR C 3 167 ? -27.577 -36.239 18.934 1.00 25.49 167 THR C C 1
ATOM 2431 O O . THR C 3 167 ? -27.874 -36.153 20.117 1.00 28.17 167 THR C O 1
ATOM 2435 N N . HIS C 3 168 ? -26.568 -36.995 18.505 1.00 23.41 168 HIS C N 1
ATOM 2436 C CA . HIS C 3 168 ? -25.653 -37.658 19.443 1.00 27.25 168 HIS C CA 1
ATOM 2437 C C . HIS C 3 168 ? -25.031 -36.675 20.412 1.00 23.71 168 HIS C C 1
ATOM 2438 O O . HIS C 3 168 ? -24.886 -36.980 21.592 1.00 22.54 168 HIS C O 1
ATOM 2445 N N . LYS C 3 169 ? -24.643 -35.510 19.894 1.00 15.30 169 LYS C N 1
ATOM 2446 C CA . LYS C 3 169 ? -24.044 -34.449 20.695 1.00 6.23 169 LYS C CA 1
ATOM 2447 C C . LYS C 3 169 ? -25.016 -33.903 21.737 1.00 19.23 169 LYS C C 1
ATOM 2448 O O . LYS C 3 169 ? -24.666 -33.672 22.895 1.00 22.63 169 LYS C O 1
ATOM 2454 N N . ARG C 3 170 ? -26.256 -33.700 21.327 1.00 14.77 170 ARG C N 1
ATOM 2455 C CA . ARG C 3 170 ? -27.278 -33.329 22.280 1.00 6.31 170 ARG C CA 1
ATOM 2456 C C . ARG C 3 170 ? -27.448 -34.429 23.323 1.00 3.97 170 ARG C C 1
ATOM 2457 O O . ARG C 3 170 ? -27.377 -34.161 24.512 1.00 17.29 170 ARG C O 1
ATOM 2465 N N . ILE C 3 171 ? -27.604 -35.673 22.878 1.00 6.18 171 ILE C N 1
ATOM 2466 C CA . ILE C 3 171 ? -27.784 -36.800 23.791 1.00 9.00 171 ILE C CA 1
ATOM 2467 C C . ILE C 3 171 ? -26.617 -36.959 24.756 1.00 22.41 171 ILE C C 1
ATOM 2468 O O . ILE C 3 171 ? -26.825 -37.147 25.949 1.00 33.13 171 ILE C O 1
ATOM 2473 N N . LEU C 3 172 ? -25.395 -36.882 24.239 1.00 26.83 172 LEU C N 1
ATOM 2474 C CA . LEU C 3 172 ? -24.191 -37.002 25.060 1.00 25.44 172 LEU C CA 1
ATOM 2475 C C . LEU C 3 172 ? -24.056 -35.872 26.070 1.00 40.62 172 LEU C C 1
ATOM 2476 O O . LEU C 3 172 ? -23.698 -36.106 27.229 1.00 47.55 172 LEU C O 1
ATOM 2481 N N . LYS C 3 173 ? -24.319 -34.645 25.626 1.00 21.28 173 LYS C N 1
ATOM 2482 C CA . LYS C 3 173 ? -24.117 -33.496 26.482 1.00 10.29 173 LYS C CA 1
ATOM 2483 C C . LYS C 3 173 ? -25.033 -33.608 27.686 1.00 12.61 173 LYS C C 1
ATOM 2484 O O . LYS C 3 173 ? -24.615 -33.388 28.817 1.00 29.61 173 LYS C O 1
ATOM 2490 N N . PHE C 3 174 ? -26.276 -33.984 27.451 1.00 11.80 174 PHE C N 1
ATOM 2491 C CA . PHE C 3 174 ? -27.218 -34.191 28.543 1.00 17.59 174 PHE C CA 1
ATOM 2492 C C . PHE C 3 174 ? -26.664 -35.230 29.524 1.00 30.62 174 PHE C C 1
ATOM 2493 O O . PHE C 3 174 ? -26.500 -34.941 30.703 1.00 44.96 174 PHE C O 1
ATOM 2501 N N . LEU C 3 175 ? -26.358 -36.429 29.025 1.00 35.86 175 LEU C N 1
ATOM 2502 C CA . LEU C 3 175 ? -25.774 -37.511 29.829 1.00 22.48 175 LEU C CA 1
ATOM 2503 C C . LEU C 3 175 ? -24.519 -37.055 30.608 1.00 27.48 175 LEU C C 1
ATOM 2504 O O . LEU C 3 175 ? -24.309 -37.456 31.747 1.00 31.87 175 LEU C O 1
ATOM 2509 N N . LYS C 3 176 ? -23.678 -36.225 30.003 1.00 24.21 176 LYS C N 1
ATOM 2510 C CA . LYS C 3 176 ? -22.483 -35.748 30.699 1.00 22.16 176 LYS C CA 1
ATOM 2511 C C . LYS C 3 176 ? -22.809 -35.006 32.001 1.00 27.58 176 LYS C C 1
ATOM 2512 O O . LYS C 3 176 ? -22.117 -35.148 33.011 1.00 30.53 176 LYS C O 1
ATOM 2518 N N . LEU C 3 177 ? -23.859 -34.201 31.981 1.00 34.13 177 LEU C N 1
ATOM 2519 C CA . LEU C 3 177 ? -24.284 -33.523 33.205 1.00 40.23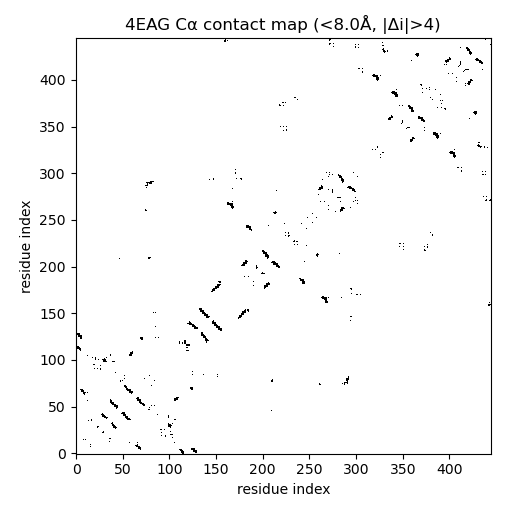 177 LEU C CA 1
ATOM 2520 C C . LEU C 3 177 ? -24.434 -34.528 34.340 1.00 32.75 177 LEU C C 1
ATOM 2521 O O . LEU C 3 177 ? -23.828 -34.370 35.394 1.00 47.32 177 LEU C O 1
ATOM 2526 N N . PHE C 3 178 ? -25.233 -35.564 34.108 1.00 23.24 178 PHE C N 1
ATOM 2527 C CA . PHE C 3 178 ? -25.342 -36.691 35.029 1.00 23.22 178 PHE C CA 1
ATOM 2528 C C . PHE C 3 178 ? -24.007 -37.354 35.345 1.00 31.12 178 PHE C C 1
ATOM 2529 O O . PHE C 3 178 ? -23.715 -37.681 36.497 1.00 41.39 178 PHE C O 1
ATOM 2537 N N . ILE C 3 179 ? -23.212 -37.598 34.318 1.00 12.93 179 ILE C N 1
ATOM 2538 C CA . ILE C 3 179 ? -21.937 -38.257 34.545 1.00 25.60 179 ILE C CA 1
ATOM 2539 C C . ILE C 3 179 ? -21.140 -37.588 35.658 1.00 22.58 179 ILE C C 1
ATOM 2540 O O . ILE C 3 179 ? -20.628 -38.258 36.535 1.00 26.70 179 ILE C O 1
ATOM 2545 N N . THR C 3 180 ? -21.059 -36.263 35.616 1.00 26.38 180 THR C N 1
ATOM 2546 C CA . THR C 3 180 ? -20.227 -35.502 36.539 1.00 33.05 180 THR C CA 1
ATOM 2547 C C . THR C 3 180 ? -20.826 -35.318 37.921 1.00 45.42 180 THR C C 1
ATOM 2548 O O . THR C 3 180 ? -20.096 -35.199 38.898 1.00 52.82 180 THR C O 1
ATOM 2552 N N . GLU C 3 181 ? -22.149 -35.280 38.000 1.00 45.14 181 GLU C N 1
ATOM 2553 C CA . GLU C 3 181 ? -22.812 -35.070 39.272 1.00 44.57 181 GLU C CA 1
ATOM 2554 C C . GLU C 3 181 ? -23.089 -36.397 39.951 1.00 51.67 181 GLU C C 1
ATOM 2555 O O . GLU C 3 181 ? -23.910 -36.478 40.858 1.00 64.86 181 GLU C O 1
ATOM 2561 N N . PHE C 3 182 ? -22.392 -37.441 39.529 1.00 40.69 182 PHE C N 1
ATOM 2562 C CA . PHE C 3 182 ? -22.686 -38.769 40.047 1.00 48.69 182 PHE C CA 1
ATOM 2563 C C . PHE C 3 182 ? -21.429 -39.626 40.003 1.00 51.78 182 PHE C C 1
ATOM 2564 O O . PHE C 3 182 ? -20.590 -39.425 39.132 1.00 66.22 182 PHE C O 1
ATOM 2572 N N . PRO C 3 183 ? -21.286 -40.572 40.949 1.00 47.29 183 PRO C N 1
ATOM 2573 C CA . PRO C 3 183 ? -20.048 -41.350 41.044 1.00 39.17 183 PRO C CA 1
ATOM 2574 C C . PRO C 3 183 ? -19.793 -42.122 39.765 1.00 46.10 183 PRO C 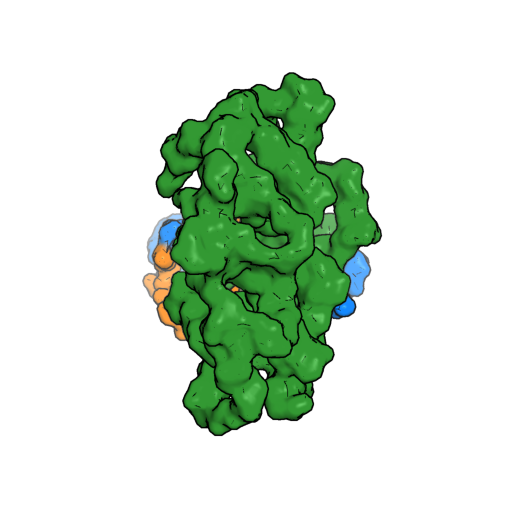C 1
ATOM 2575 O O . PRO C 3 183 ? -20.722 -42.738 39.236 1.00 56.35 183 PRO C O 1
ATOM 2579 N N . LYS C 3 184 ? -18.558 -42.084 39.271 1.00 28.06 184 LYS C N 1
ATOM 2580 C CA . LYS C 3 184 ? -18.220 -42.817 38.065 1.00 17.14 184 LYS C CA 1
ATOM 2581 C C . LYS C 3 184 ? -18.131 -44.323 38.325 1.00 17.43 184 LYS C C 1
ATOM 2582 O O . LYS C 3 184 ? -17.864 -44.744 39.439 1.00 32.98 184 LYS C O 1
ATOM 2588 N N . PRO C 3 185 ? -18.389 -45.141 37.300 1.00 25.16 185 PRO C N 1
ATOM 2589 C CA . PRO C 3 185 ? -18.116 -46.578 37.371 1.00 38.12 185 PRO C CA 1
ATOM 2590 C C . PRO C 3 185 ? -16.622 -46.824 37.273 1.00 53.81 185 PRO C C 1
ATOM 2591 O O . PRO C 3 185 ? -15.848 -45.879 37.098 1.00 46.56 185 PRO C O 1
ATOM 2595 N N . GLU C 3 186 ? -16.215 -48.082 37.374 1.00 69.53 186 GLU C N 1
ATOM 2596 C CA . GLU C 3 186 ? -14.796 -48.401 37.326 1.00 75.52 186 GLU C CA 1
ATOM 2597 C C . GLU C 3 186 ? -14.215 -48.046 35.968 1.00 60.42 186 GLU C C 1
ATOM 2598 O O . GLU C 3 186 ? -13.219 -47.320 35.861 1.00 46.85 186 GLU C O 1
ATOM 2604 N N . PHE C 3 187 ? -14.867 -48.550 34.927 1.00 54.77 187 PHE C N 1
ATOM 2605 C CA . PHE C 3 187 ? -14.329 -48.476 33.579 1.00 46.48 187 PHE C CA 1
ATOM 2606 C C . PHE C 3 187 ? -14.188 -47.047 33.047 1.00 42.86 187 PHE C C 1
ATOM 2607 O O . PHE C 3 187 ? -13.447 -46.813 32.102 1.00 49.84 187 PHE C O 1
ATOM 2615 N N . MET C 3 188 ? -14.887 -46.094 33.648 1.00 35.71 188 MET C N 1
ATOM 2616 C CA . MET C 3 188 ? -14.761 -44.701 33.233 1.00 37.15 188 MET C CA 1
ATOM 2617 C C . MET C 3 188 ? -13.347 -44.170 33.395 1.00 44.38 188 MET C C 1
ATOM 2618 O O . MET C 3 188 ? -13.048 -43.050 32.976 1.00 46.10 188 MET C O 1
ATOM 2623 N N . SER C 3 189 ? -12.483 -44.969 34.014 1.00 52.91 189 SER C N 1
ATOM 2624 C CA . SER C 3 189 ? -11.105 -44.553 34.270 1.00 42.78 189 SER C CA 1
ATOM 2625 C C . SER C 3 189 ? -10.107 -45.289 33.399 1.00 40.79 189 SER C C 1
ATOM 2626 O O . SER C 3 189 ? -9.006 -44.803 33.163 1.00 44.37 189 SER C O 1
ATOM 2629 N N . LYS C 3 190 ? -10.492 -46.472 32.936 1.00 37.78 190 LYS C N 1
ATOM 2630 C CA . LYS C 3 190 ? -9.708 -47.192 31.948 1.00 33.03 190 LYS C CA 1
ATOM 2631 C C . LYS C 3 190 ? -9.430 -46.308 30.721 1.00 37.15 190 LYS C C 1
ATOM 2632 O O . LYS C 3 190 ? -9.970 -45.203 30.587 1.00 23.25 190 LYS C O 1
ATOM 2638 N N . SER C 3 191 ? -8.587 -46.793 29.820 1.00 38.35 191 SER C N 1
ATOM 2639 C CA . SER C 3 191 ? -8.185 -45.974 28.683 1.00 43.31 191 SER C CA 1
ATOM 2640 C C . SER C 3 191 ? -8.869 -46.405 27.392 1.00 44.05 191 SER C C 1
ATOM 2641 O O . SER C 3 191 ? -9.393 -47.517 27.294 1.00 58.16 191 SER C O 1
ATOM 2644 N N . LEU C 3 192 ? -8.865 -45.517 26.403 1.00 32.42 192 LEU C N 1
ATOM 2645 C CA . LEU C 3 192 ? -9.320 -45.884 25.070 1.00 36.66 192 LEU C CA 1
ATOM 2646 C C . LEU C 3 192 ? -8.766 -47.247 24.713 1.00 35.43 192 LEU C C 1
ATOM 2647 O O . LEU C 3 192 ? -9.515 -48.136 24.328 1.00 42.41 192 LEU C O 1
ATOM 2652 N N . GLU C 3 193 ? -7.453 -47.407 24.862 1.00 35.08 193 GLU C N 1
ATOM 2653 C CA . GLU C 3 193 ? -6.787 -48.662 24.508 1.00 44.29 193 GLU C CA 1
ATOM 2654 C C . GLU C 3 193 ? -7.319 -49.870 25.261 1.00 37.28 193 GLU C C 1
ATOM 2655 O O . GLU C 3 193 ? -7.485 -50.947 24.686 1.00 34.83 193 GLU C O 1
ATOM 2661 N N . GLU C 3 194 ? -7.572 -49.694 26.551 1.00 42.36 194 GLU C N 1
ATOM 2662 C CA . GLU C 3 194 ? -8.142 -50.762 27.355 1.00 53.84 194 GLU C CA 1
ATOM 2663 C C . GLU C 3 194 ? -9.531 -51.091 26.849 1.00 59.33 194 GLU C C 1
ATOM 2664 O O . GLU C 3 194 ? -9.884 -52.259 26.642 1.00 60.28 194 GLU C O 1
ATOM 2670 N N . LEU C 3 195 ? -10.307 -50.027 26.664 1.00 43.93 195 LEU C N 1
ATOM 2671 C CA . LEU C 3 195 ? -11.711 -50.106 26.313 1.00 38.73 195 LEU C CA 1
ATOM 2672 C C . LEU C 3 195 ? -11.937 -50.559 24.874 1.00 53.12 195 LEU C C 1
ATOM 2673 O O . LEU C 3 195 ? -12.908 -51.252 24.581 1.00 51.10 195 LEU C O 1
ATOM 2678 N N . GLN C 3 196 ? -11.035 -50.162 23.984 1.00 56.72 196 GLN C N 1
ATOM 2679 C CA . GLN C 3 196 ? -11.149 -50.487 22.574 1.00 58.27 196 GLN C CA 1
ATOM 2680 C C . GLN C 3 196 ? -12.341 -49.759 21.984 1.00 52.53 196 GLN C C 1
ATOM 2681 O O . GLN C 3 196 ? -13.157 -50.343 21.267 1.00 48.08 196 GLN C O 1
ATOM 2687 N N . ILE C 3 197 ? -12.437 -48.476 22.296 1.00 49.77 197 ILE C N 1
ATOM 2688 C CA . ILE C 3 197 ? -13.542 -47.658 21.825 1.00 34.29 197 ILE C CA 1
ATOM 2689 C C . ILE C 3 197 ? -13.105 -46.713 20.719 1.00 35.49 197 ILE C C 1
ATOM 2690 O O . ILE C 3 197 ? -12.134 -45.972 20.864 1.00 32.42 197 ILE C O 1
ATOM 2695 N N . GLY C 3 198 ? -13.816 -46.750 19.600 1.00 39.03 198 GLY C N 1
ATOM 2696 C CA . GLY C 3 198 ? -13.438 -45.941 18.455 1.00 34.48 198 GLY C CA 1
ATOM 2697 C C . GLY C 3 198 ? -13.083 -46.798 17.263 1.00 27.05 198 GLY C C 1
ATOM 2698 O O . GLY C 3 198 ? -13.159 -48.031 17.322 1.00 31.55 198 GLY C O 1
ATOM 2699 N N . THR C 3 199 ? -12.689 -46.147 16.175 1.00 25.25 199 THR C N 1
ATOM 2700 C CA . THR C 3 199 ? -12.390 -46.859 14.938 1.00 35.43 199 THR C CA 1
ATOM 2701 C C . THR C 3 199 ? -10.906 -46.778 14.623 1.00 34.65 199 THR C C 1
ATOM 2702 O O . THR C 3 199 ? -10.323 -45.688 14.603 1.00 12.27 199 THR C O 1
ATOM 2706 N N . TYR C 3 200 ? -10.309 -47.952 14.406 1.00 42.81 200 TYR C N 1
ATOM 2707 C CA . TYR C 3 200 ? -8.857 -48.091 14.300 1.00 44.47 200 TYR C CA 1
ATOM 2708 C C . TYR C 3 200 ? -8.414 -48.938 13.111 1.00 37.85 200 TYR C C 1
ATOM 2709 O O . TYR C 3 200 ? -7.229 -49.166 12.914 1.00 35.92 200 TYR C O 1
ATOM 2718 N N . ALA C 3 201 ? -9.369 -49.404 12.322 1.00 49.18 201 ALA C N 1
ATOM 2719 C CA . ALA C 3 201 ? -9.046 -50.161 11.125 1.00 44.57 201 ALA C CA 1
ATOM 2720 C C . ALA C 3 201 ? -9.539 -49.428 9.883 1.00 46.69 201 ALA C C 1
ATOM 2721 O O . ALA C 3 201 ? -10.698 -49.022 9.805 1.00 47.91 201 ALA C O 1
ATOM 2723 N N . ASN C 3 202 ? -8.654 -49.255 8.911 1.00 50.94 202 ASN C N 1
ATOM 2724 C CA . ASN C 3 202 ? -9.069 -48.712 7.627 1.00 57.62 202 ASN C CA 1
ATOM 2725 C C . ASN C 3 202 ? -9.613 -47.299 7.760 1.00 52.77 202 ASN C C 1
ATOM 2726 O O . ASN C 3 202 ? -10.756 -47.028 7.405 1.00 53.03 202 ASN C O 1
ATOM 2731 N N . ILE C 3 203 ? -8.792 -46.398 8.280 1.00 45.83 203 ILE C N 1
ATOM 2732 C CA . ILE C 3 203 ? -9.214 -45.018 8.424 1.00 45.54 203 ILE C CA 1
ATOM 2733 C C . ILE C 3 203 ? -9.169 -44.293 7.079 1.00 45.70 203 ILE C C 1
ATOM 2734 O O . ILE C 3 203 ? -8.132 -44.244 6.403 1.00 35.96 203 ILE C O 1
ATOM 2739 N N . ALA C 3 204 ? -10.314 -43.747 6.689 1.00 37.31 204 ALA C N 1
ATOM 2740 C CA . ALA C 3 204 ? -10.410 -42.959 5.477 1.00 23.52 204 ALA C CA 1
ATOM 2741 C C . ALA C 3 204 ? -9.777 -41.614 5.739 1.00 23.90 204 ALA C C 1
ATOM 2742 O O . ALA C 3 204 ? -10.234 -40.866 6.611 1.00 29.33 204 ALA C O 1
ATOM 2744 N N . MET C 3 205 ? -8.706 -41.332 4.999 1.00 22.65 205 MET C N 1
ATOM 2745 C CA . MET C 3 205 ? -7.994 -40.065 5.106 1.00 22.09 205 MET C CA 1
ATOM 2746 C C . MET C 3 205 ? -7.560 -39.610 3.740 1.00 18.38 205 MET C C 1
ATOM 2747 O O . MET C 3 205 ? -7.527 -40.378 2.774 1.00 16.39 205 MET C O 1
ATOM 2752 N N . VAL C 3 206 ? -7.194 -38.347 3.666 1.00 12.76 206 VAL C N 1
ATOM 2753 C CA . VAL C 3 206 ? -6.709 -37.809 2.420 1.00 22.24 206 VAL C CA 1
ATOM 2754 C C . VAL C 3 206 ? -5.253 -37.444 2.595 1.00 32.34 206 VAL C C 1
ATOM 2755 O O . VAL C 3 206 ? -4.661 -37.747 3.625 1.00 47.60 206 VAL C O 1
ATOM 2759 N N . ARG C 3 207 ? -4.685 -36.805 1.579 1.00 30.16 207 ARG C N 1
ATOM 2760 C CA . ARG C 3 207 ? -3.362 -36.221 1.679 1.00 27.41 207 ARG C CA 1
ATOM 2761 C C . ARG C 3 207 ? -3.392 -34.743 1.332 1.00 26.41 207 ARG C C 1
ATOM 2762 O O . ARG C 3 207 ? -4.185 -34.296 0.521 1.00 43.93 207 ARG C O 1
ATOM 2770 N N . THR C 3 208 ? -2.520 -33.991 1.975 1.00 26.14 208 THR C N 1
ATOM 2771 C CA . THR C 3 208 ? -2.332 -32.587 1.672 1.00 41.54 208 THR C CA 1
ATOM 2772 C C . THR C 3 208 ? -2.600 -32.274 0.207 1.00 44.05 208 THR C C 1
ATOM 2773 O O . THR C 3 208 ? -3.215 -31.259 -0.116 1.00 40.99 208 THR C O 1
ATOM 2777 N N . THR C 3 209 ? -2.129 -33.148 -0.679 1.00 42.40 209 THR C N 1
ATOM 2778 C CA . THR C 3 209 ? -2.160 -32.871 -2.113 1.00 40.86 209 THR C CA 1
ATOM 2779 C C . THR C 3 209 ? -3.490 -33.260 -2.729 1.00 42.18 209 THR C C 1
ATOM 2780 O O . THR C 3 209 ? -3.955 -32.623 -3.676 1.00 37.59 209 THR C O 1
ATOM 2784 N N . THR C 3 210 ? -4.107 -34.295 -2.167 1.00 49.16 210 THR C N 1
ATOM 2785 C CA . THR C 3 210 ? -5.327 -34.882 -2.730 1.00 48.57 210 THR C CA 1
ATOM 2786 C C . THR C 3 210 ? -6.355 -33.898 -3.305 1.00 52.86 210 THR C C 1
ATOM 2787 O O . THR C 3 210 ? -6.678 -32.866 -2.685 1.00 35.24 210 THR C O 1
ATOM 2791 N N . PRO C 3 211 ? -6.863 -34.233 -4.506 1.00 50.97 211 PRO C N 1
ATOM 2792 C CA . PRO C 3 211 ? -7.865 -33.461 -5.245 1.00 45.42 211 PRO C CA 1
ATOM 2793 C C . PRO C 3 211 ? -9.228 -33.500 -4.554 1.00 37.72 211 PRO C C 1
ATOM 2794 O O . PRO C 3 211 ? -9.796 -34.580 -4.358 1.00 23.33 211 PRO C O 1
ATOM 2798 N N . VAL C 3 212 ? -9.735 -32.329 -4.179 1.00 29.90 212 VAL C N 1
ATOM 2799 C CA . VAL C 3 212 ? -11.073 -32.233 -3.623 1.00 33.68 212 VAL C CA 1
ATOM 2800 C C . VAL C 3 212 ? -12.025 -33.256 -4.248 1.00 39.88 212 VAL C C 1
ATOM 2801 O O . VAL C 3 212 ? -12.707 -33.989 -3.527 1.00 43.75 212 VAL C O 1
ATOM 2805 N N . TYR C 3 213 ? -12.061 -33.319 -5.580 1.00 31.40 213 TYR C N 1
ATOM 2806 C CA . TYR C 3 213 ? -12.899 -34.318 -6.255 1.00 40.37 213 TYR C CA 1
ATOM 2807 C C . TYR C 3 213 ? -12.666 -35.734 -5.724 1.00 21.70 213 TYR C C 1
ATOM 2808 O O . TYR C 3 213 ? -13.550 -36.559 -5.746 1.00 23.71 213 TYR C O 1
ATOM 2817 N N . VAL C 3 214 ? -11.472 -36.015 -5.240 1.00 19.63 214 VAL C N 1
ATOM 2818 C CA . VAL C 3 214 ? -11.213 -37.340 -4.708 1.00 25.00 214 VAL C CA 1
ATOM 2819 C C . VAL C 3 214 ? -11.987 -37.500 -3.412 1.00 39.72 214 VAL C C 1
ATOM 2820 O O . VAL C 3 214 ? -12.611 -38.544 -3.181 1.00 48.89 214 VAL C O 1
ATOM 2824 N N . ALA C 3 215 ? -11.966 -36.466 -2.571 1.00 26.09 215 ALA C N 1
ATOM 2825 C CA . ALA C 3 215 ? -12.632 -36.579 -1.275 1.00 26.60 215 ALA C CA 1
ATOM 2826 C C . ALA C 3 215 ? -14.104 -36.850 -1.504 1.00 33.28 215 ALA C C 1
ATOM 2827 O O . ALA C 3 215 ? -14.679 -37.765 -0.908 1.00 35.29 215 ALA C O 1
ATOM 2829 N N . LEU C 3 216 ? -14.712 -36.031 -2.357 1.00 31.96 216 LEU C N 1
ATOM 2830 C CA . LEU C 3 216 ? -16.063 -36.262 -2.845 1.00 15.69 216 LEU C CA 1
ATOM 2831 C C . LEU C 3 216 ? -16.298 -37.738 -3.108 1.00 20.41 216 LEU C C 1
ATOM 2832 O O . LEU C 3 216 ? -17.150 -38.384 -2.501 1.00 24.60 216 LEU C O 1
ATOM 2837 N N . GLY C 3 217 ? -15.539 -38.279 -4.037 1.00 9.04 217 GLY C N 1
ATOM 2838 C CA . GLY C 3 217 ? -15.652 -39.686 -4.310 1.00 17.77 217 GLY C CA 1
ATOM 2839 C C . GLY C 3 217 ? -15.806 -40.497 -3.039 1.00 33.04 217 GLY C C 1
ATOM 2840 O O . GLY C 3 217 ? -16.723 -41.299 -2.912 1.00 26.29 217 GLY C O 1
ATOM 2841 N N . ILE C 3 218 ? -14.917 -40.290 -2.080 1.00 37.66 218 ILE C N 1
ATOM 2842 C CA . ILE C 3 218 ? -14.862 -41.204 -0.938 1.00 49.66 218 ILE C CA 1
ATOM 2843 C C . ILE C 3 218 ? -15.950 -40.943 0.118 1.00 41.16 218 ILE C C 1
ATOM 2844 O O . ILE C 3 218 ? -16.434 -41.857 0.794 1.00 26.71 218 ILE C O 1
ATOM 2849 N N . PHE C 3 219 ? -16.321 -39.678 0.244 1.00 36.59 219 PHE C N 1
ATOM 2850 C CA . PHE C 3 219 ? -17.446 -39.261 1.064 1.00 19.14 219 PHE C CA 1
ATOM 2851 C C . PHE C 3 219 ? -18.715 -39.993 0.660 1.00 21.05 219 PHE C C 1
ATOM 2852 O O . PHE C 3 219 ? -19.428 -40.558 1.495 1.00 35.28 219 PHE C O 1
ATOM 2860 N N . VAL C 3 220 ? -18.998 -39.939 -0.638 1.00 36.13 220 VAL C N 1
ATOM 2861 C CA . VAL C 3 220 ? -20.132 -40.627 -1.251 1.00 44.03 220 VAL C CA 1
ATOM 2862 C C . VAL C 3 220 ? -20.098 -42.147 -1.073 1.00 42.85 220 VAL C C 1
ATOM 2863 O O . VAL C 3 220 ? -21.117 -42.782 -0.835 1.00 49.75 220 VAL C O 1
ATOM 2867 N N . GLN C 3 221 ? -18.913 -42.719 -1.196 1.00 44.02 221 GLN C N 1
ATOM 2868 C CA . GLN C 3 221 ? -18.760 -44.157 -1.241 1.00 58.31 221 GLN C CA 1
ATOM 2869 C C . GLN C 3 221 ? -18.698 -44.782 0.151 1.00 56.90 221 GLN C C 1
ATOM 2870 O O . GLN C 3 221 ? -19.133 -45.917 0.357 1.00 49.64 221 GLN C O 1
ATOM 2876 N N . HIS C 3 222 ? -18.167 -44.039 1.113 1.00 61.63 222 HIS C N 1
ATOM 2877 C CA . HIS C 3 222 ? -17.837 -44.636 2.401 1.00 67.02 222 HIS C CA 1
ATOM 2878 C C . HIS C 3 222 ? -18.774 -44.273 3.549 1.00 64.23 222 HIS C C 1
ATOM 2879 O O . HIS C 3 222 ? -18.905 -45.035 4.504 1.00 74.55 222 HIS C O 1
ATOM 2886 N N . ARG C 3 223 ? -19.437 -43.128 3.463 1.00 60.60 223 ARG C N 1
ATOM 2887 C CA . ARG C 3 223 ? -20.346 -42.748 4.532 1.00 69.70 223 ARG C CA 1
ATOM 2888 C C . ARG C 3 223 ? -19.530 -42.603 5.812 1.00 62.85 223 ARG C C 1
ATOM 2889 O O . ARG C 3 223 ? -19.602 -43.405 6.758 1.00 42.36 223 ARG C O 1
ATOM 2897 N N . VAL C 3 224 ? -18.696 -41.581 5.782 1.00 51.38 224 VAL C N 1
ATOM 2898 C CA . VAL C 3 224 ? -18.057 -41.070 6.958 1.00 29.27 224 VAL C CA 1
ATOM 2899 C C . VAL C 3 224 ? -18.309 -39.598 6.825 1.00 28.46 224 VAL C C 1
ATOM 2900 O O . VAL C 3 224 ? -18.573 -39.120 5.731 1.00 27.11 224 VAL C O 1
ATOM 2904 N N . SER C 3 225 ? -18.221 -38.865 7.921 1.00 39.28 225 SER C N 1
ATOM 2905 C CA . SER C 3 225 ? -18.417 -37.435 7.831 1.00 17.93 225 SER C CA 1
ATOM 2906 C C . SER C 3 225 ? -17.131 -36.693 7.490 1.00 17.33 225 SER C C 1
ATOM 2907 O O . SER C 3 225 ? -17.115 -35.878 6.576 1.00 33.35 225 SER C O 1
ATOM 2910 N N . ALA C 3 226 ? -16.043 -36.966 8.202 1.00 25.40 226 ALA C N 1
ATOM 2911 C CA . ALA C 3 226 ? -14.836 -36.181 7.962 1.00 24.43 226 ALA C CA 1
ATOM 2912 C C . ALA C 3 226 ? -13.579 -36.973 7.638 1.00 24.61 226 ALA C C 1
ATOM 2913 O O . ALA C 3 226 ? -13.421 -38.139 8.009 1.00 16.55 226 ALA C O 1
ATOM 2915 N N . LEU C 3 227 ? -12.672 -36.311 6.940 1.00 33.97 227 LEU C N 1
ATOM 2916 C CA . LEU C 3 227 ? -11.450 -36.953 6.518 1.00 29.07 227 LEU C CA 1
ATOM 2917 C C . LEU C 3 227 ? -10.262 -36.259 7.130 1.00 25.76 227 LEU C C 1
ATOM 2918 O O . LEU C 3 227 ? -10.117 -35.039 7.027 1.00 21.84 227 LEU C O 1
ATOM 2923 N N . PRO C 3 228 ? -9.415 -37.035 7.805 1.00 20.96 228 PRO C N 1
ATOM 2924 C CA . PRO C 3 228 ? -8.155 -36.488 8.290 1.00 27.37 228 PRO C CA 1
ATOM 2925 C C . PRO C 3 228 ? -7.242 -36.222 7.107 1.00 30.61 228 PRO C C 1
ATOM 2926 O O . PRO C 3 228 ? -7.053 -37.113 6.269 1.00 22.96 228 PRO C O 1
ATOM 2930 N N . VAL C 3 229 ? -6.727 -34.997 7.032 1.00 33.74 229 VAL C N 1
ATOM 2931 C CA . VAL C 3 229 ? -5.668 -34.634 6.101 1.00 40.54 229 VAL C CA 1
ATOM 2932 C C . VAL C 3 229 ? -4.297 -34.948 6.713 1.00 43.70 229 VAL C C 1
ATOM 2933 O O . VAL C 3 229 ? -3.941 -34.438 7.785 1.00 35.81 229 VAL C O 1
ATOM 2937 N N . VAL C 3 230 ? -3.517 -35.782 6.036 1.00 28.14 230 VAL C N 1
ATOM 2938 C CA . VAL C 3 230 ? -2.252 -36.217 6.610 1.00 38.64 230 VAL C CA 1
ATOM 2939 C C . VAL C 3 230 ? -1.069 -35.878 5.695 1.00 43.15 230 VAL C C 1
ATOM 2940 O O . VAL C 3 230 ? -1.242 -35.709 4.479 1.00 26.95 230 VAL C O 1
ATOM 2944 N N . ASP C 3 231 ? 0.125 -35.756 6.281 1.00 42.84 231 ASP C N 1
ATOM 2945 C CA . ASP C 3 231 ? 1.351 -35.578 5.487 1.00 30.42 231 ASP C CA 1
ATOM 2946 C C . ASP C 3 231 ? 2.000 -36.908 5.063 1.00 28.28 231 ASP C C 1
ATOM 2947 O O . ASP C 3 231 ? 1.442 -37.989 5.296 1.00 32.61 231 ASP C O 1
ATOM 2952 N N . GLU C 3 232 ? 3.170 -36.830 4.433 1.00 36.36 232 GLU C N 1
ATOM 2953 C CA . GLU C 3 232 ? 3.811 -38.024 3.892 1.00 44.46 232 GLU C CA 1
ATOM 2954 C C . GLU C 3 232 ? 4.100 -39.016 5.005 1.00 56.23 232 GLU C C 1
ATOM 2955 O O . GLU C 3 232 ? 3.853 -40.216 4.862 1.00 66.01 232 GLU C O 1
ATOM 2961 N N . LYS C 3 233 ? 4.604 -38.507 6.124 1.00 59.46 233 LYS C N 1
ATOM 2962 C CA . LYS C 3 233 ? 4.910 -39.351 7.270 1.00 53.76 233 LYS C CA 1
ATOM 2963 C C . LYS C 3 233 ? 3.656 -39.973 7.875 1.00 48.11 233 LYS C C 1
ATOM 2964 O O . LYS C 3 233 ? 3.732 -41.033 8.507 1.00 48.89 233 LYS C O 1
ATOM 2970 N N . GLY C 3 234 ? 2.514 -39.311 7.672 1.00 31.82 234 GLY C N 1
ATOM 2971 C CA . GLY C 3 234 ? 1.215 -39.848 8.044 1.00 26.65 234 GLY C CA 1
ATOM 2972 C C . GLY C 3 234 ? 0.643 -39.151 9.263 1.00 35.79 234 GLY C C 1
ATOM 2973 O O . GLY C 3 234 ? -0.307 -39.606 9.905 1.00 29.26 234 GLY C O 1
ATOM 2974 N N . ARG C 3 235 ? 1.242 -38.023 9.588 1.00 35.11 235 ARG C N 1
ATOM 2975 C CA . ARG C 3 235 ? 0.795 -37.244 10.714 1.00 21.11 235 ARG C CA 1
ATOM 2976 C C . ARG C 3 235 ? -0.362 -36.340 10.289 1.00 19.32 235 ARG C C 1
ATOM 2977 O O . ARG C 3 235 ? -0.347 -35.762 9.202 1.00 32.88 235 ARG C O 1
ATOM 2985 N N . VAL C 3 236 ? -1.370 -36.230 11.148 1.00 16.49 236 VAL C N 1
ATOM 2986 C CA . VAL C 3 236 ? -2.521 -35.387 10.860 1.00 27.21 236 VAL C CA 1
ATOM 2987 C C . VAL C 3 236 ? -2.187 -33.893 10.933 1.00 32.67 236 VAL C C 1
ATOM 2988 O O . VAL C 3 236 ? -1.718 -33.389 11.950 1.00 36.09 236 VAL C O 1
ATOM 2992 N N . VAL C 3 237 ? -2.450 -33.192 9.840 1.00 41.87 237 VAL C N 1
ATOM 2993 C CA . VAL C 3 237 ? -2.191 -31.765 9.753 1.00 40.00 237 VAL C CA 1
ATOM 2994 C C . VAL C 3 237 ? -3.517 -30.985 9.708 1.00 44.44 237 VAL C C 1
ATOM 2995 O O . VAL C 3 237 ? -3.556 -29.786 9.982 1.00 43.49 237 VAL C O 1
ATOM 2999 N N . ASP C 3 238 ? -4.597 -31.681 9.359 1.00 51.06 238 ASP C N 1
ATOM 3000 C CA . ASP C 3 238 ? -5.937 -31.093 9.316 1.00 48.27 238 ASP C CA 1
ATOM 3001 C C . ASP C 3 238 ? -7.020 -32.154 9.111 1.00 45.16 238 ASP C C 1
ATOM 3002 O O . ASP C 3 238 ? -6.818 -33.339 9.404 1.00 36.36 238 ASP C O 1
ATOM 3007 N N . ILE C 3 239 ? -8.162 -31.705 8.592 1.00 31.31 239 ILE C N 1
ATOM 3008 C CA . ILE C 3 239 ? -9.357 -32.530 8.447 1.00 26.05 239 ILE C CA 1
ATOM 3009 C C . ILE C 3 239 ? -10.305 -31.895 7.412 1.00 35.87 239 ILE C C 1
ATOM 3010 O O . ILE C 3 239 ? -10.624 -30.697 7.485 1.00 40.60 239 ILE C O 1
ATOM 3015 N N . TYR C 3 240 ? -10.729 -32.688 6.430 1.00 30.94 240 TYR C N 1
ATOM 3016 C CA . TYR C 3 240 ? -11.646 -32.191 5.415 1.00 28.85 240 TYR C CA 1
ATOM 3017 C C . TYR C 3 240 ? -13.014 -32.825 5.618 1.00 29.52 240 TYR C C 1
ATOM 3018 O O . TYR C 3 240 ? -13.123 -34.050 5.689 1.00 41.52 240 TYR C O 1
ATOM 3027 N N . SER C 3 241 ? -14.041 -31.978 5.722 1.00 10.91 241 SER C N 1
ATOM 3028 C CA . SER C 3 241 ? -15.444 -32.407 5.898 1.00 31.85 241 SER C CA 1
ATOM 3029 C C . SER C 3 241 ? -16.340 -32.311 4.636 1.00 15.25 241 SER C C 1
ATOM 3030 O O . SER C 3 241 ? -15.973 -31.698 3.638 1.00 28.81 241 SER C O 1
ATOM 3033 N N . LYS C 3 242 ? -17.523 -32.916 4.705 1.00 11.88 242 LYS C N 1
ATOM 3034 C CA . LYS C 3 242 ? -18.461 -32.923 3.585 1.00 12.40 242 LYS C CA 1
ATOM 3035 C C . LYS C 3 242 ? -18.862 -31.507 3.309 1.00 18.36 242 LYS C C 1
ATOM 3036 O O . LYS C 3 242 ? -19.012 -31.086 2.164 1.00 32.16 242 LYS C O 1
ATOM 3042 N N . PHE C 3 243 ? -19.014 -30.761 4.384 1.00 14.39 243 PHE C N 1
ATOM 3043 C CA . PHE C 3 243 ? -19.363 -29.360 4.295 1.00 19.88 243 PHE C CA 1
ATOM 3044 C C . PHE C 3 243 ? -18.370 -28.631 3.446 1.00 18.76 243 PHE C C 1
ATOM 3045 O O . PHE C 3 243 ? -18.753 -27.884 2.567 1.00 25.49 243 PHE C O 1
ATOM 3053 N N . ASP C 3 244 ? -17.090 -28.873 3.702 1.00 15.71 244 ASP C N 1
ATOM 3054 C CA . ASP C 3 244 ? -16.025 -28.156 3.008 1.00 20.31 244 ASP C CA 1
ATOM 3055 C C . ASP C 3 244 ? -16.210 -28.289 1.511 1.00 21.82 244 ASP C C 1
ATOM 3056 O O . ASP C 3 244 ? -16.147 -27.317 0.762 1.00 35.59 244 ASP C O 1
ATOM 3061 N N . VAL C 3 245 ? -16.443 -29.518 1.092 1.00 22.53 245 VAL C N 1
ATOM 3062 C CA . VAL C 3 245 ? -16.744 -29.814 -0.289 1.00 32.22 245 VAL C CA 1
ATOM 3063 C C . VAL C 3 245 ? -17.853 -28.929 -0.858 1.00 41.17 245 VAL C C 1
ATOM 3064 O O . VAL C 3 245 ? -17.589 -28.115 -1.737 1.00 45.88 245 VAL C O 1
ATOM 3068 N N . ILE C 3 246 ? -19.091 -29.076 -0.383 1.00 36.60 246 ILE C N 1
ATOM 3069 C CA . ILE C 3 246 ? -20.170 -28.277 -0.972 1.00 41.94 246 ILE C CA 1
ATOM 3070 C C . ILE C 3 246 ? -19.936 -26.762 -0.813 1.00 43.67 246 ILE C C 1
ATOM 3071 O O . ILE C 3 246 ? -20.329 -25.978 -1.676 1.00 53.99 246 ILE C O 1
ATOM 3076 N N . ASN C 3 247 ? -19.293 -26.354 0.277 1.00 38.34 247 ASN C N 1
ATOM 3077 C CA . ASN C 3 247 ? -19.004 -24.939 0.523 1.00 42.29 247 ASN C CA 1
ATOM 3078 C C . ASN C 3 247 ? -18.215 -24.351 -0.619 1.00 54.29 247 ASN C C 1
ATOM 3079 O O . ASN C 3 247 ? -18.419 -23.206 -1.021 1.00 69.18 247 ASN C O 1
ATOM 3084 N N . LEU C 3 248 ? -17.283 -25.152 -1.113 1.00 45.64 248 LEU C N 1
ATOM 3085 C CA . LEU C 3 248 ? -16.423 -24.763 -2.206 1.00 40.71 248 LEU C CA 1
ATOM 3086 C C . LEU C 3 248 ? -17.260 -24.488 -3.441 1.00 52.27 248 LEU C C 1
ATOM 3087 O O . LEU C 3 248 ? -17.203 -23.391 -4.009 1.00 68.46 248 LEU C O 1
ATOM 3092 N N . ALA C 3 249 ? -18.035 -25.495 -3.846 1.00 39.34 249 ALA C N 1
ATOM 3093 C CA . ALA C 3 249 ? -18.922 -25.388 -5.004 1.00 45.34 249 ALA C CA 1
ATOM 3094 C C . ALA C 3 249 ? -19.912 -24.229 -4.890 1.00 60.55 249 ALA C C 1
ATOM 3095 O O . ALA C 3 249 ? -21.116 -24.449 -4.810 1.00 65.10 249 ALA C O 1
ATOM 3097 N N . ALA C 3 250 ? -19.382 -23.004 -4.888 1.00 74.92 250 ALA C N 1
ATOM 3098 C CA . ALA C 3 250 ? -20.163 -21.766 -4.853 1.00 68.52 250 ALA C CA 1
ATOM 3099 C C . ALA C 3 250 ? -19.223 -20.567 -4.744 1.00 77.92 250 ALA C C 1
ATOM 3100 O O . ALA C 3 250 ? -18.108 -20.686 -4.228 1.00 74.77 250 ALA C O 1
ATOM 3102 N N . ASN C 3 256 ? -14.463 -25.950 -9.350 1.00 106.60 256 ASN C N 1
ATOM 3103 C CA . ASN C 3 256 ? -13.518 -26.541 -10.295 1.00 105.85 256 ASN C CA 1
ATOM 3104 C C . ASN C 3 256 ? -13.222 -28.017 -10.001 1.00 90.54 256 ASN C C 1
ATOM 3105 O O . ASN C 3 256 ? -13.280 -28.852 -10.912 1.00 77.45 256 ASN C O 1
ATOM 3110 N N . LEU C 3 257 ? -12.882 -28.314 -8.739 1.00 71.17 257 LEU C N 1
ATOM 3111 C CA . LEU C 3 257 ? -12.852 -29.693 -8.195 1.00 62.24 257 LEU C CA 1
ATOM 3112 C C . LEU C 3 257 ? -11.603 -30.552 -8.447 1.00 55.46 257 LEU C C 1
ATOM 3113 O O . LEU C 3 257 ? -11.489 -31.674 -7.936 1.00 31.00 257 LEU C O 1
ATOM 3118 N N . ASP C 3 258 ? -10.672 -30.058 -9.245 1.00 73.35 258 ASP C N 1
ATOM 3119 C CA . ASP C 3 258 ? -9.466 -30.829 -9.477 1.00 68.78 258 ASP C CA 1
ATOM 3120 C C . ASP C 3 258 ? -8.422 -30.405 -8.449 1.00 68.06 258 ASP C C 1
ATOM 3121 O O . ASP C 3 258 ? -7.313 -30.937 -8.402 1.00 70.44 258 ASP C O 1
ATOM 3126 N N . VAL C 3 259 ? -8.824 -29.471 -7.592 1.00 57.31 259 VAL C N 1
ATOM 3127 C CA . VAL C 3 259 ? -7.907 -28.750 -6.716 1.00 51.62 259 VAL C CA 1
ATOM 3128 C C . VAL C 3 259 ? -7.291 -29.571 -5.580 1.00 52.93 259 VAL C C 1
ATOM 3129 O O . VAL C 3 259 ? -7.709 -30.694 -5.294 1.00 42.87 259 VAL C O 1
ATOM 3133 N N . SER C 3 260 ? -6.270 -28.995 -4.953 1.00 58.91 260 SER C N 1
ATOM 3134 C CA . SER C 3 260 ? -5.636 -29.598 -3.800 1.00 49.92 260 SER C CA 1
ATOM 3135 C C . SER C 3 260 ? -6.497 -29.368 -2.567 1.00 56.53 260 SER C C 1
ATOM 3136 O O . SER C 3 260 ? -6.844 -28.231 -2.225 1.00 60.87 260 SER C O 1
ATOM 3139 N N . VAL C 3 261 ? -6.852 -30.460 -1.908 1.00 41.42 261 VAL C N 1
ATOM 3140 C CA . VAL C 3 261 ? -7.534 -30.380 -0.635 1.00 37.67 261 VAL C CA 1
ATOM 3141 C C . VAL C 3 261 ? -7.000 -29.190 0.173 1.00 34.95 261 VAL C C 1
ATOM 3142 O O . VAL C 3 261 ? -7.763 -28.390 0.722 1.00 31.74 261 VAL C O 1
ATOM 3146 N N . THR C 3 262 ? -5.680 -29.057 0.195 1.00 43.12 262 THR C N 1
ATOM 3147 C CA . THR C 3 262 ? -5.001 -27.983 0.914 1.00 52.62 262 THR C CA 1
ATOM 3148 C C . THR C 3 262 ? -5.355 -26.604 0.368 1.00 48.73 262 THR C C 1
ATOM 3149 O O . THR C 3 262 ? -5.542 -25.657 1.124 1.00 32.38 262 THR C O 1
ATOM 3153 N N . LYS C 3 263 ? -5.431 -26.503 -0.953 1.00 54.88 263 LYS C N 1
ATOM 3154 C CA . LYS C 3 263 ? -5.790 -25.263 -1.626 1.00 65.43 263 LYS C CA 1
ATOM 3155 C C . LYS C 3 263 ? -7.215 -24.849 -1.276 1.00 71.00 263 LYS C C 1
ATOM 3156 O O . LYS C 3 263 ? -7.511 -23.673 -1.080 1.00 65.68 263 LYS C O 1
ATOM 3162 N N . ALA C 3 264 ? -8.091 -25.844 -1.211 1.00 64.13 264 ALA C N 1
ATOM 3163 C CA . ALA C 3 264 ? -9.496 -25.654 -0.890 1.00 50.01 264 ALA C CA 1
ATOM 3164 C C . ALA C 3 264 ? -9.694 -25.099 0.510 1.00 49.29 264 ALA C C 1
ATOM 3165 O O . ALA C 3 264 ? -10.560 -24.266 0.738 1.00 62.99 264 ALA C O 1
ATOM 3167 N N . LEU C 3 265 ? -8.875 -25.555 1.443 1.00 42.32 265 LEU C N 1
ATOM 3168 C CA . LEU C 3 265 ? -9.025 -25.200 2.845 1.00 45.49 265 LEU C CA 1
ATOM 3169 C C . LEU C 3 265 ? -8.857 -23.706 3.066 1.00 60.14 265 LEU C C 1
ATOM 3170 O O . LEU C 3 265 ? -9.289 -23.171 4.082 1.00 65.32 265 LEU C O 1
ATOM 3175 N N . GLN C 3 266 ? -8.282 -23.036 2.081 1.00 73.27 266 GLN C N 1
ATOM 3176 C CA . GLN C 3 266 ? -8.180 -21.593 2.105 1.00 84.67 266 GLN C CA 1
ATOM 3177 C C . GLN C 3 266 ? -9.519 -21.118 1.564 1.00 94.97 266 GLN C C 1
ATOM 3178 O O . GLN C 3 266 ? -9.644 -20.707 0.415 1.00 97.71 266 GLN C O 1
ATOM 3184 N N . HIS C 3 267 ? -10.525 -21.214 2.424 1.00 110.89 267 HIS C N 1
ATOM 3185 C CA . HIS C 3 267 ? -11.922 -20.956 2.091 1.00 127.06 267 HIS C CA 1
ATOM 3186 C C . HIS C 3 267 ? -12.735 -21.217 3.356 1.00 129.32 267 HIS C C 1
ATOM 3187 O O . HIS C 3 267 ? -13.886 -21.648 3.295 1.00 147.11 267 HIS C O 1
ATOM 3194 N N . ARG C 3 268 ? -12.114 -20.959 4.504 1.00 112.22 268 ARG C N 1
ATOM 3195 C CA . ARG C 3 268 ? -12.740 -21.200 5.801 1.00 94.48 268 ARG C CA 1
ATOM 3196 C C . ARG C 3 268 ? -12.908 -19.915 6.610 1.00 81.48 268 ARG C C 1
ATOM 3197 O O . ARG C 3 268 ? -13.867 -19.772 7.370 1.00 70.05 268 ARG C O 1
ATOM 3205 N N . GLY C 3 274 ? -12.646 -27.868 13.165 1.00 35.20 274 GLY C N 1
ATOM 3206 C CA . GLY C 3 274 ? -11.551 -27.973 14.117 1.00 46.28 274 GLY C CA 1
ATOM 3207 C C . GLY C 3 274 ? -10.991 -29.384 14.254 1.00 54.51 274 GLY C C 1
ATOM 3208 O O . GLY C 3 274 ? -11.733 -30.363 14.369 1.00 57.30 274 GLY C O 1
ATOM 3209 N N . VAL C 3 275 ? -9.667 -29.490 14.241 1.00 53.91 275 VAL C N 1
ATOM 3210 C CA . VAL C 3 275 ? -8.988 -30.769 14.432 1.00 49.54 275 VAL C CA 1
ATOM 3211 C C . VAL C 3 275 ? -8.673 -30.987 15.902 1.00 52.04 275 VAL C C 1
ATOM 3212 O O . VAL C 3 275 ? -7.996 -30.170 16.529 1.00 53.12 275 VAL C O 1
ATOM 3216 N N . LEU C 3 276 ? -9.150 -32.090 16.459 1.00 53.43 276 LEU C N 1
ATOM 3217 C CA . LEU C 3 276 ? -8.786 -32.411 17.827 1.00 45.77 276 LEU C CA 1
ATOM 3218 C C . LEU C 3 276 ? -8.272 -33.824 17.984 1.00 35.13 276 LEU C C 1
ATOM 3219 O O . LEU C 3 276 ? -8.793 -34.770 17.391 1.00 41.95 276 LEU C O 1
ATOM 3224 N N . LYS C 3 277 ? -7.244 -33.937 18.812 1.00 27.81 277 LYS C N 1
ATOM 3225 C CA . LYS C 3 277 ? -6.439 -35.138 18.913 1.00 28.33 277 LYS C CA 1
ATOM 3226 C C . LYS C 3 277 ? -6.691 -35.812 20.230 1.00 19.17 277 LYS C C 1
ATOM 3227 O O . LYS C 3 277 ? -7.150 -35.184 21.164 1.00 28.76 277 LYS C O 1
ATOM 3233 N N . CYS C 3 278 ? -6.358 -37.087 20.316 1.00 23.17 278 CYS C N 1
ATOM 3234 C CA . CYS C 3 278 ? -6.282 -37.752 21.604 1.00 36.09 278 CYS C CA 1
ATOM 3235 C C . CYS C 3 278 ? -5.448 -39.018 21.444 1.00 39.18 278 CYS C C 1
ATOM 3236 O O . CYS C 3 278 ? -5.243 -39.486 20.332 1.00 40.99 278 CYS C O 1
ATOM 3239 N N . TYR C 3 279 ? -5.005 -39.589 22.558 1.00 27.52 279 TYR C N 1
ATOM 3240 C CA . TYR C 3 279 ? -4.127 -40.748 22.539 1.00 22.24 279 TYR C CA 1
ATOM 3241 C C . TYR C 3 279 ? -4.775 -41.966 23.178 1.00 21.05 279 TYR C C 1
ATOM 3242 O O . TYR C 3 279 ? -5.693 -41.826 23.972 1.00 26.55 279 TYR C O 1
ATOM 3251 N N . LEU C 3 280 ? -4.310 -43.164 22.836 1.00 27.22 280 LEU C N 1
ATOM 3252 C CA . LEU C 3 280 ? -4.923 -44.357 23.413 1.00 25.77 280 LEU C CA 1
ATOM 3253 C C . LEU C 3 280 ? -4.635 -44.476 24.892 1.00 34.86 280 LEU C C 1
ATOM 3254 O O . LEU C 3 280 ? -5.268 -45.275 25.575 1.00 42.22 280 LEU C O 1
ATOM 3259 N N . HIS C 3 281 ? -3.672 -43.706 25.391 1.00 32.13 281 HIS C N 1
ATOM 3260 C CA . HIS C 3 281 ? -3.347 -43.791 26.812 1.00 34.42 281 HIS C CA 1
ATOM 3261 C C . HIS C 3 281 ? -4.402 -43.070 27.632 1.00 34.60 281 HIS C C 1
ATOM 3262 O O . HIS C 3 281 ? -4.456 -43.234 28.844 1.00 36.10 281 HIS C O 1
ATOM 3269 N N . GLU C 3 282 ? -5.252 -42.294 26.959 1.00 23.39 282 GLU C N 1
ATOM 3270 C CA . GLU C 3 282 ? -6.210 -41.422 27.640 1.00 30.32 282 GLU C CA 1
ATOM 3271 C C . GLU C 3 282 ? -7.485 -42.122 28.109 1.00 31.34 282 GLU C C 1
ATOM 3272 O O . GLU C 3 282 ? -8.018 -42.994 27.426 1.00 39.01 282 GLU C O 1
ATOM 3278 N N . THR C 3 283 ? -7.970 -41.727 29.282 1.00 26.59 283 THR C N 1
ATOM 3279 C CA . THR C 3 283 ? -9.127 -42.383 29.893 1.00 28.13 283 THR C CA 1
ATOM 3280 C C . THR C 3 283 ? -10.432 -41.983 29.221 1.00 31.24 283 THR C C 1
ATOM 3281 O O . THR C 3 283 ? -10.586 -40.864 28.726 1.00 31.42 283 THR C O 1
ATOM 3285 N N . LEU C 3 284 ? -11.381 -42.909 29.225 1.00 23.30 284 LEU C N 1
ATOM 3286 C CA . LEU C 3 284 ? -12.696 -42.632 28.679 1.00 20.49 284 LEU C CA 1
ATOM 3287 C C . LEU C 3 284 ? -13.175 -41.260 29.167 1.00 20.01 284 LEU C C 1
ATOM 3288 O O . LEU C 3 284 ? -13.544 -40.376 28.384 1.00 26.57 284 LEU C O 1
ATOM 3293 N N . GLU C 3 285 ? -13.146 -41.102 30.477 1.00 16.00 285 GLU C N 1
ATOM 3294 C CA . GLU C 3 285 ? -13.649 -39.922 31.131 1.00 21.46 285 GLU C CA 1
ATOM 3295 C C . GLU C 3 285 ? -13.003 -38.690 30.532 1.00 32.51 285 GLU C C 1
ATOM 3296 O O . GLU C 3 285 ? -13.659 -37.700 30.231 1.00 29.03 285 GLU C O 1
ATOM 3302 N N . ALA C 3 286 ? -11.693 -38.757 30.364 1.00 29.61 286 ALA C N 1
ATOM 3303 C CA . ALA C 3 286 ? -10.948 -37.607 29.890 1.00 31.62 286 ALA C CA 1
ATOM 3304 C C . ALA C 3 286 ? -11.392 -37.263 28.477 1.00 38.11 286 ALA C C 1
ATOM 3305 O O . ALA C 3 286 ? -11.473 -36.085 28.112 1.00 36.69 286 ALA C O 1
ATOM 3307 N N . ILE C 3 287 ? -11.661 -38.306 27.691 1.00 23.67 287 ILE C N 1
ATOM 3308 C CA . ILE C 3 287 ? -12.092 -38.163 26.304 1.00 29.13 287 ILE C CA 1
ATOM 3309 C C . ILE C 3 287 ? -13.437 -37.441 26.220 1.00 32.45 287 ILE C C 1
ATOM 3310 O O . ILE C 3 287 ? -13.571 -36.389 25.576 1.00 20.15 287 ILE C O 1
ATOM 3315 N N . ILE C 3 288 ? -14.435 -38.049 26.859 1.00 16.32 288 ILE C N 1
ATOM 3316 C CA . ILE C 3 288 ? -15.767 -37.486 26.939 1.00 5.05 288 ILE C CA 1
ATOM 3317 C C . ILE C 3 288 ? -15.723 -36.018 27.326 1.00 20.55 288 ILE C C 1
ATOM 3318 O O . ILE C 3 288 ? -16.322 -35.183 26.666 1.00 27.92 288 ILE C O 1
ATOM 3323 N N . ASN C 3 289 ? -15.026 -35.684 28.394 1.00 19.02 289 ASN C N 1
ATOM 3324 C CA . ASN C 3 289 ? -15.007 -34.293 28.778 1.00 30.57 289 ASN C CA 1
ATOM 3325 C C . ASN C 3 289 ? -14.614 -33.433 27.606 1.00 21.15 289 ASN C C 1
ATOM 3326 O O . ASN C 3 289 ? -15.269 -32.454 27.313 1.00 37.79 289 ASN C O 1
ATOM 3331 N N . ARG C 3 290 ? -13.523 -33.776 26.932 1.00 26.23 290 ARG C N 1
ATOM 3332 C CA . ARG C 3 290 ? -13.021 -32.992 25.802 1.00 28.78 290 ARG C CA 1
ATOM 3333 C C . ARG C 3 290 ? -13.983 -32.906 24.638 1.00 29.62 290 ARG C C 1
ATOM 3334 O O . ARG C 3 290 ? -14.117 -31.872 24.003 1.00 37.03 290 ARG C O 1
ATOM 3342 N N . LEU C 3 291 ? -14.609 -34.027 24.326 1.00 33.01 291 LEU C N 1
ATOM 3343 C CA . LEU C 3 291 ? -15.540 -34.076 23.226 1.00 23.81 291 LEU C CA 1
ATOM 3344 C C . LEU C 3 291 ? -16.716 -33.163 23.511 1.00 23.17 291 LEU C C 1
ATOM 3345 O O . LEU C 3 291 ? -17.142 -32.414 22.649 1.00 29.97 291 LEU C O 1
ATOM 3350 N N . VAL C 3 292 ? -17.254 -33.245 24.721 1.00 19.63 292 VAL C N 1
ATOM 3351 C CA . VAL C 3 292 ? -18.367 -32.391 25.111 1.00 28.25 292 VAL C CA 1
ATOM 3352 C C . VAL C 3 292 ? -18.035 -30.915 25.335 1.00 38.27 292 VAL C C 1
ATOM 3353 O O . VAL C 3 292 ? -18.709 -30.030 24.819 1.00 46.00 292 VAL C O 1
ATOM 3357 N N . GLU C 3 293 ? -16.981 -30.665 26.102 1.00 51.24 293 GLU C N 1
ATOM 3358 C CA . GLU C 3 293 ? -16.548 -29.311 26.438 1.00 49.02 293 GLU C CA 1
ATOM 3359 C C . GLU C 3 293 ? -16.013 -28.574 25.229 1.00 43.89 293 GLU C C 1
ATOM 3360 O O . GLU C 3 293 ? -16.180 -27.371 25.070 1.00 61.00 293 GLU C O 1
ATOM 3366 N N . ALA C 3 294 ? -15.333 -29.344 24.402 1.00 24.90 294 ALA C N 1
ATOM 3367 C CA . ALA C 3 294 ? -14.669 -28.895 23.185 1.00 36.75 294 ALA C CA 1
ATOM 3368 C C . ALA C 3 294 ? -15.618 -28.590 22.015 1.00 48.28 294 ALA C C 1
ATOM 3369 O O . ALA C 3 294 ? -15.264 -27.800 21.132 1.00 62.15 294 ALA C O 1
ATOM 3371 N N . GLU C 3 295 ? -16.803 -29.207 21.999 1.00 37.64 295 GLU C N 1
ATOM 3372 C CA . GLU C 3 295 ? -17.824 -28.889 20.990 1.00 42.35 295 GLU C CA 1
ATOM 3373 C C . GLU C 3 295 ? -17.680 -29.645 19.657 1.00 38.11 295 GLU C C 1
ATOM 3374 O O . GLU C 3 295 ? -18.621 -29.690 18.868 1.00 44.65 295 GLU C O 1
ATOM 3380 N N . VAL C 3 296 ? -16.504 -30.218 19.406 1.00 20.55 296 VAL C N 1
ATOM 3381 C CA . VAL C 3 296 ? -16.268 -31.069 18.232 1.00 35.46 296 VAL C CA 1
ATOM 3382 C C . VAL C 3 296 ? -17.128 -32.372 18.187 1.00 18.60 296 VAL C C 1
ATOM 3383 O O . VAL C 3 296 ? -17.756 -32.741 19.186 1.00 12.14 296 VAL C O 1
ATOM 3387 N N . HIS C 3 297 ? -17.134 -33.063 17.036 1.00 14.74 297 HIS C N 1
ATOM 3388 C CA . HIS C 3 297 ? -17.912 -34.301 16.845 1.00 18.97 297 HIS C CA 1
ATOM 3389 C C . HIS C 3 297 ? -17.059 -35.575 16.850 1.00 32.03 297 HIS C C 1
ATOM 3390 O O . HIS C 3 297 ? -17.573 -36.693 16.782 1.00 27.48 297 HIS C O 1
ATOM 3397 N N . ARG C 3 298 ? -15.748 -35.419 16.890 1.00 20.53 298 ARG C N 1
ATOM 3398 C CA . ARG C 3 298 ? -14.916 -36.587 17.059 1.00 19.78 298 ARG C CA 1
ATOM 3399 C C . ARG C 3 298 ? -13.488 -36.207 17.365 1.00 24.82 298 ARG C C 1
ATOM 3400 O O . ARG C 3 298 ? -13.094 -35.047 17.224 1.00 25.07 298 ARG C O 1
ATOM 3408 N N . LEU C 3 299 ? -12.722 -37.201 17.802 1.00 17.81 299 LEU C N 1
ATOM 3409 C CA . LEU C 3 299 ? -11.304 -37.023 18.035 1.00 10.07 299 LEU C CA 1
ATOM 3410 C C . LEU C 3 299 ? -10.544 -37.942 17.126 1.00 18.31 299 LEU C C 1
ATOM 3411 O O . LEU C 3 299 ? -10.943 -39.086 16.919 1.00 22.20 299 LEU C O 1
ATOM 3416 N N . VAL C 3 300 ? -9.458 -37.422 16.569 1.00 23.16 300 VAL C N 1
ATOM 3417 C CA . VAL C 3 300 ? -8.523 -38.237 15.827 1.00 21.80 300 VAL C CA 1
ATOM 3418 C C . VAL C 3 300 ? -7.514 -38.791 16.809 1.00 30.16 300 VAL C C 1
ATOM 3419 O O . VAL C 3 300 ? -6.786 -38.028 17.452 1.00 30.95 300 VAL C O 1
ATOM 3423 N N . VAL C 3 301 ? -7.489 -40.116 16.947 1.00 29.97 301 VAL C N 1
ATOM 3424 C CA . VAL C 3 301 ? -6.503 -40.757 17.795 1.00 30.02 301 VAL C CA 1
ATOM 3425 C C . VAL C 3 301 ? -5.165 -40.709 17.080 1.00 45.27 301 VAL C C 1
ATOM 3426 O O . VAL C 3 301 ? -5.096 -40.774 15.857 1.00 45.08 301 VAL C O 1
ATOM 3430 N N . VAL C 3 302 ? -4.103 -40.627 17.864 1.00 61.11 302 VAL C N 1
ATOM 3431 C CA . VAL C 3 302 ? -2.818 -40.169 17.383 1.00 57.51 302 VAL C CA 1
ATOM 3432 C C . VAL C 3 302 ? -1.726 -40.770 18.277 1.00 50.23 302 VAL C C 1
ATOM 3433 O O . VAL C 3 302 ? -1.844 -40.749 19.502 1.00 48.56 302 VAL C O 1
ATOM 3437 N N . ASP C 3 303 ? -0.681 -41.335 17.682 1.00 40.66 303 ASP C N 1
ATOM 3438 C CA . ASP C 3 303 ? 0.425 -41.841 18.491 1.00 35.90 303 ASP C CA 1
ATOM 3439 C C . ASP C 3 303 ? 1.389 -40.715 18.887 1.00 39.03 303 ASP C C 1
ATOM 3440 O O . ASP C 3 303 ? 1.110 -39.527 18.665 1.00 28.40 303 ASP C O 1
ATOM 3445 N N . GLU C 3 304 ? 2.517 -41.081 19.482 1.00 42.32 304 GLU C N 1
ATOM 3446 C CA . GLU C 3 304 ? 3.421 -40.072 20.016 1.00 50.73 304 GLU C CA 1
ATOM 3447 C C . GLU C 3 304 ? 3.922 -39.056 18.969 1.00 53.03 304 GLU C C 1
ATOM 3448 O O . GLU C 3 304 ? 4.216 -37.905 19.295 1.00 26.64 304 GLU C O 1
ATOM 3454 N N . HIS C 3 305 ? 4.007 -39.472 17.710 1.00 66.77 305 HIS C N 1
ATOM 3455 C CA . HIS C 3 305 ? 4.480 -38.575 16.665 1.00 57.27 305 HIS C CA 1
ATOM 3456 C C . HIS C 3 305 ? 3.328 -38.119 15.793 1.00 48.34 305 HIS C C 1
ATOM 3457 O O . HIS C 3 305 ? 3.515 -37.849 14.610 1.00 59.06 305 HIS C O 1
ATOM 3464 N N . ASP C 3 306 ? 2.132 -38.058 16.367 1.00 41.54 306 ASP C N 1
ATOM 3465 C CA . ASP C 3 306 ? 0.956 -37.550 15.647 1.00 44.92 306 ASP C CA 1
ATOM 3466 C C . ASP C 3 306 ? 0.498 -38.388 14.446 1.00 36.22 306 ASP C C 1
ATOM 3467 O O . ASP C 3 306 ? -0.300 -37.915 13.636 1.00 43.11 306 ASP C O 1
ATOM 3472 N N . VAL C 3 307 ? 0.985 -39.619 14.331 1.00 31.61 307 VAL C N 1
ATOM 3473 C CA . VAL C 3 307 ? 0.543 -40.504 13.255 1.00 45.29 307 VAL C CA 1
ATOM 3474 C C . VAL C 3 307 ? -0.841 -41.058 13.573 1.00 48.06 307 VAL C C 1
ATOM 3475 O O . VAL C 3 307 ? -0.985 -41.905 14.464 1.00 46.84 307 VAL C O 1
ATOM 3479 N N . VAL C 3 308 ? -1.861 -40.591 12.853 1.00 34.50 308 VAL C N 1
ATOM 3480 C CA . VAL C 3 308 ? -3.212 -41.021 13.172 1.00 35.87 308 VAL C CA 1
ATOM 3481 C C . VAL C 3 308 ? -3.271 -42.541 13.265 1.00 32.64 308 VAL C C 1
ATOM 3482 O O . VAL C 3 308 ? -2.638 -43.251 12.480 1.00 17.90 308 VAL C O 1
ATOM 3486 N N . LYS C 3 309 ? -4.032 -43.005 14.253 1.00 43.38 309 LYS C N 1
ATOM 3487 C CA . LYS C 3 309 ? -4.136 -44.408 14.620 1.00 51.84 309 LYS C CA 1
ATOM 3488 C C . LYS C 3 309 ? -5.602 -44.789 14.581 1.00 52.55 309 LYS C C 1
ATOM 3489 O O . LYS C 3 309 ? -5.956 -45.967 14.466 1.00 55.28 309 LYS C O 1
ATOM 3495 N N . GLY C 3 310 ? -6.456 -43.778 14.690 1.00 38.69 310 GLY C N 1
ATOM 3496 C CA . GLY C 3 310 ? -7.883 -43.998 14.622 1.00 38.26 310 GLY C CA 1
ATOM 3497 C C . GLY C 3 310 ? -8.719 -42.763 14.881 1.00 32.10 310 GLY C C 1
ATOM 3498 O O . GLY C 3 310 ? -8.224 -41.637 14.919 1.00 17.46 310 GLY C O 1
ATOM 3499 N N . ILE C 3 311 ? -10.013 -42.994 15.038 1.00 31.22 311 ILE C N 1
ATOM 3500 C CA . ILE C 3 311 ? -10.968 -41.932 15.271 1.00 22.95 311 ILE C CA 1
ATOM 3501 C C . ILE C 3 311 ? -11.893 -42.404 16.353 1.00 26.51 311 ILE C C 1
ATOM 3502 O O . ILE C 3 311 ? -12.317 -43.560 16.357 1.00 38.83 311 ILE C O 1
ATOM 3507 N N . VAL C 3 312 ? -12.201 -41.513 17.280 1.00 15.61 312 VAL C N 1
ATOM 3508 C CA . VAL C 3 312 ? -13.282 -41.769 18.208 1.00 20.65 312 VAL C CA 1
ATOM 3509 C C . VAL C 3 312 ? -14.346 -40.666 18.036 1.00 27.19 312 VAL C C 1
ATOM 3510 O O . VAL C 3 312 ? -14.032 -39.467 18.051 1.00 15.89 312 VAL C O 1
ATOM 3514 N N . SER C 3 313 ? -15.588 -41.104 17.814 1.00 20.22 313 SER C N 1
ATOM 3515 C CA . SER C 3 313 ? -16.721 -40.239 17.488 1.00 21.81 313 SER C CA 1
ATOM 3516 C C . SER C 3 313 ? -17.786 -40.231 18.575 1.00 27.62 313 SER C C 1
ATOM 3517 O O . SER C 3 313 ? -17.648 -40.830 19.637 1.00 21.40 313 SER C O 1
ATOM 3520 N N . LEU C 3 314 ? -18.886 -39.565 18.299 1.00 20.53 314 LEU C N 1
ATOM 3521 C CA . LEU C 3 314 ? -19.890 -39.480 19.322 1.00 14.07 314 LEU C CA 1
ATOM 3522 C C . LEU C 3 314 ? -20.644 -40.770 19.358 1.00 14.29 314 LEU C C 1
ATOM 3523 O O . LEU C 3 314 ? -20.899 -41.279 20.440 1.00 19.50 314 LEU C O 1
ATOM 3528 N N . SER C 3 315 ? -20.993 -41.309 18.190 1.00 21.16 315 SER C N 1
ATOM 3529 C CA . SER C 3 315 ? -21.659 -42.609 18.170 1.00 25.27 315 SER C CA 1
ATOM 3530 C C . SER C 3 315 ? -20.820 -43.610 18.931 1.00 18.20 315 SER C C 1
ATOM 3531 O O . SER C 3 315 ? -21.353 -44.386 19.705 1.00 16.95 315 SER C O 1
ATOM 3534 N N . ASP C 3 316 ? -19.505 -43.571 18.729 1.00 5.17 316 ASP C N 1
ATOM 3535 C CA . ASP C 3 316 ? -18.610 -44.482 19.431 1.00 7.53 316 ASP C CA 1
ATOM 3536 C C . ASP C 3 316 ? -18.825 -44.376 20.932 1.00 14.04 316 ASP C C 1
ATOM 3537 O O . ASP C 3 316 ? -19.167 -45.354 21.587 1.00 28.14 316 ASP C O 1
ATOM 3542 N N . ILE C 3 317 ? -18.626 -43.183 21.473 1.00 19.91 317 ILE C N 1
ATOM 3543 C CA . ILE C 3 317 ? -18.849 -42.944 22.885 1.00 19.36 317 ILE C CA 1
ATOM 3544 C C . ILE C 3 317 ? -20.219 -43.459 23.318 1.00 28.93 317 ILE C C 1
ATOM 3545 O O . ILE C 3 317 ? -20.341 -44.281 24.241 1.00 18.00 317 ILE C O 1
ATOM 3550 N N . LEU C 3 318 ? -21.252 -42.974 22.632 1.00 20.69 318 LEU C N 1
ATOM 3551 C CA . LEU C 3 318 ? -22.623 -43.149 23.092 1.00 21.53 318 LEU C CA 1
ATOM 3552 C C . LEU C 3 318 ? -23.098 -44.563 22.931 1.00 19.42 318 LEU C C 1
ATOM 3553 O O . LEU C 3 318 ? -24.049 -44.971 23.580 1.00 22.75 318 LEU C O 1
ATOM 3558 N N . GLN C 3 319 ? -22.431 -45.312 22.064 1.00 31.15 319 GLN C N 1
ATOM 3559 C CA . GLN C 3 319 ? -22.752 -46.720 21.861 1.00 28.94 319 GLN C CA 1
ATOM 3560 C C . GLN C 3 319 ? -22.202 -47.552 22.995 1.00 38.68 319 GLN C C 1
ATOM 3561 O O . GLN C 3 319 ? -22.811 -48.533 23.419 1.00 52.34 319 GLN C O 1
ATOM 3567 N N . ALA C 3 320 ? -21.036 -47.142 23.478 1.00 34.02 320 ALA C N 1
ATOM 3568 C CA . ALA C 3 320 ? -20.297 -47.901 24.467 1.00 35.37 320 ALA C CA 1
ATOM 3569 C C . ALA C 3 320 ? -20.861 -47.676 25.866 1.00 29.97 320 ALA C C 1
ATOM 3570 O O . ALA C 3 320 ? -21.039 -48.621 26.624 1.00 35.36 320 ALA C O 1
ATOM 3572 N N . LEU C 3 321 ? -21.147 -46.424 26.195 1.00 24.60 321 LEU C N 1
ATOM 3573 C CA . LEU C 3 321 ? -21.806 -46.096 27.453 1.00 30.13 321 LEU C CA 1
ATOM 3574 C C . LEU C 3 321 ? -23.183 -46.729 27.575 1.00 34.62 321 LEU C C 1
ATOM 3575 O O . LEU C 3 321 ? -23.562 -47.221 28.632 1.00 39.74 321 LEU C O 1
ATOM 3580 N N . VAL C 3 322 ? -23.934 -46.697 26.482 1.00 36.02 322 VAL C N 1
ATOM 3581 C CA . VAL C 3 322 ? -25.382 -46.813 26.561 1.00 29.43 322 VAL C CA 1
ATOM 3582 C C . VAL C 3 322 ? -25.917 -48.094 25.971 1.00 31.34 322 VAL C C 1
ATOM 3583 O O . VAL C 3 322 ? -26.647 -48.812 26.637 1.00 40.92 322 VAL C O 1
ATOM 3587 N N . LEU C 3 323 ? -25.567 -48.378 24.722 1.00 29.16 323 LEU C N 1
ATOM 3588 C CA . LEU C 3 323 ? -26.037 -49.596 24.064 1.00 40.51 323 LEU C CA 1
ATOM 3589 C C . LEU C 3 323 ? -25.388 -50.851 24.652 1.00 54.16 323 LEU C C 1
ATOM 3590 O O . LEU C 3 323 ? -25.755 -51.974 24.311 1.00 56.46 323 LEU C O 1
ATOM 3595 N N . THR C 3 324 ? -24.441 -50.642 25.558 1.00 61.33 324 THR C N 1
ATOM 3596 C CA . THR C 3 324 ? -23.571 -51.700 26.049 1.00 55.00 324 THR C CA 1
ATOM 3597 C C . THR C 3 324 ? -23.706 -51.908 27.559 1.00 50.08 324 THR C C 1
ATOM 3598 O O . THR C 3 324 ? -23.199 -51.124 28.369 1.00 40.75 324 THR C O 1
#

Foldseek 3Di:
DPDDAADKDQDDLLVVQVLLVVLCVVVPWDWDDPDSFKIKIKDQDVVQRDMFIWMWGKDCDDPRMIGIHIGGDDVDDDDDHVVVSVVVSVSSCVSSVD/DPDDDDVPDDDDPPDDPVVCVDDAPDWDWDDDPDQKTKIWHWYDDVPDIDIDIDIGGD/DVLQVQQQPDFLLVLQDPDDDADEDEQQFWPLVVVVVCVVVVHQKHFYQHVVVRATWAMDGLVLLLVVCVVCVVVVNNVCSLPDTGTSNVSCVVVPVSVPPGYAEEESGGTSLVVLCSCVVSVHAWHFHAHPVVRDRSDIDGLLSSLLVSVVVCVVDDHDPQQFAFCLVLVFFFQPDAAADEQFDFQLVVSVCCNVPVDFKHFYAYPVQAGPGMGGSCLSVQQSVPGRGGPNVSVVRDDAAEDERRHGNNVQSCCCNVVVHFKHFYAPPVRRGRGIHGSSRSCCSSHVD

CATH classification: 3.30.310.80